Protein AF-0000000077803254 (afdb_homodimer)

Organism: NCBI:txid2587831

Sequence (458 aa):
QPLTLELTGRHLKRLPGPVCALGSLQKLYISGTGLRELPEEIEGLRELRILALDFNKLEEVPEALCRLPRLTRLYLGSNRLFGLPAEFAQLQTLRCLWIENNYLYHFPRALLQMPALQSLQMGDNRLRALPGSLPRMTGLRGLWLYGNRFEEFPQPLLRMSQLHILDLDRNKIIDFPDLAHLKGLRLFSYDHNPVKAPPCVADTVTLVGDGAQELMEAREERLQSLHPAQPLTLELTGRHLKRLPGPVCALGSLQKLYISGTGLRELPEEIEGLRELRILALDFNKLEEVPEALCRLPRLTRLYLGSNRLFGLPAEFAQLQTLRCLWIENNYLYHFPRALLQMPALQSLQMGDNRLRALPGSLPRMTGLRGLWLYGNRFEEFPQPLLRMSQLHILDLDRNKIIDFPDLAHLKGLRLFSYDHNPVKAPPCVADTVTLVGDGAQELMEAREERLQSLHPA

Foldseek 3Di:
DAAEDEDDAEDCQEDDLVVLQPQRHAYYAYEQHQYADYDLSVLSVQNYAYYAHENYAYAADDLSVLNRARHAEYHHDNYAYQEYDLSVLSNQNHAEYAHAQYAHAADHVSVLNHLNHAEYHHAQYAYAEHDLSNLSNLNYAEDAHDNYEHQADHVSVLNRLNYQYYEHHHYAHADDAANASSPNYAEYEHANYNYDEDHHYHLNHQYHYPCRVVVNVVSVVVVCVVPPD/DAAEDEDDAEDCQEDDLVVLQPQRHAYYAYEQHQYADYDLSVLSVQNYAYYAHENYAYAADDLSVLNRARHAEYHHDNYAYQEYDLSVLSNQNHAEYAHAQYAHAADHVSVLNHLNHAEYHHAQYAYAEHDLSNLSNLNYAEDAHDNYEHQADHVSVLNRLNYQYYEHHHYAHADDAANASSPNYAEYEHANYNYDEDHHYHLNHQYHYPCRVVVNVVSVVVVCVVPPD

Secondary structure (DSSP, 8-state):
---EEEEE-S---B--GGGGG-TT--EEE--SS---B--GGGGG-TT--EEE--SS---S--GGGGG-TT--EEE--SS------GGGGG-TT--EEE--SS--SS--GGGGG-TT--EEE--SS------TTGGG-TT--EEE-TTS--SS--GGGGG-TT-SEEE--SS--------TT-TT--EEE--SS--SSPPP--TTPEEESTTHHHHHHHHHHHHHHHS--/---EEEEE-S---B--GGGGG-TT--EEE--SS---B--GGGGG-TT--EEE--SS---S--GGGGG-TT--EEE--SS------GGGGG-TT--EEE--SS--SS--GGGGG-TT--EEE--SS------TTGGG-TT--EEE-TTS--SS--GGGGG-TT-SEEE--SS--------TT-TT--EEE--SS--SSPPP--TTPEEESTTHHHHHHHHHHHHHHHS--

Radius of gyration: 31.39 Å; Cα contacts (8 Å, |Δi|>4): 1193; chains: 2; bounding box: 57×79×68 Å

InterPro domains:
  IPR001611 Leucine-rich repeat [PS51450] (162-183)
  IPR003591 Leucine-rich repeat, typical subtype [SM00369] (22-44)
  IPR003591 Leucine-rich repeat, typical subtype [SM00369] (45-67)
  IPR003591 Leucine-rich repeat, typical subtype [SM00369] (68-90)
  IPR003591 Leucine-rich repeat, typical subtype [SM00369] (114-137)
  IPR003591 Leucine-rich repeat, typical subtype [SM00369] (160-183)
  IPR032675 Leucine-rich repeat domain superfamily [G3DSA:3.80.10.10] (3-207)
  IPR050216 Leucine-rich repeat domain-containing protein [PTHR48051] (4-206)
  IPR055414 Disease resistance R13L4/SHOC-2-like, LRR domain [PF23598] (19-99)

Solvent-accessible surface area (backbone atoms only — not comparable to full-atom values): 21807 Å² total; per-residue (Å²): 95,69,40,30,39,38,45,41,28,54,71,37,47,52,60,61,67,40,66,24,64,42,39,75,36,24,33,41,37,42,49,55,21,49,30,44,48,74,52,68,54,48,38,43,27,46,46,23,29,34,42,34,48,23,44,25,49,28,50,65,66,57,66,34,63,26,60,29,72,44,30,29,36,41,33,46,23,37,29,48,27,53,56,64,48,71,56,49,31,57,34,56,52,27,28,33,40,33,47,21,38,29,53,27,52,57,70,51,67,30,58,61,62,26,58,50,30,26,35,42,34,46,22,38,29,47,31,55,62,71,57,80,63,53,50,63,35,67,40,34,30,33,43,32,45,22,37,28,52,26,53,54,64,59,65,44,59,78,66,40,46,63,27,30,34,40,30,45,25,41,27,51,28,48,60,67,66,84,40,42,84,37,71,43,36,40,36,42,30,52,25,69,29,68,51,89,66,62,68,51,56,37,90,78,42,46,61,43,36,74,61,23,66,62,50,52,51,52,48,50,51,52,53,40,67,76,52,60,128,95,69,40,30,41,38,44,40,27,55,71,37,47,52,61,60,67,42,67,23,64,41,39,76,34,24,33,42,38,42,48,54,19,50,30,44,47,74,54,68,54,47,36,44,27,46,46,23,28,35,42,34,47,23,42,25,48,29,50,64,67,58,66,34,64,26,60,29,72,44,31,28,35,40,34,46,24,36,29,48,27,53,58,63,49,70,55,49,31,57,34,57,54,27,28,35,41,33,48,20,39,31,53,26,53,54,69,51,68,32,58,62,62,26,57,49,30,26,35,42,33,47,23,37,29,47,32,55,63,70,58,80,62,54,49,64,37,68,41,33,30,34,43,34,45,21,38,28,51,26,54,54,64,59,65,43,60,79,65,40,44,60,26,30,34,41,29,45,24,42,28,49,30,47,60,67,66,84,40,41,81,36,72,42,38,41,36,41,31,50,24,68,29,69,50,89,65,62,68,50,56,38,90,76,40,46,60,42,38,74,63,23,66,63,49,52,51,51,49,51,51,53,53,39,66,75,51,57,131

pLDDT: mean 95.71, std 5.39, range [51.22, 98.94]

Nearest PDB structures (foldseek):
  4u06-assembly1_A  TM=9.341E-01  e=5.495E-12  Leptospira interrogans serovar Copenhageni str. Fiocruz L1-130
  4u08-assembly2_B  TM=7.501E-01  e=1.410E-11  Leptospira interrogans serovar Copenhageni str. Fiocruz L1-130
  7txh-assembly2_E  TM=8.604E-01  e=4.113E-10  Homo sapiens
  7sd1-assembly2_B  TM=7.486E-01  e=8.654E-10  Homo sapiens
  7yjw-assembly1_A  TM=4.624E-01  e=5.121E-11  Leptospira santarosai serovar Shermani str. LT 821

Structure (mmCIF, N/CA/C/O backbone):
data_AF-0000000077803254-model_v1
#
loop_
_entity.id
_entity.type
_entity.pdbx_description
1 polymer 'Leucine rich repeat containing 10B'
#
loop_
_atom_site.group_PDB
_atom_site.id
_atom_site.type_symbol
_atom_site.label_atom_id
_atom_site.label_alt_id
_atom_site.label_comp_id
_atom_site.label_asym_id
_atom_site.label_entity_id
_atom_site.label_seq_id
_atom_site.pdbx_PDB_ins_code
_atom_site.Cartn_x
_atom_site.Cartn_y
_atom_site.Cartn_z
_atom_site.occupancy
_atom_site.B_iso_or_equiv
_atom_site.auth_seq_id
_atom_site.auth_comp_id
_atom_site.auth_asym_id
_atom_site.auth_atom_id
_atom_site.pdbx_PDB_model_num
ATOM 1 N N . GLN A 1 1 ? -3.457 5.637 -13.961 1 84 1 GLN A N 1
ATOM 2 C CA . GLN A 1 1 ? -3.137 4.617 -12.969 1 84 1 GLN A CA 1
ATOM 3 C C . GLN A 1 1 ? -4.398 3.914 -12.477 1 84 1 GLN A C 1
ATOM 5 O O . GLN A 1 1 ? -5.398 4.566 -12.172 1 84 1 GLN A O 1
ATOM 10 N N . PRO A 1 2 ? -4.391 2.566 -12.641 1 90.56 2 PRO A N 1
ATOM 11 C CA . PRO A 1 2 ? -5.574 1.792 -12.258 1 90.56 2 PRO A CA 1
ATOM 12 C C . PRO A 1 2 ? -5.945 1.971 -10.789 1 90.56 2 PRO A C 1
ATOM 14 O O . PRO A 1 2 ? -5.07 2.193 -9.945 1 90.56 2 PRO A O 1
ATOM 17 N N . LEU A 1 3 ? -7.266 1.975 -10.602 1 92.62 3 LEU A N 1
ATOM 18 C CA . LEU A 1 3 ? -7.723 2.004 -9.211 1 92.62 3 LEU A CA 1
ATOM 19 C C . LEU A 1 3 ? -7.27 0.753 -8.469 1 92.62 3 LEU A C 1
ATOM 21 O O . LEU A 1 3 ? -7.574 -0.367 -8.883 1 92.62 3 LEU A O 1
ATOM 25 N N . THR A 1 4 ? -6.449 0.933 -7.457 1 96.25 4 THR A N 1
ATOM 26 C CA . THR A 1 4 ? -5.82 -0.14 -6.695 1 96.25 4 THR A CA 1
ATOM 27 C C . THR A 1 4 ? -6.148 -0.014 -5.207 1 96.25 4 THR A C 1
ATOM 29 O O . THR A 1 4 ? -6.121 1.086 -4.652 1 96.25 4 THR A O 1
ATOM 32 N N . LEU A 1 5 ? -6.551 -1.076 -4.656 1 96.81 5 LEU A N 1
ATOM 33 C CA . LEU A 1 5 ? -6.84 -1.133 -3.227 1 96.81 5 LEU A CA 1
ATOM 34 C C . LEU A 1 5 ? -5.953 -2.162 -2.531 1 96.81 5 LEU A C 1
ATOM 36 O O . LEU A 1 5 ? -5.812 -3.289 -3.012 1 96.81 5 LEU A O 1
ATOM 40 N N . GLU A 1 6 ? -5.324 -1.782 -1.497 1 96.81 6 GLU A N 1
ATOM 41 C CA . GLU A 1 6 ? -4.562 -2.676 -0.631 1 96.81 6 GLU A CA 1
ATOM 42 C C . GLU A 1 6 ? -5.125 -2.684 0.787 1 96.81 6 GLU A C 1
ATOM 44 O O . GLU A 1 6 ? -5.301 -1.626 1.396 1 96.81 6 GLU A O 1
ATOM 49 N N . LEU A 1 7 ? -5.504 -3.828 1.223 1 95.5 7 LEU A N 1
ATOM 50 C CA . LEU A 1 7 ? -5.961 -4.016 2.596 1 95.5 7 LEU A CA 1
ATOM 51 C C . LEU A 1 7 ? -4.914 -4.762 3.418 1 95.5 7 LEU A C 1
ATOM 53 O O . LEU A 1 7 ? -4.426 -5.812 3 1 95.5 7 LEU A O 1
ATOM 57 N N . THR A 1 8 ? -4.5 -4.203 4.484 1 94.06 8 THR A N 1
ATOM 58 C CA . THR A 1 8 ? -3.551 -4.836 5.391 1 94.06 8 THR A CA 1
ATOM 59 C C . THR A 1 8 ? -4.09 -4.852 6.82 1 94.06 8 THR A C 1
ATOM 61 O O . THR A 1 8 ? -5.027 -4.113 7.141 1 94.06 8 THR A O 1
ATOM 64 N N . GLY A 1 9 ? -3.641 -5.648 7.609 1 90.31 9 GLY A N 1
ATOM 65 C CA . GLY A 1 9 ? -4.07 -5.859 8.984 1 90.31 9 GLY A CA 1
ATOM 66 C C . GLY A 1 9 ? -4.078 -7.324 9.383 1 90.31 9 GLY A C 1
ATOM 67 O O . GLY A 1 9 ? -3.852 -8.203 8.555 1 90.31 9 GLY A O 1
ATOM 68 N N . ARG A 1 10 ? -4.219 -7.527 10.742 1 80.81 10 ARG A N 1
ATOM 69 C CA . ARG A 1 10 ? -4.25 -8.906 11.219 1 80.81 10 ARG A CA 1
ATOM 70 C C . ARG A 1 10 ? -5.668 -9.336 11.57 1 80.81 10 ARG A C 1
ATOM 72 O O . ARG A 1 10 ? -6.523 -8.492 11.844 1 80.81 10 ARG A O 1
ATOM 79 N N . HIS A 1 11 ? -6.082 -10.492 11.227 1 83.38 11 HIS A N 1
ATOM 80 C CA . HIS A 1 11 ? -7.273 -11.203 11.672 1 83.38 11 HIS A CA 1
ATOM 81 C C . HIS A 1 11 ? -8.492 -10.797 10.852 1 83.38 11 HIS A C 1
ATOM 83 O O . HIS A 1 11 ? -9.586 -10.617 11.406 1 83.38 11 HIS A O 1
ATOM 89 N N . LEU A 1 12 ? -8.125 -10.445 9.625 1 89.5 12 LEU A N 1
ATOM 90 C CA . LEU A 1 12 ? -9.258 -10.273 8.727 1 89.5 12 LEU A CA 1
ATOM 91 C C . LEU A 1 12 ? -9.883 -11.625 8.383 1 89.5 12 LEU A C 1
ATOM 93 O O . LEU A 1 12 ? -9.398 -12.328 7.492 1 89.5 12 LEU A O 1
ATOM 97 N N . LYS A 1 13 ? -10.766 -12.117 9.039 1 89.31 13 LYS A N 1
ATOM 98 C CA . LYS A 1 13 ? -11.359 -13.438 8.836 1 89.31 13 LYS A CA 1
ATOM 99 C C . LYS A 1 13 ? -12.117 -13.5 7.512 1 89.31 13 LYS A C 1
ATOM 101 O O . LYS A 1 13 ? -12 -14.469 6.766 1 89.31 13 LYS A O 1
ATOM 106 N N . ARG A 1 14 ? -12.781 -12.422 7.246 1 93.12 14 ARG A N 1
ATOM 107 C CA . ARG A 1 14 ? -13.586 -12.344 6.031 1 93.12 14 ARG A CA 1
ATOM 108 C C . ARG A 1 14 ? -13.398 -11.008 5.324 1 93.12 14 ARG A C 1
ATOM 110 O O . ARG A 1 14 ? -13.242 -9.977 5.977 1 93.12 14 ARG A O 1
ATOM 117 N N . LEU A 1 15 ? -13.305 -11.07 4.023 1 92.81 15 LEU A N 1
ATOM 118 C CA . LEU A 1 15 ? -13.25 -9.82 3.266 1 92.81 15 LEU A CA 1
ATOM 119 C C . LEU A 1 15 ? -14.492 -8.969 3.531 1 92.81 15 LEU A C 1
ATOM 121 O O . LEU A 1 15 ? -15.617 -9.445 3.391 1 92.81 15 LEU A O 1
ATOM 125 N N . PRO A 1 16 ? -14.281 -7.777 3.906 1 90.56 16 PRO A N 1
ATOM 126 C CA . PRO A 1 16 ? -15.43 -6.91 4.164 1 90.56 16 PRO A CA 1
ATOM 127 C C . PRO A 1 16 ? -16.312 -6.707 2.93 1 90.56 16 PRO A C 1
ATOM 129 O O . PRO A 1 16 ? -15.797 -6.398 1.851 1 90.56 16 PRO A O 1
ATOM 132 N N . GLY A 1 17 ? -17.594 -6.871 3.062 1 91.12 17 GLY A N 1
ATOM 133 C CA . GLY A 1 17 ? -18.578 -6.793 1.986 1 91.12 17 GLY A CA 1
ATOM 134 C C . GLY A 1 17 ? -18.453 -5.523 1.161 1 91.12 17 GLY A C 1
ATOM 135 O O . GLY A 1 17 ? -18.484 -5.574 -0.07 1 91.12 17 GLY A O 1
ATOM 136 N N . PRO A 1 18 ? -18.328 -4.375 1.805 1 91.88 18 PRO A N 1
ATOM 137 C CA . PRO A 1 18 ? -18.266 -3.105 1.079 1 91.88 18 PRO A CA 1
ATOM 138 C C . PRO A 1 18 ? -17.141 -3.062 0.055 1 91.88 18 PRO A C 1
ATOM 140 O O . PRO A 1 18 ? -17.266 -2.404 -0.98 1 91.88 18 PRO A O 1
ATOM 143 N N . VAL A 1 19 ? -16.047 -3.727 0.34 1 92.5 19 VAL A N 1
ATOM 144 C CA . VAL A 1 19 ? -14.93 -3.77 -0.607 1 92.5 19 VAL A CA 1
ATOM 145 C C . VAL A 1 19 ? -15.406 -4.379 -1.926 1 92.5 19 VAL A C 1
ATOM 147 O O . VAL A 1 19 ? -14.992 -3.941 -3.002 1 92.5 19 VAL A O 1
ATOM 150 N N . CYS A 1 20 ? -16.312 -5.312 -1.825 1 94.94 20 CYS A N 1
ATOM 151 C CA . CYS A 1 20 ? -16.812 -6.023 -2.994 1 94.94 20 CYS A CA 1
ATOM 152 C C . CYS A 1 20 ? -17.734 -5.133 -3.82 1 94.94 20 CYS A C 1
ATOM 154 O O . CYS A 1 20 ? -18.125 -5.5 -4.934 1 94.94 20 CYS A O 1
ATOM 156 N N . ALA A 1 21 ? -18.094 -3.992 -3.324 1 93.81 21 ALA A N 1
ATOM 157 C CA . ALA A 1 21 ? -19 -3.072 -4.004 1 93.81 21 ALA A CA 1
ATOM 158 C C . ALA A 1 21 ? -18.219 -2.076 -4.867 1 93.81 21 ALA A C 1
ATOM 160 O O . ALA A 1 21 ? -18.828 -1.236 -5.543 1 93.81 21 ALA A O 1
ATOM 161 N N . LEU A 1 22 ? -16.906 -2.197 -4.832 1 92.81 22 LEU A N 1
ATOM 162 C CA . LEU A 1 22 ? -16.062 -1.33 -5.656 1 92.81 22 LEU A CA 1
ATOM 163 C C . LEU A 1 22 ? -15.961 -1.866 -7.078 1 92.81 22 LEU A C 1
ATOM 165 O O . LEU A 1 22 ? -14.891 -2.299 -7.508 1 92.81 22 LEU A O 1
ATOM 169 N N . GLY A 1 23 ? -17 -1.7 -7.855 1 93.38 23 GLY A N 1
ATOM 170 C CA . GLY A 1 23 ? -17.188 -2.314 -9.164 1 93.38 23 GLY A CA 1
ATOM 171 C C . GLY A 1 23 ? -16.125 -1.911 -10.164 1 93.38 23 GLY A C 1
ATOM 172 O O . GLY A 1 23 ? -15.859 -2.637 -11.125 1 93.38 23 GLY A O 1
ATOM 173 N N . SER A 1 24 ? -15.477 -0.696 -10.008 1 93.19 24 SER A N 1
ATOM 174 C CA . SER A 1 24 ? -14.492 -0.208 -10.969 1 93.19 24 SER A CA 1
ATOM 175 C C . SER A 1 24 ? -13.07 -0.586 -10.555 1 93.19 24 SER A C 1
ATOM 177 O O . SER A 1 24 ? -12.109 -0.271 -11.258 1 93.19 24 SER A O 1
ATOM 179 N N . LEU A 1 25 ? -12.906 -1.246 -9.414 1 95.44 25 LEU A N 1
ATOM 180 C CA . LEU A 1 25 ? -11.602 -1.635 -8.898 1 95.44 25 LEU A CA 1
ATOM 181 C C . LEU A 1 25 ? -10.883 -2.568 -9.875 1 95.44 25 LEU A C 1
ATOM 183 O O . LEU A 1 25 ? -11.484 -3.52 -10.383 1 95.44 25 LEU A O 1
ATOM 187 N N . GLN A 1 26 ? -9.602 -2.32 -10.109 1 97.75 26 GLN A N 1
ATOM 188 C CA . GLN A 1 26 ? -8.859 -3.115 -11.086 1 97.75 26 GLN A CA 1
ATOM 189 C C . GLN A 1 26 ? -7.828 -4.004 -10.391 1 97.75 26 GLN A C 1
ATOM 191 O O . GLN A 1 26 ? -7.504 -5.086 -10.891 1 97.75 26 GLN A O 1
ATOM 196 N N . LYS A 1 27 ? -7.281 -3.564 -9.297 1 98.31 27 LYS A N 1
ATOM 197 C CA . LYS A 1 27 ? -6.293 -4.328 -8.547 1 98.31 27 LYS A CA 1
ATOM 198 C C . LYS A 1 27 ? -6.652 -4.379 -7.062 1 98.31 27 LYS A C 1
ATOM 200 O O . LYS A 1 27 ? -6.945 -3.348 -6.453 1 98.31 27 LYS A O 1
ATOM 205 N N . LEU A 1 28 ? -6.703 -5.5 -6.496 1 98.12 28 LEU A N 1
ATOM 206 C CA . LEU A 1 28 ? -7.016 -5.703 -5.086 1 98.12 28 LEU A CA 1
ATOM 207 C C . LEU A 1 28 ? -5.965 -6.582 -4.418 1 98.12 28 LEU A C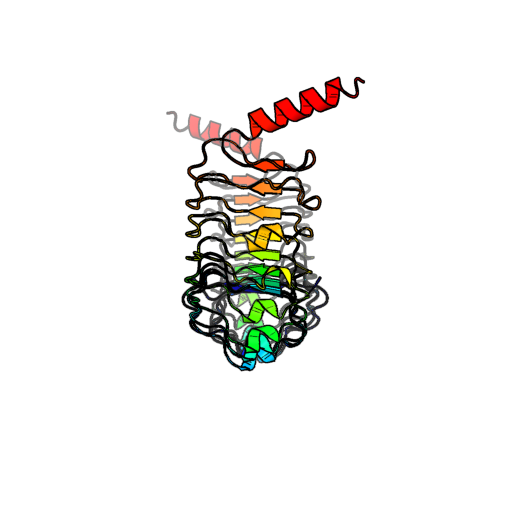 1
ATOM 209 O O . LEU A 1 28 ? -5.742 -7.719 -4.84 1 98.12 28 LEU A O 1
ATOM 213 N N . TYR A 1 29 ? -5.312 -6.086 -3.387 1 98.19 29 TYR A N 1
ATOM 214 C CA . TYR A 1 29 ? -4.258 -6.789 -2.66 1 98.19 29 TYR A CA 1
ATOM 215 C C . TYR A 1 29 ? -4.652 -7.008 -1.205 1 98.19 29 TYR A C 1
ATOM 217 O O . TYR A 1 29 ? -4.832 -6.051 -0.451 1 98.19 29 TYR A O 1
ATOM 225 N N . ILE A 1 30 ? -4.848 -8.164 -0.814 1 97.19 30 ILE A N 1
ATOM 226 C CA . ILE A 1 30 ? -5.141 -8.578 0.552 1 97.19 30 ILE A CA 1
ATOM 227 C C . ILE A 1 30 ? -4.23 -9.742 0.944 1 97.19 30 ILE A C 1
ATOM 229 O O . ILE A 1 30 ? -4.629 -10.906 0.87 1 97.19 30 ILE A O 1
ATOM 233 N N . SER A 1 31 ? -3.037 -9.477 1.316 1 96.69 31 SER A N 1
ATOM 234 C CA . SER A 1 31 ? -2.037 -10.508 1.582 1 96.69 31 SER A CA 1
ATOM 235 C C . SER A 1 31 ? -1.693 -10.578 3.066 1 96.69 31 SER A C 1
ATOM 237 O O . SER A 1 31 ? -1.527 -9.539 3.717 1 96.69 31 SER A O 1
ATOM 239 N N . GLY A 1 32 ? -1.603 -11.75 3.566 1 96.06 32 GLY A N 1
ATOM 240 C CA . GLY A 1 32 ? -1.12 -11.961 4.922 1 96.06 32 GLY A CA 1
ATOM 241 C C . GLY A 1 32 ? -2.043 -11.383 5.98 1 96.06 32 GLY A C 1
ATOM 242 O O . GLY A 1 32 ? -1.581 -10.812 6.973 1 96.06 32 GLY A O 1
ATOM 243 N N . THR A 1 33 ? -3.367 -11.5 5.715 1 94.88 33 THR A N 1
ATOM 244 C CA . THR A 1 33 ? -4.297 -10.852 6.637 1 94.88 33 THR A CA 1
ATOM 245 C C . THR A 1 33 ? -5.035 -11.891 7.477 1 94.88 33 THR A C 1
ATOM 247 O O . THR A 1 33 ? -5.832 -11.539 8.352 1 94.88 33 THR A O 1
ATOM 250 N N . GLY A 1 34 ? -4.766 -13.117 7.238 1 95.44 34 GLY A N 1
ATOM 251 C CA . GLY A 1 34 ? -5.449 -14.18 7.957 1 95.44 34 GLY A CA 1
ATOM 252 C C . GLY A 1 34 ? -6.809 -14.508 7.375 1 95.44 34 GLY A C 1
ATOM 253 O O . GLY A 1 34 ? -7.621 -15.18 8.016 1 95.44 34 GLY A O 1
ATOM 254 N N . LEU A 1 35 ? -7.113 -14.094 6.211 1 96 35 LEU A N 1
ATOM 255 C CA . LEU A 1 35 ? -8.375 -14.289 5.512 1 96 35 LEU A CA 1
ATOM 256 C C . LEU A 1 35 ? -8.703 -15.773 5.383 1 96 35 LEU A C 1
ATOM 258 O O . LEU A 1 35 ? -7.844 -16.562 4.992 1 96 35 LEU A O 1
ATOM 262 N N . ARG A 1 36 ? -9.93 -16.188 5.672 1 96.44 36 ARG A N 1
ATOM 263 C CA . ARG A 1 36 ? -10.336 -17.578 5.629 1 96.44 36 ARG A CA 1
ATOM 264 C C . ARG A 1 36 ? -11.414 -17.812 4.57 1 96.44 36 ARG A C 1
ATOM 266 O O . ARG A 1 36 ? -11.555 -18.922 4.051 1 96.44 36 ARG A O 1
ATOM 273 N N . GLU A 1 37 ? -12.156 -16.703 4.375 1 94.31 37 GLU A N 1
ATOM 274 C CA . GLU A 1 37 ? -13.266 -16.859 3.439 1 94.31 37 GLU A CA 1
ATOM 275 C C . GLU A 1 37 ? -13.469 -15.602 2.604 1 94.31 37 GLU A C 1
ATOM 277 O O . GLU A 1 37 ? -13.125 -14.5 3.039 1 94.31 37 GLU A O 1
ATOM 282 N N . LEU A 1 38 ? -13.953 -15.805 1.412 1 94.75 38 LEU A N 1
ATOM 283 C CA . LEU A 1 38 ? -14.391 -14.719 0.544 1 94.75 38 LEU A CA 1
ATOM 284 C C . LEU A 1 38 ? -15.914 -14.703 0.423 1 94.75 38 LEU A C 1
ATOM 286 O O . LEU A 1 38 ? -16.547 -15.75 0.246 1 94.75 38 LEU A O 1
ATOM 290 N N . PRO A 1 39 ? -16.453 -13.578 0.504 1 94.06 39 PRO A N 1
ATOM 291 C CA . PRO A 1 39 ? -17.906 -13.492 0.346 1 94.06 39 PRO A CA 1
ATOM 292 C C . PRO A 1 39 ? -18.344 -13.664 -1.104 1 94.06 39 PRO A C 1
ATOM 294 O O . PRO A 1 39 ? -17.562 -13.445 -2.027 1 94.06 39 PRO A O 1
ATOM 297 N N . GLU A 1 40 ? -19.656 -14.086 -1.28 1 94.94 40 GLU A N 1
ATOM 298 C CA . GLU A 1 40 ? -20.219 -14.25 -2.619 1 94.94 40 GLU A CA 1
ATOM 299 C C . GLU A 1 40 ? -20.219 -12.922 -3.379 1 94.94 40 GLU A C 1
ATOM 301 O O . GLU A 1 40 ? -20.125 -12.906 -4.609 1 94.94 40 GLU A O 1
ATOM 306 N N . GLU A 1 41 ? -20.188 -11.867 -2.646 1 95.81 41 GLU A N 1
ATOM 307 C CA . GLU A 1 41 ? -20.266 -10.523 -3.211 1 95.81 41 GLU A CA 1
ATOM 308 C C . GLU A 1 41 ? -19 -10.188 -3.994 1 95.81 41 GLU A C 1
ATOM 310 O O . GLU A 1 41 ? -18.969 -9.211 -4.754 1 95.81 41 GLU A O 1
ATOM 315 N N . ILE A 1 42 ? -18 -10.977 -3.873 1 96.69 42 ILE A N 1
ATOM 316 C CA . ILE A 1 42 ? -16.734 -10.711 -4.562 1 96.69 42 ILE A CA 1
ATOM 317 C C . ILE A 1 42 ? -16.984 -10.641 -6.066 1 96.69 42 ILE A C 1
ATOM 319 O O . ILE A 1 42 ? -16.219 -10.008 -6.797 1 96.69 42 ILE A O 1
ATOM 323 N N . GLU A 1 43 ? -18.031 -11.32 -6.535 1 96 43 GLU A N 1
ATOM 324 C CA . GLU A 1 43 ? -18.391 -11.328 -7.953 1 96 43 GLU A CA 1
ATOM 325 C C . GLU A 1 43 ? -18.703 -9.93 -8.453 1 96 43 GLU A C 1
ATOM 327 O O . GLU A 1 43 ? -18.734 -9.68 -9.656 1 96 43 GLU A O 1
ATOM 332 N N . GLY A 1 44 ? -18.938 -8.984 -7.504 1 95.69 44 GLY A N 1
ATOM 333 C CA . GLY A 1 44 ? -19.234 -7.605 -7.844 1 95.69 44 GLY A CA 1
ATOM 334 C C . GLY A 1 44 ? -18.047 -6.836 -8.367 1 95.69 44 GLY A C 1
ATOM 335 O O . GLY A 1 44 ? -18.188 -5.762 -8.953 1 95.69 44 GLY A O 1
ATOM 336 N N . LEU A 1 45 ? -16.875 -7.309 -8.211 1 97.06 45 LEU A N 1
ATOM 337 C CA . LEU A 1 45 ? -15.656 -6.652 -8.688 1 97.06 45 LEU A CA 1
ATOM 338 C C . LEU A 1 45 ? -15.406 -6.977 -10.156 1 97.06 45 LEU A C 1
ATOM 340 O O . LEU A 1 45 ? -14.383 -7.578 -10.5 1 97.06 45 LEU A O 1
ATOM 344 N N . ARG A 1 46 ? -16.281 -6.492 -10.992 1 97.19 46 ARG A N 1
ATOM 345 C CA . ARG A 1 46 ? -16.406 -6.91 -12.391 1 97.19 46 ARG A CA 1
ATOM 346 C C . ARG A 1 46 ? -15.203 -6.441 -13.203 1 97.19 46 ARG A C 1
ATOM 348 O O . ARG A 1 46 ? -14.859 -7.055 -14.219 1 97.19 46 ARG A O 1
ATOM 355 N N . GLU A 1 47 ? -14.516 -5.371 -12.781 1 97.69 47 GLU A N 1
ATOM 356 C CA . GLU A 1 47 ? -13.414 -4.82 -13.57 1 97.69 47 GLU A CA 1
ATOM 357 C C . GLU A 1 47 ? -12.062 -5.285 -13.039 1 97.69 47 GLU A C 1
ATOM 359 O O . GLU A 1 47 ? -11.016 -4.848 -13.523 1 97.69 47 GLU A O 1
ATOM 364 N N . LEU A 1 48 ? -12.055 -6.168 -12.047 1 98.19 48 LEU A N 1
ATOM 365 C CA . LEU A 1 48 ? -10.828 -6.625 -11.406 1 98.19 48 LEU A CA 1
ATOM 366 C C . LEU A 1 48 ? -9.945 -7.375 -12.391 1 98.19 48 LEU A C 1
ATOM 368 O O . LEU A 1 48 ? -10.406 -8.281 -13.086 1 98.19 48 LEU A O 1
ATOM 372 N N . ARG A 1 49 ? -8.734 -6.988 -12.453 1 98.75 49 ARG A N 1
ATOM 373 C CA . ARG A 1 49 ? -7.75 -7.613 -13.336 1 98.75 49 ARG A CA 1
ATOM 374 C C . ARG A 1 49 ? -6.707 -8.383 -12.531 1 98.75 49 ARG A C 1
ATOM 376 O O . ARG A 1 49 ? -6.23 -9.438 -12.961 1 98.75 49 ARG A O 1
ATOM 383 N N . ILE A 1 50 ? -6.367 -7.824 -11.367 1 98.88 50 ILE A N 1
ATOM 384 C CA . ILE A 1 50 ? -5.375 -8.445 -10.5 1 98.88 50 ILE A CA 1
ATOM 385 C C . ILE A 1 50 ? -5.965 -8.648 -9.109 1 98.88 50 ILE A C 1
ATOM 387 O O . ILE A 1 50 ? -6.531 -7.723 -8.523 1 98.88 50 ILE A O 1
ATOM 391 N N . LEU A 1 51 ? -5.902 -9.812 -8.562 1 98.75 51 LEU A N 1
ATOM 392 C CA . LEU A 1 51 ? -6.344 -10.141 -7.215 1 98.75 51 LEU A CA 1
ATOM 393 C C . LEU A 1 51 ? -5.258 -10.898 -6.461 1 98.75 51 LEU A C 1
ATOM 395 O O . LEU A 1 51 ? -4.836 -11.977 -6.887 1 98.75 51 LEU A O 1
ATOM 399 N N . ALA A 1 52 ? -4.742 -10.359 -5.418 1 98.75 52 ALA A N 1
ATOM 400 C CA . ALA A 1 52 ? -3.752 -11.016 -4.57 1 98.75 52 ALA A CA 1
ATOM 401 C C . ALA A 1 52 ? -4.355 -11.406 -3.225 1 98.75 52 ALA A C 1
ATOM 403 O O . ALA A 1 52 ? -4.824 -10.555 -2.471 1 98.75 52 ALA A O 1
ATOM 404 N N . LEU A 1 53 ? -4.438 -12.625 -2.945 1 98.25 53 LEU A N 1
ATOM 405 C CA . LEU A 1 53 ? -4.953 -13.18 -1.698 1 98.25 53 LEU A CA 1
ATOM 406 C C . LEU A 1 53 ? -3.932 -14.109 -1.053 1 98.25 53 LEU A C 1
ATOM 408 O O . LEU A 1 53 ? -4.301 -15.031 -0.319 1 98.25 53 LEU A O 1
ATOM 412 N N . ASP A 1 54 ? -2.654 -13.945 -1.37 1 98.06 54 ASP A N 1
ATOM 413 C CA . ASP A 1 54 ? -1.618 -14.859 -0.898 1 98.06 54 ASP A CA 1
ATOM 414 C C . ASP A 1 54 ? -1.374 -14.688 0.6 1 98.06 54 ASP A C 1
ATOM 416 O O . ASP A 1 54 ? -1.76 -13.672 1.184 1 98.06 54 ASP A O 1
ATOM 420 N N . PHE A 1 55 ? -0.723 -15.703 1.235 1 97.94 55 PHE A N 1
ATOM 421 C CA . PHE A 1 55 ? -0.361 -15.719 2.648 1 97.94 55 PHE A CA 1
ATOM 422 C C . PHE A 1 55 ? -1.594 -15.539 3.523 1 97.94 55 PHE A C 1
ATOM 424 O O . PHE A 1 55 ? -1.596 -14.703 4.434 1 97.94 55 PHE A O 1
ATOM 431 N N . ASN A 1 56 ? -2.637 -16.266 3.184 1 98 56 ASN A N 1
ATOM 432 C CA . ASN A 1 56 ? -3.855 -16.312 3.984 1 98 56 ASN A CA 1
ATOM 433 C C . ASN A 1 56 ? -4.211 -17.75 4.367 1 98 56 ASN A C 1
ATOM 435 O O . ASN A 1 56 ? -3.33 -18.609 4.457 1 98 56 ASN A O 1
ATOM 439 N N . LYS A 1 57 ? -5.422 -18.016 4.828 1 97.81 57 LYS A N 1
ATOM 440 C CA . LYS A 1 57 ? -5.824 -19.328 5.328 1 97.81 57 LYS A CA 1
ATOM 441 C C . LYS A 1 57 ? -7 -19.875 4.535 1 97.81 57 LYS A C 1
ATOM 443 O O . LYS A 1 57 ? -7.91 -20.484 5.102 1 97.81 57 LYS A O 1
ATOM 448 N N . LEU A 1 58 ? -7.016 -19.5 3.254 1 97.81 58 LEU A N 1
ATOM 449 C CA . LEU A 1 58 ? -8.102 -20 2.41 1 97.81 58 LEU A CA 1
ATOM 450 C C . LEU A 1 58 ? -8 -21.5 2.227 1 97.81 58 LEU A C 1
ATOM 452 O O . LEU A 1 58 ? -6.922 -22.031 1.935 1 97.81 58 LEU A O 1
ATOM 456 N N . GLU A 1 59 ? -9.07 -22.188 2.398 1 97.75 59 GLU A N 1
ATOM 457 C CA . GLU A 1 59 ? -9.117 -23.641 2.201 1 97.75 59 GLU A CA 1
ATOM 458 C C . GLU A 1 59 ? -9.773 -24 0.87 1 97.75 59 GLU A C 1
ATOM 460 O O . GLU A 1 59 ? -9.602 -25.109 0.368 1 97.75 59 GLU A O 1
ATOM 465 N N . GLU A 1 60 ? -10.547 -23.109 0.408 1 96.44 60 GLU A N 1
ATOM 466 C CA . GLU A 1 60 ? -11.211 -23.297 -0.876 1 96.44 60 GLU A CA 1
ATOM 467 C C . GLU A 1 60 ? -11.344 -21.984 -1.632 1 96.44 60 GLU A C 1
ATOM 469 O O . GLU A 1 60 ? -11.227 -20.906 -1.039 1 96.44 60 GLU A O 1
ATOM 474 N N . VAL A 1 61 ? -11.516 -22.078 -2.943 1 96.31 61 VAL A N 1
ATOM 475 C CA . VAL A 1 61 ? -11.844 -20.938 -3.789 1 96.31 61 VAL A CA 1
ATOM 476 C C . VAL A 1 61 ? -13.352 -20.922 -4.055 1 96.31 61 VAL A C 1
ATOM 478 O O . VAL A 1 61 ? -13.891 -21.828 -4.68 1 96.31 61 VAL A O 1
ATOM 481 N N . PRO A 1 62 ? -13.953 -19.859 -3.621 1 92.88 62 PRO A N 1
ATOM 482 C CA . PRO A 1 62 ? -15.398 -19.828 -3.838 1 92.88 62 PRO A CA 1
ATOM 483 C C . PRO A 1 62 ? -15.773 -19.688 -5.312 1 92.88 62 PRO A C 1
ATOM 485 O O . PRO A 1 62 ? -15.023 -19.094 -6.09 1 92.88 62 PRO A O 1
ATOM 488 N N . GLU A 1 63 ? -17.016 -20.141 -5.645 1 94.75 63 GLU A N 1
ATOM 489 C CA . GLU A 1 63 ? -17.516 -20.094 -7.016 1 94.75 63 GLU A CA 1
ATOM 490 C C . GLU A 1 63 ? -17.625 -18.656 -7.508 1 94.75 63 GLU A C 1
ATOM 492 O O . GLU A 1 63 ? -17.391 -18.375 -8.68 1 94.75 63 GLU A O 1
ATOM 497 N N . ALA A 1 64 ? -17.984 -17.812 -6.586 1 95.88 64 ALA A N 1
ATOM 498 C CA . ALA A 1 64 ? -18.188 -16.422 -6.941 1 95.88 64 ALA A CA 1
ATOM 499 C C . ALA A 1 64 ? -16.906 -15.812 -7.523 1 95.88 64 ALA A C 1
ATOM 501 O O . ALA A 1 64 ? -16.969 -14.977 -8.43 1 95.88 64 ALA A O 1
ATOM 502 N N . LEU A 1 65 ? -15.766 -16.172 -6.98 1 97.25 65 LEU A N 1
ATOM 503 C CA . LEU A 1 65 ? -14.477 -15.711 -7.496 1 97.25 65 LEU A CA 1
ATOM 504 C C . LEU A 1 65 ? -14.273 -16.156 -8.938 1 97.25 65 LEU A C 1
ATOM 506 O O . LEU A 1 65 ? -13.719 -15.43 -9.75 1 97.25 65 LEU A O 1
ATOM 510 N N . CYS A 1 66 ? -14.789 -17.328 -9.305 1 97.81 66 CYS A N 1
ATOM 511 C CA . CYS A 1 66 ? -14.617 -17.938 -10.617 1 97.81 66 CYS A CA 1
ATOM 512 C C . CYS A 1 66 ? -15.477 -17.234 -11.656 1 97.81 66 CYS A C 1
ATOM 514 O O . CYS A 1 66 ? -15.398 -17.547 -12.844 1 97.81 66 CYS A O 1
ATOM 516 N N . ARG A 1 67 ? -16.281 -16.297 -11.266 1 96.94 67 ARG A N 1
ATOM 517 C CA . ARG A 1 67 ? -17.188 -15.602 -12.164 1 96.94 67 ARG A CA 1
ATOM 518 C C . ARG A 1 67 ? -16.641 -14.219 -12.523 1 96.94 67 ARG A C 1
ATOM 520 O O . ARG A 1 67 ? -17.328 -13.438 -13.188 1 96.94 67 ARG A O 1
ATOM 527 N N . LEU A 1 68 ? -15.492 -13.867 -12.047 1 98.12 68 LEU A N 1
ATOM 528 C CA . LEU A 1 68 ? -14.898 -12.578 -12.383 1 98.12 68 LEU A CA 1
ATOM 529 C C . LEU A 1 68 ? -14.477 -12.531 -13.844 1 98.12 68 LEU A C 1
ATOM 531 O O . LEU A 1 68 ? -13.578 -13.266 -14.258 1 98.12 68 LEU A O 1
ATOM 535 N N . PRO A 1 69 ? -15.016 -11.625 -14.656 1 97.62 69 PRO A N 1
ATOM 536 C CA . PRO A 1 69 ? -14.898 -11.734 -16.109 1 97.62 69 PRO A CA 1
ATOM 537 C C . PRO A 1 69 ? -13.578 -11.188 -16.641 1 97.62 69 PRO A C 1
ATOM 539 O O . PRO A 1 69 ? -13.203 -11.477 -17.781 1 97.62 69 PRO A O 1
ATOM 542 N N . ARG A 1 70 ? -12.828 -10.383 -15.875 1 98.44 70 ARG A N 1
ATOM 543 C CA . ARG A 1 70 ? -11.68 -9.688 -16.438 1 98.44 70 ARG A CA 1
ATOM 544 C C . ARG A 1 70 ? -10.391 -10.047 -15.703 1 98.44 70 ARG A C 1
ATOM 546 O O . ARG A 1 70 ? -9.336 -9.469 -15.961 1 98.44 70 ARG A O 1
ATOM 553 N N . LEU A 1 71 ? -10.461 -10.977 -14.789 1 98.69 71 LEU A N 1
ATOM 554 C CA . LEU A 1 71 ? -9.305 -11.352 -13.977 1 98.69 71 LEU A CA 1
ATOM 555 C C . LEU A 1 71 ? -8.195 -11.93 -14.844 1 98.69 71 LEU A C 1
ATOM 557 O O . LEU A 1 71 ? -8.43 -12.867 -15.617 1 98.69 71 LEU A O 1
ATOM 561 N N . THR A 1 72 ? -6.973 -11.367 -14.734 1 98.88 72 THR A N 1
ATOM 562 C CA . THR A 1 72 ? -5.855 -11.812 -15.562 1 98.88 72 THR A CA 1
ATOM 563 C C . THR A 1 72 ? -4.742 -12.398 -14.695 1 98.88 72 THR A C 1
ATOM 565 O O . THR A 1 72 ? -3.988 -13.258 -15.156 1 98.88 72 THR A O 1
ATOM 568 N N . ARG A 1 73 ? -4.59 -11.898 -13.477 1 98.94 73 ARG A N 1
ATOM 569 C CA . ARG A 1 73 ? -3.576 -12.375 -12.547 1 98.94 73 ARG A CA 1
ATOM 570 C C . ARG A 1 73 ? -4.191 -12.703 -11.188 1 98.94 73 ARG A C 1
ATOM 572 O O . ARG A 1 73 ? -4.914 -11.891 -10.617 1 98.94 73 ARG A O 1
ATOM 579 N N . LEU A 1 74 ? -3.922 -13.883 -10.727 1 98.88 74 LEU A N 1
ATOM 580 C CA . LEU A 1 74 ? -4.477 -14.344 -9.453 1 98.88 74 LEU A CA 1
ATOM 581 C C . LEU A 1 74 ? -3.387 -14.945 -8.57 1 98.88 74 LEU A C 1
ATOM 583 O O . LEU A 1 74 ? -2.707 -15.891 -8.977 1 98.88 74 LEU A O 1
ATOM 587 N N . TYR A 1 75 ? -3.168 -14.375 -7.422 1 98.88 75 TYR A N 1
ATOM 588 C CA . TYR A 1 75 ? -2.182 -14.844 -6.461 1 98.88 75 TYR A CA 1
ATOM 589 C C . TYR A 1 75 ? -2.857 -15.555 -5.293 1 98.88 75 TYR A C 1
ATOM 591 O O . TYR A 1 75 ? -3.506 -14.922 -4.461 1 98.88 75 TYR A O 1
ATOM 599 N N . LEU A 1 76 ? -2.717 -16.797 -5.188 1 98.81 76 LEU A N 1
ATOM 600 C CA . LEU A 1 76 ? -3.32 -17.609 -4.145 1 98.81 76 LEU A CA 1
ATOM 601 C C . LEU A 1 76 ? -2.26 -18.406 -3.398 1 98.81 76 LEU A C 1
ATOM 603 O O . LEU A 1 76 ? -2.574 -19.406 -2.732 1 98.81 76 LEU A O 1
ATOM 607 N N . GLY A 1 77 ? -1 -18 -3.549 1 98.81 77 GLY A N 1
ATOM 608 C CA . GLY A 1 77 ? 0.088 -18.719 -2.898 1 98.81 77 GLY A CA 1
ATOM 609 C C . GLY A 1 77 ? 0.017 -18.656 -1.384 1 98.81 77 GLY A C 1
ATOM 610 O O . GLY A 1 77 ? -0.424 -17.656 -0.816 1 98.81 77 GLY A O 1
ATOM 611 N N . SER A 1 78 ? 0.518 -19.719 -0.74 1 98.75 78 SER A N 1
ATOM 612 C CA . SER A 1 78 ? 0.637 -19.797 0.713 1 98.75 78 SER A CA 1
ATOM 613 C C . SER A 1 78 ? -0.727 -19.688 1.386 1 98.75 78 SER A C 1
ATOM 615 O O . SER A 1 78 ? -0.925 -18.844 2.258 1 98.75 78 SER A O 1
ATOM 617 N N . ASN A 1 79 ? -1.626 -20.469 0.919 1 98.62 79 ASN A N 1
ATOM 618 C CA . ASN A 1 79 ? -2.91 -20.734 1.556 1 98.62 79 ASN A CA 1
ATOM 619 C C . ASN A 1 79 ? -3.014 -22.188 2.006 1 98.62 79 ASN A C 1
ATOM 621 O O . ASN A 1 79 ? -2.01 -22.812 2.369 1 98.62 79 ASN A O 1
ATOM 625 N N . ARG A 1 80 ? -4.203 -22.656 2.201 1 98.5 80 ARG A N 1
ATOM 626 C CA . ARG A 1 80 ? -4.426 -24.031 2.611 1 98.5 80 ARG A CA 1
ATOM 627 C C . ARG A 1 80 ? -5.281 -24.766 1.591 1 98.5 80 ARG A C 1
ATOM 629 O O . ARG A 1 80 ? -6.211 -25.5 1.959 1 98.5 80 ARG A O 1
ATOM 636 N N . LEU A 1 81 ? -5.023 -24.516 0.349 1 98.5 81 LEU A N 1
ATOM 637 C CA . LEU A 1 81 ? -5.832 -25.094 -0.724 1 98.5 81 LEU A CA 1
ATOM 638 C C . LEU A 1 81 ? -5.457 -26.547 -0.976 1 98.5 81 LEU A C 1
ATOM 640 O O . LEU A 1 81 ? -4.273 -26.891 -1.007 1 98.5 81 LEU A O 1
ATOM 644 N N . PHE A 1 82 ? -6.43 -27.391 -1.201 1 97.88 82 PHE A N 1
ATOM 645 C CA . PHE A 1 82 ? -6.227 -28.797 -1.538 1 97.88 82 PHE A CA 1
ATOM 646 C C . PHE A 1 82 ? -6.59 -29.062 -2.994 1 97.88 82 PHE A C 1
ATOM 648 O O . PHE A 1 82 ? -6.34 -30.156 -3.512 1 97.88 82 PHE A O 1
ATOM 655 N N . GLY A 1 83 ? -7.188 -28.172 -3.58 1 97.56 83 GLY A N 1
ATOM 656 C CA . GLY A 1 83 ? -7.648 -28.25 -4.957 1 97.56 83 GLY A CA 1
ATOM 657 C C . GLY A 1 83 ? -8.367 -27 -5.418 1 97.56 83 GLY A C 1
ATOM 658 O O . GLY A 1 83 ? -8.398 -26 -4.695 1 97.56 83 GLY A O 1
ATOM 659 N N . LEU A 1 84 ? -8.781 -27.016 -6.676 1 98.12 84 LEU A N 1
ATOM 660 C CA . LEU A 1 84 ? -9.609 -25.969 -7.246 1 98.12 84 LEU A CA 1
ATOM 661 C C . LEU A 1 84 ? -10.953 -26.516 -7.711 1 98.12 84 LEU A C 1
ATOM 663 O O . LEU A 1 84 ? -11.039 -27.641 -8.188 1 98.12 84 LEU A O 1
ATOM 667 N N . PRO A 1 85 ? -11.984 -25.703 -7.516 1 97.25 85 PRO A N 1
ATOM 668 C CA . PRO A 1 85 ? -13.289 -26.156 -7.992 1 97.25 85 PRO A CA 1
ATOM 669 C C . PRO A 1 85 ? -13.375 -26.234 -9.516 1 97.25 85 PRO A C 1
ATOM 671 O O . PRO A 1 85 ? -12.57 -25.594 -10.211 1 97.25 85 PRO A O 1
ATOM 674 N N . ALA A 1 86 ? -14.367 -27.016 -10.023 1 97.44 86 ALA A N 1
ATOM 675 C CA . ALA A 1 86 ? -14.547 -27.172 -11.469 1 97.44 86 ALA A CA 1
ATOM 676 C C . ALA A 1 86 ? -14.836 -25.828 -12.125 1 97.44 86 ALA A C 1
ATOM 678 O O . ALA A 1 86 ? -14.398 -25.562 -13.25 1 97.44 86 ALA A O 1
ATOM 679 N N . GLU A 1 87 ? -15.508 -24.953 -11.414 1 97.88 87 GLU A N 1
ATOM 680 C CA . GLU A 1 87 ? -15.914 -23.641 -11.906 1 97.88 87 GLU A CA 1
ATOM 681 C C . GLU A 1 87 ? -14.703 -22.75 -12.164 1 97.88 87 GLU A C 1
ATOM 683 O O . GLU A 1 87 ? -14.812 -21.734 -12.844 1 97.88 87 GLU A O 1
ATOM 688 N N . PHE A 1 88 ? -13.586 -23.188 -11.664 1 98.5 88 PHE A N 1
ATOM 689 C CA . PHE A 1 88 ? -12.375 -22.406 -11.852 1 98.5 88 PHE A CA 1
ATOM 690 C C . PHE A 1 88 ? -12.055 -22.25 -13.336 1 98.5 88 PHE A C 1
ATOM 692 O O . PHE A 1 88 ? -11.477 -21.234 -13.75 1 98.5 88 PHE A O 1
ATOM 699 N N . ALA A 1 89 ? -12.461 -23.172 -14.094 1 98.12 89 ALA A N 1
ATOM 700 C CA . ALA A 1 89 ? -12.234 -23.188 -15.539 1 98.12 89 ALA A CA 1
ATOM 701 C C . ALA A 1 89 ? -12.945 -22.031 -16.219 1 98.12 89 ALA A C 1
ATOM 703 O O . ALA A 1 89 ? -12.664 -21.703 -17.375 1 98.12 89 ALA A O 1
ATOM 704 N N . GLN A 1 90 ? -13.82 -21.375 -15.5 1 97.81 90 GLN A N 1
ATOM 705 C CA . GLN A 1 90 ? -14.586 -20.266 -16.062 1 97.81 90 GLN A CA 1
ATOM 706 C C . GLN A 1 90 ? -13.727 -19.016 -16.156 1 97.81 90 GLN A C 1
ATOM 708 O O . GLN A 1 90 ? -14.094 -18.062 -16.844 1 97.81 90 GLN A O 1
ATOM 713 N N . LEU A 1 91 ? -12.648 -18.953 -15.484 1 98.19 91 LEU A N 1
ATOM 714 C CA . LEU A 1 91 ? -11.758 -17.797 -15.547 1 98.19 91 LEU A CA 1
ATOM 715 C C . LEU A 1 91 ? -10.945 -17.797 -16.844 1 98.19 91 LEU A C 1
ATOM 717 O O . LEU A 1 91 ? -9.719 -17.922 -16.812 1 98.19 91 LEU A O 1
ATOM 721 N N . GLN A 1 92 ? -11.578 -17.531 -17.938 1 97.75 92 GLN A N 1
ATOM 722 C CA . GLN A 1 92 ? -11.016 -17.734 -19.266 1 97.75 92 GLN A CA 1
ATOM 723 C C . GLN A 1 92 ? -10.031 -16.625 -19.625 1 97.75 92 GLN A C 1
ATOM 725 O O . GLN A 1 92 ? -9.258 -16.75 -20.578 1 97.75 92 GLN A O 1
ATOM 730 N N . THR A 1 93 ? -10.039 -15.555 -18.859 1 98.25 93 THR A N 1
ATOM 731 C CA . THR A 1 93 ? -9.125 -14.453 -19.141 1 98.25 93 THR A CA 1
ATOM 732 C C . THR A 1 93 ? -7.855 -14.578 -18.312 1 98.25 93 THR A C 1
ATOM 734 O O . THR A 1 93 ? -6.906 -13.812 -18.5 1 98.25 93 THR A O 1
ATOM 737 N N . LEU A 1 94 ? -7.805 -15.5 -17.406 1 98.75 94 LEU A N 1
ATOM 738 C CA . LEU A 1 94 ? -6.676 -15.641 -16.5 1 98.75 94 LEU A CA 1
ATOM 739 C C . LEU A 1 94 ? -5.41 -16.031 -17.25 1 98.75 94 LEU A C 1
ATOM 741 O O . LEU A 1 94 ? -5.398 -17.031 -17.984 1 98.75 94 LEU A O 1
ATOM 745 N N . ARG A 1 95 ? -4.375 -15.266 -17.047 1 98.88 95 ARG A N 1
ATOM 746 C CA . ARG A 1 95 ? -3.111 -15.484 -17.75 1 98.88 95 ARG A CA 1
ATOM 747 C C . ARG A 1 95 ? -2.037 -15.984 -16.781 1 98.88 95 ARG A C 1
ATOM 749 O O . ARG A 1 95 ? -1.153 -16.75 -17.172 1 98.88 95 ARG A O 1
ATOM 756 N N . CYS A 1 96 ? -2.121 -15.539 -15.57 1 98.94 96 CYS A N 1
ATOM 757 C CA . CYS A 1 96 ? -1.117 -15.883 -14.562 1 98.94 96 CYS A CA 1
ATOM 758 C C . CYS A 1 96 ? -1.774 -16.375 -13.281 1 98.94 96 CYS A C 1
ATOM 760 O O . CYS A 1 96 ? -2.664 -15.719 -12.742 1 98.94 96 CYS A O 1
ATOM 762 N N . LEU A 1 97 ? -1.322 -17.516 -12.828 1 98.94 97 LEU A N 1
ATOM 763 C CA . LEU A 1 97 ? -1.847 -18.109 -11.609 1 98.94 97 LEU A CA 1
ATOM 764 C C . LEU A 1 97 ? -0.713 -18.547 -10.68 1 98.94 97 LEU A C 1
ATOM 766 O O . LEU A 1 97 ? 0.159 -19.312 -11.086 1 98.94 97 LEU A O 1
ATOM 770 N N . TRP A 1 98 ? -0.673 -18.016 -9.492 1 98.88 98 TRP A N 1
ATOM 771 C CA . TRP A 1 98 ? 0.25 -18.438 -8.445 1 98.88 98 TRP A CA 1
ATOM 772 C C . TRP A 1 98 ? -0.483 -19.219 -7.355 1 98.88 98 TRP A C 1
ATOM 774 O O . TRP A 1 98 ? -1.334 -18.672 -6.656 1 98.88 98 TRP A O 1
ATOM 784 N N . ILE A 1 99 ? -0.237 -20.453 -7.246 1 98.88 99 ILE A N 1
ATOM 785 C CA . ILE A 1 99 ? -0.87 -21.281 -6.23 1 98.88 99 ILE A CA 1
ATOM 786 C C . ILE A 1 99 ? 0.194 -22.094 -5.488 1 98.88 99 ILE A C 1
ATOM 788 O O . ILE A 1 99 ? -0.05 -23.234 -5.086 1 98.88 99 ILE A O 1
ATOM 792 N N . GLU A 1 100 ? 1.373 -21.531 -5.426 1 98.88 100 GLU A N 1
ATOM 793 C CA . GLU A 1 100 ? 2.477 -22.188 -4.73 1 98.88 100 GLU A CA 1
ATOM 794 C C . GLU A 1 100 ? 2.188 -22.312 -3.238 1 98.88 100 GLU A C 1
ATOM 796 O O . GLU A 1 100 ? 1.337 -21.609 -2.699 1 98.88 100 GLU A O 1
ATOM 801 N N . ASN A 1 101 ? 2.855 -23.188 -2.592 1 98.88 101 ASN A N 1
ATOM 802 C CA . ASN A 1 101 ? 2.828 -23.375 -1.145 1 98.88 101 ASN A CA 1
ATOM 803 C C . ASN A 1 101 ? 1.404 -23.578 -0.632 1 98.88 101 ASN A C 1
ATOM 805 O O . ASN A 1 101 ? 0.956 -22.859 0.261 1 98.88 101 ASN A O 1
ATOM 809 N N . ASN A 1 102 ? 0.739 -24.5 -1.238 1 98.88 102 ASN A N 1
ATOM 810 C CA . ASN A 1 102 ? -0.54 -25.047 -0.785 1 98.88 102 ASN A CA 1
ATOM 811 C C . ASN A 1 102 ? -0.457 -26.547 -0.515 1 98.88 102 ASN A C 1
ATOM 813 O O . ASN A 1 102 ? 0.616 -27.062 -0.201 1 98.88 102 ASN A O 1
ATOM 817 N N . TYR A 1 103 ? -1.608 -27.188 -0.451 1 98.62 103 TYR A N 1
ATOM 818 C CA . TYR A 1 103 ? -1.626 -28.625 -0.135 1 98.62 103 TYR A CA 1
ATOM 819 C C . TYR A 1 103 ? -2.111 -29.438 -1.327 1 98.62 103 TYR A C 1
ATOM 821 O O . TYR A 1 103 ? -2.895 -30.375 -1.166 1 98.62 103 TYR A O 1
ATOM 829 N N . LEU A 1 104 ? -1.703 -29.094 -2.459 1 98.69 104 LEU A N 1
ATOM 830 C CA . LEU A 1 104 ? -2.146 -29.781 -3.664 1 98.69 104 LEU A CA 1
ATOM 831 C C . LEU A 1 104 ? -1.408 -31.109 -3.836 1 98.69 104 LEU A C 1
ATOM 833 O O . LEU A 1 104 ? -0.178 -31.125 -3.914 1 98.69 104 LEU A O 1
ATOM 837 N N . TYR A 1 105 ? -2.127 -32.219 -3.904 1 98.5 105 TYR A N 1
ATOM 838 C CA . TYR A 1 105 ? -1.566 -33.531 -4.145 1 98.5 105 TYR A CA 1
ATOM 839 C C . TYR A 1 105 ? -1.709 -33.938 -5.609 1 98.5 105 TYR A C 1
ATOM 841 O O . TYR A 1 105 ? -0.975 -34.781 -6.102 1 98.5 105 TYR A O 1
ATOM 849 N N . HIS A 1 106 ? -2.725 -33.375 -6.203 1 98.12 106 HIS A N 1
ATOM 850 C CA . HIS A 1 106 ? -2.986 -33.656 -7.613 1 98.12 106 HIS A CA 1
ATOM 851 C C . HIS A 1 106 ? -3.119 -32.344 -8.398 1 98.12 106 HIS A C 1
ATOM 853 O O . HIS A 1 106 ? -3.52 -31.312 -7.84 1 98.12 106 HIS A O 1
ATOM 859 N N . PHE A 1 107 ? -2.758 -32.5 -9.625 1 98.56 107 PHE A N 1
ATOM 860 C CA . PHE A 1 107 ? -2.941 -31.344 -10.516 1 98.56 107 PHE A CA 1
ATOM 861 C C . PHE A 1 107 ? -4.422 -31.031 -10.688 1 98.56 107 PHE A C 1
ATOM 863 O O . PHE A 1 107 ? -5.223 -31.906 -10.992 1 98.56 107 PHE A O 1
ATOM 870 N N . PRO A 1 108 ? -4.754 -29.75 -10.492 1 98.12 108 PRO A N 1
ATOM 871 C CA . PRO A 1 108 ? -6.172 -29.406 -10.625 1 98.12 108 PRO A CA 1
ATOM 872 C C . PRO A 1 108 ? -6.668 -29.516 -12.07 1 98.12 108 PRO A C 1
ATOM 874 O O . PRO A 1 108 ? -6.23 -28.75 -12.93 1 98.12 108 PRO A O 1
ATOM 877 N N . ARG A 1 109 ? -7.629 -30.344 -12.367 1 97.31 109 ARG A N 1
ATOM 878 C CA . ARG A 1 109 ? -8.07 -30.672 -13.719 1 97.31 109 ARG A CA 1
ATOM 879 C C . ARG A 1 109 ? -8.734 -29.469 -14.383 1 97.31 109 ARG A C 1
ATOM 881 O O . ARG A 1 109 ? -8.719 -29.344 -15.609 1 97.31 109 ARG A O 1
ATOM 888 N N . ALA A 1 110 ? -9.344 -28.625 -13.555 1 97.88 110 ALA A N 1
ATOM 889 C CA . ALA A 1 110 ? -10 -27.438 -14.086 1 97.88 110 ALA A CA 1
ATOM 890 C C . ALA A 1 110 ? -9.039 -26.609 -14.93 1 97.88 110 ALA A C 1
ATOM 892 O O . ALA A 1 110 ? -9.453 -25.953 -15.883 1 97.88 110 ALA A O 1
ATOM 893 N N . LEU A 1 111 ? -7.77 -26.625 -14.586 1 98.44 111 LEU A N 1
ATOM 894 C CA . LEU A 1 111 ? -6.773 -25.797 -15.258 1 98.44 111 LEU A CA 1
ATOM 895 C C . LEU A 1 111 ? -6.57 -26.266 -16.703 1 98.44 111 LEU A C 1
ATOM 897 O O . LEU A 1 111 ? -6.168 -25.469 -17.562 1 98.44 111 LEU A O 1
ATOM 901 N N . LEU A 1 112 ? -6.82 -27.562 -17 1 98.19 112 LEU A N 1
ATOM 902 C CA . LEU A 1 112 ? -6.629 -28.125 -18.328 1 98.19 112 LEU A CA 1
ATOM 903 C C . LEU A 1 112 ? -7.566 -27.469 -19.328 1 98.19 112 LEU A C 1
ATOM 905 O O . LEU A 1 112 ? -7.34 -27.562 -20.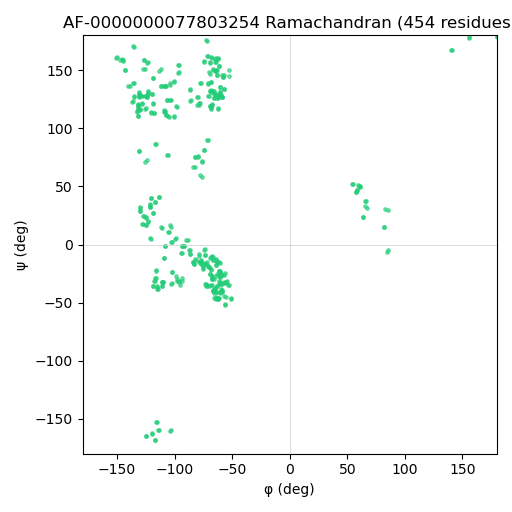547 1 98.19 112 LEU A O 1
ATOM 909 N N . GLN A 1 113 ? -8.523 -26.797 -18.828 1 97.44 113 GLN A N 1
ATOM 910 C CA . GLN A 1 113 ? -9.531 -26.188 -19.688 1 97.44 113 GLN A CA 1
ATOM 911 C C . GLN A 1 113 ? -9.297 -24.688 -19.812 1 97.44 113 GLN A C 1
ATOM 913 O O . GLN A 1 113 ? -10.219 -23.938 -20.156 1 97.44 113 GLN A O 1
ATOM 918 N N . MET A 1 114 ? -8.18 -24.234 -19.484 1 97.62 114 MET A N 1
ATOM 919 C CA . MET A 1 114 ? -7.887 -22.797 -19.484 1 97.62 114 MET A CA 1
ATOM 920 C C . MET A 1 114 ? -6.785 -22.469 -20.5 1 97.62 114 MET A C 1
ATOM 922 O O . MET A 1 114 ? -5.625 -22.312 -20.109 1 97.62 114 MET A O 1
ATOM 926 N N . PRO A 1 115 ? -7.164 -22.25 -21.75 1 94.75 115 PRO A N 1
ATOM 927 C CA . PRO A 1 115 ? -6.172 -22.094 -22.828 1 94.75 115 PRO A CA 1
ATOM 928 C C . PRO A 1 115 ? -5.41 -20.766 -22.719 1 94.75 115 PRO A C 1
ATOM 930 O O . PRO A 1 115 ? -4.336 -20.625 -23.312 1 94.75 115 PRO A O 1
ATOM 933 N N . ALA A 1 116 ? -5.934 -19.812 -21.984 1 97.31 116 ALA A N 1
ATOM 934 C CA . ALA A 1 116 ? -5.305 -18.5 -21.922 1 97.31 116 ALA A CA 1
ATOM 935 C C . ALA A 1 116 ? -4.184 -18.469 -20.891 1 97.31 116 ALA A C 1
ATOM 937 O O . ALA A 1 116 ? -3.379 -17.547 -20.875 1 97.31 116 ALA A O 1
ATOM 938 N N . LEU A 1 117 ? -4.066 -19.406 -20 1 98.5 117 LEU A N 1
ATOM 939 C CA . LEU A 1 117 ? -3.072 -19.453 -18.938 1 98.5 117 LEU A CA 1
ATOM 940 C C . LEU A 1 117 ? -1.662 -19.531 -19.516 1 98.5 117 LEU A C 1
ATOM 942 O O . LEU A 1 117 ? -1.369 -20.406 -20.328 1 98.5 117 LEU A O 1
ATOM 946 N N . GLN A 1 118 ? -0.795 -18.609 -19.094 1 98.88 118 GLN A N 1
ATOM 947 C CA . GLN A 1 118 ? 0.557 -18.516 -19.625 1 98.88 118 GLN A CA 1
ATOM 948 C C . GLN A 1 118 ? 1.599 -18.844 -18.562 1 98.88 118 GLN A C 1
ATOM 950 O O . GLN A 1 118 ? 2.639 -19.438 -18.859 1 98.88 118 GLN A O 1
ATOM 955 N N . SER A 1 119 ? 1.354 -18.422 -17.375 1 98.88 119 SER A N 1
ATOM 956 C CA . SER A 1 119 ? 2.266 -18.656 -16.266 1 98.88 119 SER A CA 1
ATOM 957 C C . SER A 1 119 ? 1.566 -19.375 -15.117 1 98.88 119 SER A C 1
ATOM 959 O O . SER A 1 119 ? 0.527 -18.922 -14.633 1 98.88 119 SER A O 1
ATOM 961 N N . LEU A 1 120 ? 2.156 -20.469 -14.703 1 98.88 120 LEU A N 1
ATOM 962 C CA . LEU A 1 120 ? 1.58 -21.297 -13.641 1 98.88 120 LEU A CA 1
ATOM 963 C C . LEU A 1 120 ? 2.627 -21.641 -12.594 1 98.88 120 LEU A C 1
ATOM 965 O O . LEU A 1 120 ? 3.572 -22.375 -12.867 1 98.88 120 LEU A O 1
ATOM 969 N N . GLN A 1 121 ? 2.457 -21.062 -11.43 1 98.88 121 GLN A N 1
ATOM 970 C CA . GLN A 1 121 ? 3.344 -21.312 -10.297 1 98.88 121 GLN A CA 1
ATOM 971 C C . GLN A 1 121 ? 2.715 -22.312 -9.32 1 98.88 121 GLN A C 1
ATOM 973 O O . GLN A 1 121 ? 1.753 -21.969 -8.625 1 98.88 121 GLN A O 1
ATOM 978 N N . MET A 1 122 ? 3.25 -23.5 -9.266 1 98.75 122 MET A N 1
ATOM 979 C CA . MET A 1 122 ? 2.701 -24.547 -8.406 1 98.75 122 MET A CA 1
ATOM 980 C C . MET A 1 122 ? 3.785 -25.125 -7.504 1 98.75 122 MET A C 1
ATOM 982 O O . MET A 1 122 ? 3.697 -26.281 -7.094 1 98.75 122 MET A O 1
ATOM 986 N N . GLY A 1 123 ? 4.781 -24.344 -7.266 1 98.88 123 GLY A N 1
ATOM 987 C CA . GLY A 1 123 ? 5.871 -24.797 -6.418 1 98.88 123 GLY A CA 1
ATOM 988 C C . GLY A 1 123 ? 5.449 -25.062 -4.984 1 98.88 123 GLY A C 1
ATOM 989 O O . GLY A 1 123 ? 4.426 -24.531 -4.531 1 98.88 123 GLY A O 1
ATOM 990 N N . ASP A 1 124 ? 6.18 -25.875 -4.27 1 98.88 124 ASP A N 1
ATOM 991 C CA . ASP A 1 124 ? 6.004 -26.156 -2.85 1 98.88 124 ASP A CA 1
ATOM 992 C C . ASP A 1 124 ? 4.609 -26.703 -2.566 1 98.88 124 ASP A C 1
ATOM 994 O O . ASP A 1 124 ? 3.904 -26.203 -1.689 1 98.88 124 ASP A O 1
ATOM 998 N N . ASN A 1 125 ? 4.23 -27.609 -3.33 1 98.88 125 ASN A N 1
ATOM 999 C CA . ASN A 1 125 ? 3.064 -28.453 -3.09 1 98.88 125 ASN A CA 1
ATOM 1000 C C . ASN A 1 125 ? 3.455 -29.906 -2.896 1 98.88 125 ASN A C 1
ATOM 1002 O O . ASN A 1 125 ? 4.508 -30.203 -2.326 1 98.88 125 ASN A O 1
ATOM 1006 N N . ARG A 1 126 ? 2.543 -30.812 -3.227 1 98.75 126 ARG A N 1
ATOM 1007 C CA . ARG A 1 126 ? 2.822 -32.219 -2.971 1 98.75 126 ARG A CA 1
ATOM 1008 C C . ARG A 1 126 ? 2.549 -33.062 -4.211 1 98.75 126 ARG A C 1
ATOM 1010 O O . ARG A 1 126 ? 2.09 -34.219 -4.102 1 98.75 126 ARG A O 1
ATOM 1017 N N . LEU A 1 127 ? 2.764 -32.469 -5.312 1 98.81 127 LEU A N 1
ATOM 1018 C CA . LEU A 1 127 ? 2.494 -33.156 -6.566 1 98.81 127 LEU A CA 1
ATOM 1019 C C . LEU A 1 127 ? 3.482 -34.312 -6.773 1 98.81 127 LEU A C 1
ATOM 1021 O O . LEU A 1 127 ? 4.672 -34.156 -6.492 1 98.81 127 LEU A O 1
ATOM 1025 N N . ARG A 1 128 ? 3.02 -35.438 -7.27 1 98.56 128 ARG A N 1
ATOM 1026 C CA . ARG A 1 128 ? 3.861 -36.562 -7.578 1 98.56 128 ARG A CA 1
ATOM 1027 C C . ARG A 1 128 ? 3.854 -36.875 -9.078 1 98.56 128 ARG A C 1
ATOM 1029 O O . ARG A 1 128 ? 4.723 -37.594 -9.578 1 98.56 128 ARG A O 1
ATOM 1036 N N . ALA A 1 129 ? 2.836 -36.438 -9.719 1 98.38 129 ALA A N 1
ATOM 1037 C CA . ALA A 1 129 ? 2.684 -36.688 -11.148 1 98.38 129 ALA A CA 1
ATOM 1038 C C . ALA A 1 129 ? 1.888 -35.562 -11.812 1 98.38 129 ALA A C 1
ATOM 1040 O O . ALA A 1 129 ? 1.253 -34.75 -11.125 1 98.38 129 ALA A O 1
ATOM 1041 N N . LEU A 1 130 ? 2.029 -35.469 -13.125 1 98.62 130 LEU A N 1
ATOM 1042 C CA . LEU A 1 130 ? 1.232 -34.562 -13.938 1 98.62 130 LEU A CA 1
ATOM 1043 C C . LEU A 1 130 ? 0.282 -35.344 -14.852 1 98.62 130 LEU A C 1
ATOM 1045 O O . LEU A 1 130 ? 0.57 -36.469 -15.234 1 98.62 130 LEU A O 1
ATOM 1049 N N . PRO A 1 131 ? -0.847 -34.688 -15.141 1 98.12 131 PRO A N 1
ATOM 1050 C CA . PRO A 1 131 ? -1.791 -35.406 -16 1 98.12 131 PRO A CA 1
ATOM 1051 C C . PRO A 1 131 ? -1.286 -35.531 -17.438 1 98.12 131 PRO A C 1
ATOM 1053 O O . PRO A 1 131 ? -0.637 -34.625 -17.953 1 98.12 131 PRO A O 1
ATOM 1056 N N . GLY A 1 132 ? -1.684 -36.656 -18.078 1 98.12 132 GLY A N 1
ATOM 1057 C CA . GLY A 1 132 ? -1.283 -36.906 -19.453 1 98.12 132 GLY A CA 1
ATOM 1058 C C . GLY A 1 132 ? -1.771 -35.844 -20.422 1 98.12 132 GLY A C 1
ATOM 1059 O O . GLY A 1 132 ? -1.167 -35.625 -21.484 1 98.12 132 GLY A O 1
ATOM 1060 N N . SER A 1 133 ? -2.785 -35.188 -20.078 1 97.81 133 SER A N 1
ATOM 1061 C CA . SER A 1 133 ? -3.414 -34.188 -20.953 1 97.81 133 SER A CA 1
ATOM 1062 C C . SER A 1 133 ? -2.787 -32.812 -20.75 1 97.81 133 SER A C 1
ATOM 1064 O O . SER A 1 133 ? -3.201 -31.828 -21.391 1 97.81 133 SER A O 1
ATOM 1066 N N . LEU A 1 134 ? -1.74 -32.656 -19.922 1 98.19 134 LEU A N 1
ATOM 1067 C CA . LEU A 1 134 ? -1.105 -31.391 -19.625 1 98.19 134 LEU A CA 1
ATOM 1068 C C . LEU A 1 134 ? -0.704 -30.672 -20.906 1 98.19 134 LEU A C 1
ATOM 1070 O O . LEU A 1 134 ? -0.882 -29.453 -21.016 1 98.19 134 LEU A O 1
ATOM 1074 N N . PRO A 1 135 ? -0.291 -31.422 -21.953 1 97.56 135 PRO A N 1
ATOM 1075 C CA . PRO A 1 135 ? 0.17 -30.75 -23.188 1 97.56 135 PRO A CA 1
ATOM 1076 C C . PRO A 1 135 ? -0.951 -30.016 -23.906 1 97.56 135 PRO A C 1
ATOM 1078 O O . PRO A 1 135 ? -0.685 -29.234 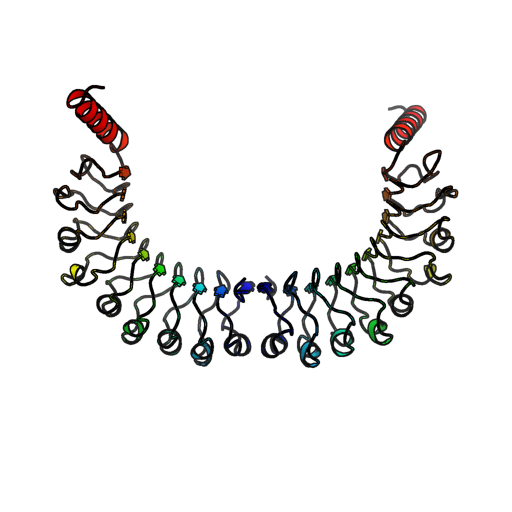-24.828 1 97.56 135 PRO A O 1
ATOM 1081 N N . ARG A 1 136 ? -2.146 -30.25 -23.484 1 95.81 136 ARG A N 1
ATOM 1082 C CA . ARG A 1 136 ? -3.281 -29.547 -24.062 1 95.81 136 ARG A CA 1
ATOM 1083 C C . ARG A 1 136 ? -3.273 -28.078 -23.672 1 95.81 136 ARG A C 1
ATOM 1085 O O . ARG A 1 136 ? -3.953 -27.266 -24.297 1 95.81 136 ARG A O 1
ATOM 1092 N N . MET A 1 137 ? -2.553 -27.766 -22.625 1 97.62 137 MET A N 1
ATOM 1093 C CA . MET A 1 137 ? -2.426 -26.375 -22.188 1 97.62 137 MET A CA 1
ATOM 1094 C C . MET A 1 137 ? -1.405 -25.641 -23.047 1 97.62 137 MET A C 1
ATOM 1096 O O . MET A 1 137 ? -0.338 -25.25 -22.562 1 97.62 137 MET A O 1
ATOM 1100 N N . THR A 1 138 ? -1.807 -25.281 -24.281 1 96.62 138 THR A N 1
ATOM 1101 C CA . THR A 1 138 ? -0.886 -24.812 -25.312 1 96.62 138 THR A CA 1
ATOM 1102 C C . THR A 1 138 ? -0.471 -2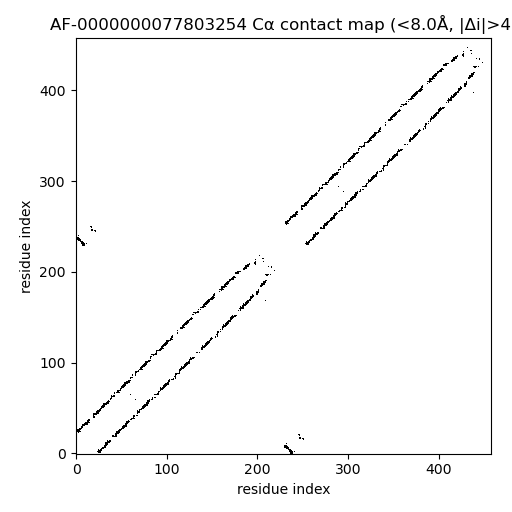3.375 -25.047 1 96.62 138 THR A C 1
ATOM 1104 O O . THR A 1 138 ? 0.501 -22.891 -25.625 1 96.62 138 THR A O 1
ATOM 1107 N N . GLY A 1 139 ? -1.21 -22.734 -24.203 1 97.31 139 GLY A N 1
ATOM 1108 C CA . GLY A 1 139 ? -0.888 -21.344 -23.922 1 97.31 139 GLY A CA 1
ATOM 1109 C C . GLY A 1 139 ? 0.222 -21.188 -22.891 1 97.31 139 GLY A C 1
ATOM 1110 O O . GLY A 1 139 ? 0.81 -20.109 -22.766 1 97.31 139 GLY A O 1
ATOM 1111 N N . LEU A 1 140 ? 0.641 -22.188 -22.172 1 98.38 140 LEU A N 1
ATOM 1112 C CA . LEU A 1 140 ? 1.604 -22.125 -21.062 1 98.38 140 LEU A CA 1
ATOM 1113 C C . LEU A 1 140 ? 2.998 -21.797 -21.594 1 98.38 140 LEU A C 1
ATOM 1115 O O . LEU A 1 140 ? 3.457 -22.391 -22.562 1 98.38 140 LEU A O 1
ATOM 1119 N N . ARG A 1 141 ? 3.646 -20.844 -20.969 1 98.81 141 ARG A N 1
ATOM 1120 C CA . ARG A 1 141 ? 5.008 -20.438 -21.312 1 98.81 141 ARG A CA 1
ATOM 1121 C C . ARG A 1 141 ? 5.953 -20.641 -20.141 1 98.81 141 ARG A C 1
ATOM 1123 O O . ARG A 1 141 ? 7.121 -20.984 -20.328 1 98.81 141 ARG A O 1
ATOM 1130 N N . GLY A 1 142 ? 5.473 -20.422 -18.984 1 98.88 142 GLY A N 1
ATOM 1131 C CA . GLY A 1 142 ? 6.227 -20.656 -17.766 1 98.88 142 GLY A CA 1
ATOM 1132 C C . GLY A 1 142 ? 5.531 -21.609 -16.797 1 98.88 142 GLY A C 1
ATOM 1133 O O . GLY A 1 142 ? 4.348 -21.422 -16.5 1 98.88 142 GLY A O 1
ATOM 1134 N N . LEU A 1 143 ? 6.246 -22.625 -16.344 1 98.88 143 LEU A N 1
ATOM 1135 C CA . LEU A 1 143 ? 5.738 -23.641 -15.414 1 98.88 143 LEU A CA 1
ATOM 1136 C C . LEU A 1 143 ? 6.727 -23.875 -14.281 1 98.88 143 LEU A C 1
ATOM 1138 O O . LEU A 1 143 ? 7.859 -24.297 -14.516 1 98.88 143 LEU A O 1
ATOM 1142 N N . TRP A 1 144 ? 6.309 -23.531 -13.062 1 98.94 144 TRP A N 1
ATOM 1143 C CA . TRP A 1 144 ? 7.145 -23.688 -11.875 1 98.94 144 TRP A CA 1
ATOM 1144 C C . TRP A 1 144 ? 6.613 -24.812 -10.984 1 98.94 144 TRP A C 1
ATOM 1146 O O . TRP A 1 144 ? 5.531 -24.688 -10.398 1 98.94 144 TRP A O 1
ATOM 1156 N N . LEU A 1 145 ? 7.387 -25.844 -10.883 1 98.88 145 LEU A N 1
ATOM 1157 C CA . LEU A 1 145 ? 6.992 -27.047 -10.148 1 98.88 145 LEU A CA 1
ATOM 1158 C C . LEU A 1 145 ? 8 -27.375 -9.047 1 98.88 145 LEU A C 1
ATOM 1160 O O . LEU A 1 145 ? 8.086 -28.516 -8.602 1 98.88 145 LEU A O 1
ATOM 1164 N N . TYR A 1 146 ? 8.766 -26.375 -8.68 1 98.81 146 TYR A N 1
ATOM 1165 C CA . TYR A 1 146 ? 9.812 -26.609 -7.688 1 98.81 146 TYR A CA 1
ATOM 1166 C C . TYR A 1 146 ? 9.211 -27.078 -6.367 1 98.81 146 TYR A C 1
ATOM 1168 O O . TYR A 1 146 ? 8.055 -26.766 -6.062 1 98.81 146 TYR A O 1
ATOM 1176 N N . GLY A 1 147 ? 9.914 -27.797 -5.578 1 98.81 147 GLY A N 1
ATOM 1177 C CA . GLY A 1 147 ? 9.539 -28.172 -4.227 1 98.81 147 GLY A CA 1
ATOM 1178 C C . GLY A 1 147 ? 8.336 -29.109 -4.184 1 98.81 147 GLY A C 1
ATOM 1179 O O . GLY A 1 147 ? 7.477 -28.969 -3.309 1 98.81 147 GLY A O 1
ATOM 1180 N N . ASN A 1 148 ? 8.156 -29.938 -5.16 1 98.88 148 ASN A N 1
ATOM 1181 C CA . ASN A 1 148 ? 7.141 -30.984 -5.133 1 98.88 148 ASN A CA 1
ATOM 1182 C C . ASN A 1 148 ? 7.754 -32.344 -4.844 1 98.88 148 ASN A C 1
ATOM 1184 O O . ASN A 1 148 ? 8.789 -32.438 -4.188 1 98.88 148 ASN A O 1
ATOM 1188 N N . ARG A 1 149 ? 7.039 -33.438 -5.188 1 98.75 149 ARG A N 1
ATOM 1189 C CA . ARG A 1 149 ? 7.484 -34.781 -4.793 1 98.75 149 ARG A CA 1
ATOM 1190 C C . ARG A 1 149 ? 7.699 -35.688 -6.016 1 98.75 149 ARG A C 1
ATOM 1192 O O . ARG A 1 149 ? 7.395 -36.875 -5.98 1 98.75 149 ARG A O 1
ATOM 1199 N N . PHE A 1 150 ? 8.133 -35.125 -7.062 1 98.69 150 PHE A N 1
ATOM 1200 C CA . PHE A 1 150 ? 8.398 -35.906 -8.266 1 98.69 150 PHE A CA 1
ATOM 1201 C C . PHE A 1 150 ? 9.617 -36.812 -8.078 1 98.69 150 PHE A C 1
ATOM 1203 O O . PHE A 1 150 ? 10.695 -36.312 -7.719 1 98.69 150 PHE A O 1
ATOM 1210 N N . GLU A 1 151 ? 9.523 -38.062 -8.336 1 98.38 151 GLU A N 1
ATOM 1211 C CA . GLU A 1 151 ? 10.625 -39.031 -8.266 1 98.38 151 GLU A CA 1
ATOM 1212 C C . GLU A 1 151 ? 11.227 -39.281 -9.641 1 98.38 151 GLU A C 1
ATOM 1214 O O . GLU A 1 151 ? 12.391 -39.656 -9.758 1 98.38 151 GLU A O 1
ATOM 1219 N N . GLU A 1 152 ? 10.406 -39.188 -10.609 1 97.81 152 GLU A N 1
ATOM 1220 C CA . GLU A 1 152 ? 10.805 -39.281 -12.016 1 97.81 152 GLU A CA 1
ATOM 1221 C C . GLU A 1 152 ? 10.383 -38.031 -12.789 1 97.81 152 GLU A C 1
ATOM 1223 O O . GLU A 1 152 ? 9.477 -37.312 -12.367 1 97.81 152 GLU A O 1
ATOM 1228 N N . PHE A 1 153 ? 11.07 -37.812 -13.852 1 97.94 153 PHE A N 1
ATOM 1229 C CA . PHE A 1 153 ? 10.688 -36.688 -14.711 1 97.94 153 PHE A CA 1
ATOM 1230 C C . PHE A 1 153 ? 9.273 -36.875 -15.25 1 97.94 153 PHE A C 1
ATOM 1232 O O . PHE A 1 153 ? 8.953 -37.938 -15.797 1 97.94 153 PHE A O 1
ATOM 1239 N N . PRO A 1 154 ? 8.438 -35.844 -15.086 1 98.12 154 PRO A N 1
ATOM 1240 C CA . PRO A 1 154 ? 7.066 -36 -15.594 1 98.12 154 PRO A CA 1
ATOM 1241 C C . PRO A 1 154 ? 7.004 -36.062 -17.125 1 98.12 154 PRO A C 1
ATOM 1243 O O . PRO A 1 154 ? 7.262 -35.062 -17.797 1 98.12 154 PRO A O 1
ATOM 1246 N N . GLN A 1 155 ? 6.578 -37.125 -17.688 1 97.81 155 GLN A N 1
ATOM 1247 C CA . GLN A 1 155 ? 6.68 -37.438 -19.109 1 97.81 155 GLN A CA 1
ATOM 1248 C C . GLN A 1 155 ? 5.867 -36.469 -19.953 1 97.81 155 GLN A C 1
ATOM 1250 O O . GLN A 1 155 ? 6.293 -36.094 -21.047 1 97.81 155 GLN A O 1
ATOM 1255 N N . PRO A 1 156 ? 4.703 -36.031 -19.516 1 98.31 156 PRO A N 1
ATOM 1256 C CA . PRO A 1 156 ? 3.918 -35.125 -20.344 1 98.31 156 PRO A CA 1
ATOM 1257 C C . PRO A 1 156 ? 4.688 -33.875 -20.703 1 98.31 156 PRO A C 1
ATOM 1259 O O . PRO A 1 156 ? 4.406 -33.25 -21.734 1 98.31 156 PRO A O 1
ATOM 1262 N N . LEU A 1 157 ? 5.648 -33.469 -19.906 1 98.44 157 LEU A N 1
ATOM 1263 C CA . LEU A 1 157 ? 6.43 -32.281 -20.156 1 98.44 157 LEU A CA 1
ATOM 1264 C C . LEU A 1 157 ? 7.234 -32.406 -21.438 1 98.44 157 LEU A C 1
ATOM 1266 O O . LEU A 1 157 ? 7.59 -31.375 -22.062 1 98.44 157 LEU A O 1
ATOM 1270 N N . LEU A 1 158 ? 7.543 -33.625 -21.844 1 98.06 158 LEU A N 1
ATOM 1271 C CA . LEU A 1 158 ? 8.328 -33.875 -23.047 1 98.06 158 LEU A CA 1
ATOM 1272 C C . LEU A 1 158 ? 7.59 -33.406 -24.281 1 98.06 158 LEU A C 1
ATOM 1274 O O . LEU A 1 158 ? 8.203 -33.188 -25.328 1 98.06 158 LEU A O 1
ATOM 1278 N N . ARG A 1 159 ? 6.344 -33.219 -24.156 1 97.81 159 ARG A N 1
ATOM 1279 C CA . ARG A 1 159 ? 5.531 -32.844 -25.312 1 97.81 159 ARG A CA 1
ATOM 1280 C C . ARG A 1 159 ? 5.145 -31.359 -25.25 1 97.81 159 ARG A C 1
ATOM 1282 O O . ARG A 1 159 ? 4.266 -30.922 -26 1 97.81 159 ARG A O 1
ATOM 1289 N N . MET A 1 160 ? 5.719 -30.625 -24.391 1 97.75 160 MET A N 1
ATOM 1290 C CA . MET A 1 160 ? 5.371 -29.219 -24.219 1 97.75 160 MET A CA 1
ATOM 1291 C C . MET A 1 160 ? 6.465 -28.328 -24.797 1 97.75 160 MET A C 1
ATOM 1293 O O . MET A 1 160 ? 7.137 -27.609 -24.047 1 97.75 160 MET A O 1
ATOM 1297 N N . SER A 1 161 ? 6.469 -28.234 -26.109 1 96.69 161 SER A N 1
ATOM 1298 C CA . SER A 1 161 ? 7.551 -27.547 -26.797 1 96.69 161 SER A CA 1
ATOM 1299 C C . SER A 1 161 ? 7.379 -26.031 -26.734 1 96.69 161 SER A C 1
ATOM 1301 O O . SER A 1 161 ? 8.297 -25.281 -27.078 1 96.69 161 SER A O 1
ATOM 1303 N N . GLN A 1 162 ? 6.246 -25.625 -26.25 1 96.62 162 GLN A N 1
ATOM 1304 C CA . GLN A 1 162 ? 5.949 -24.203 -26.219 1 96.62 162 GLN A CA 1
ATOM 1305 C C . GLN A 1 162 ? 6.496 -23.547 -24.953 1 96.62 162 GLN A C 1
ATOM 1307 O O . GLN A 1 162 ? 6.48 -22.328 -24.828 1 96.62 162 GLN A O 1
ATOM 1312 N N . LEU A 1 163 ? 7.02 -24.281 -23.953 1 98.25 163 LEU A N 1
ATOM 1313 C CA . LEU A 1 163 ? 7.48 -23.75 -22.672 1 98.25 163 LEU A CA 1
ATOM 1314 C C . LEU A 1 163 ? 8.773 -22.953 -22.859 1 98.25 163 LEU A C 1
ATOM 1316 O O . LEU A 1 163 ? 9.68 -23.391 -23.562 1 98.25 163 LEU A O 1
ATOM 1320 N N . HIS A 1 164 ? 8.867 -21.828 -22.188 1 98.75 164 HIS A N 1
ATOM 1321 C CA . HIS A 1 164 ? 10.078 -21.016 -22.141 1 98.75 164 HIS A CA 1
ATOM 1322 C C . HIS A 1 164 ? 10.812 -21.219 -20.812 1 98.75 164 HIS A C 1
ATOM 1324 O O . HIS A 1 164 ? 12.047 -21.188 -20.781 1 98.75 164 HIS A O 1
ATOM 1330 N N . ILE A 1 165 ? 10.055 -21.438 -19.781 1 98.81 165 ILE A N 1
ATOM 1331 C CA . ILE A 1 165 ? 10.617 -21.609 -18.453 1 98.81 165 ILE A CA 1
ATOM 1332 C C . ILE A 1 165 ? 10.039 -22.859 -17.797 1 98.81 165 ILE A C 1
ATOM 1334 O O . ILE A 1 165 ? 8.828 -23.062 -17.812 1 98.81 165 ILE A O 1
ATOM 1338 N N . LEU A 1 166 ? 10.906 -23.641 -17.281 1 98.81 166 LEU A N 1
ATOM 1339 C CA . LEU A 1 166 ? 10.539 -24.844 -16.531 1 98.81 166 LEU A CA 1
ATOM 1340 C C . LEU A 1 166 ? 11.391 -24.969 -15.266 1 98.81 166 LEU A C 1
ATOM 1342 O O . LEU A 1 166 ? 12.625 -24.906 -15.336 1 98.81 166 LEU A O 1
ATOM 1346 N N . ASP A 1 167 ? 10.75 -25.031 -14.148 1 98.88 167 ASP A N 1
ATOM 1347 C CA . ASP A 1 167 ? 11.469 -25.141 -12.883 1 98.88 167 ASP A CA 1
ATOM 1348 C C . ASP A 1 167 ? 11.07 -26.406 -12.133 1 98.88 167 ASP A C 1
ATOM 1350 O O . ASP A 1 167 ? 9.93 -26.547 -11.695 1 98.88 167 ASP A O 1
ATOM 1354 N N . LEU A 1 168 ? 12.008 -27.297 -11.992 1 98.75 168 LEU A N 1
ATOM 1355 C CA . LEU A 1 168 ? 11.812 -28.547 -11.242 1 98.75 168 LEU A CA 1
ATOM 1356 C C . LEU A 1 168 ? 12.773 -28.625 -10.062 1 98.75 168 LEU A C 1
ATOM 1358 O O . LEU A 1 168 ? 13.148 -29.719 -9.641 1 98.75 168 LEU A O 1
ATOM 1362 N N . ASP A 1 169 ? 13.148 -27.469 -9.609 1 98.5 169 ASP A N 1
ATOM 1363 C CA . ASP A 1 169 ? 14.047 -27.375 -8.469 1 98.5 169 ASP A CA 1
ATOM 1364 C C . ASP A 1 169 ? 13.461 -28.094 -7.246 1 98.5 169 ASP A C 1
ATOM 1366 O O . ASP A 1 169 ? 12.242 -28.094 -7.051 1 98.5 169 ASP A O 1
ATOM 1370 N N . ARG A 1 170 ? 14.336 -28.75 -6.359 1 98.56 170 ARG A N 1
ATOM 1371 C CA . ARG A 1 170 ? 13.984 -29.328 -5.07 1 98.56 170 ARG A CA 1
ATOM 1372 C C . ARG A 1 170 ? 12.914 -30.406 -5.227 1 98.56 170 ARG A C 1
ATOM 1374 O O . ARG A 1 170 ? 11.875 -30.359 -4.566 1 98.56 170 ARG A O 1
ATOM 1381 N N . ASN A 1 171 ? 13.109 -31.328 -6.094 1 98.62 171 ASN A N 1
ATOM 1382 C CA . ASN A 1 171 ? 12.367 -32.562 -6.207 1 98.62 171 ASN A CA 1
ATOM 1383 C C . ASN A 1 171 ? 13.273 -33.781 -5.98 1 98.62 171 ASN A C 1
ATOM 1385 O O . ASN A 1 171 ? 14.336 -33.656 -5.371 1 98.62 171 ASN A O 1
ATOM 1389 N N . LYS A 1 172 ? 12.812 -35.031 -6.277 1 98.44 172 LYS A N 1
ATOM 1390 C CA . LYS A 1 172 ? 13.578 -36.25 -6.059 1 98.44 172 LYS A CA 1
ATOM 1391 C C . LYS A 1 172 ? 13.859 -36.969 -7.379 1 98.44 172 LYS A C 1
ATOM 1393 O O . LYS A 1 172 ? 13.797 -38.188 -7.449 1 98.44 172 LYS A O 1
ATOM 1398 N N . ILE A 1 173 ? 14.07 -36.156 -8.328 1 98.06 173 ILE A N 1
ATOM 1399 C CA . ILE A 1 173 ? 14.258 -36.719 -9.656 1 98.06 173 ILE A CA 1
ATOM 1400 C C . ILE A 1 173 ? 15.695 -37.219 -9.812 1 98.06 173 ILE A C 1
ATOM 1402 O O . ILE A 1 173 ? 16.641 -36.469 -9.586 1 98.06 173 ILE A O 1
ATOM 1406 N N . ILE A 1 174 ? 15.891 -38.438 -10.203 1 95.81 174 ILE A N 1
ATOM 1407 C CA . ILE A 1 174 ? 17.203 -39.062 -10.234 1 95.81 174 ILE A CA 1
ATOM 1408 C C . ILE A 1 174 ? 17.797 -38.938 -1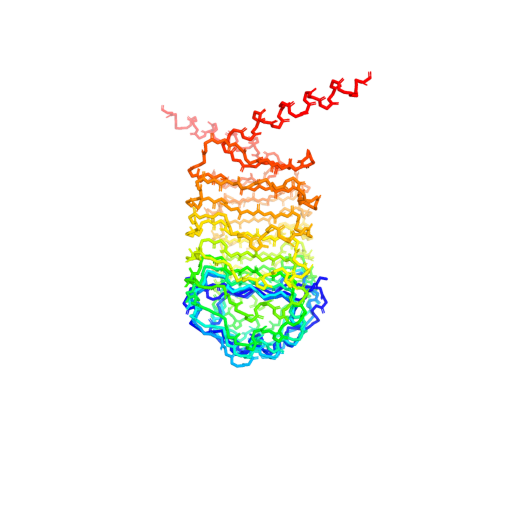1.641 1 95.81 174 ILE A C 1
ATOM 1410 O O . ILE A 1 174 ? 19.016 -38.906 -11.797 1 95.81 174 ILE A O 1
ATOM 1414 N N . ASP A 1 175 ? 16.953 -39 -12.625 1 95.25 175 ASP A N 1
ATOM 1415 C CA . ASP A 1 175 ? 17.422 -38.969 -14.008 1 95.25 175 ASP A CA 1
ATOM 1416 C C . ASP A 1 175 ? 16.516 -38.094 -14.875 1 95.25 175 ASP A C 1
ATOM 1418 O O . ASP A 1 175 ? 15.281 -38.188 -14.789 1 95.25 175 ASP A O 1
ATOM 1422 N N . PHE A 1 176 ? 17.125 -37.281 -15.703 1 96.81 176 PHE A N 1
ATOM 1423 C CA . PHE A 1 176 ? 16.406 -36.438 -16.656 1 96.81 176 PHE A CA 1
ATOM 1424 C C . PHE A 1 176 ? 16.578 -36.969 -18.078 1 96.81 176 PHE A C 1
ATOM 1426 O O . PHE A 1 176 ? 17.672 -37.375 -18.469 1 96.81 176 PHE A O 1
ATOM 1433 N N . PRO A 1 177 ? 15.508 -37 -18.828 1 96.75 177 PRO A N 1
ATOM 1434 C CA . PRO A 1 177 ? 15.625 -37.375 -20.234 1 96.75 177 PRO A CA 1
ATOM 1435 C C . PRO A 1 177 ? 16.281 -36.312 -21.094 1 96.75 177 PRO A C 1
ATOM 1437 O O . PRO A 1 177 ? 16.641 -35.25 -20.578 1 96.75 177 PRO A O 1
ATOM 1440 N N . ASP A 1 178 ? 16.484 -36.719 -22.391 1 97.25 178 ASP A N 1
ATOM 1441 C CA . ASP A 1 178 ? 16.938 -35.719 -23.344 1 97.25 178 ASP A CA 1
ATOM 1442 C C . ASP A 1 178 ? 15.875 -34.656 -23.609 1 97.25 178 ASP A C 1
ATOM 1444 O O . ASP A 1 178 ? 14.758 -35 -24.016 1 97.25 178 ASP A O 1
ATOM 1448 N N . LEU A 1 179 ? 16.234 -33.406 -23.312 1 97.56 179 LEU A N 1
ATOM 1449 C CA . LEU A 1 179 ? 15.266 -32.312 -23.438 1 97.56 179 LEU A CA 1
ATOM 1450 C C . LEU A 1 179 ? 15.656 -31.391 -24.594 1 97.56 179 LEU A C 1
ATOM 1452 O O . LEU A 1 179 ? 15.125 -30.281 -24.703 1 97.56 179 LEU A O 1
ATOM 1456 N N . ALA A 1 180 ? 16.531 -31.781 -25.438 1 96.5 180 ALA A N 1
ATOM 1457 C CA . ALA A 1 180 ? 17.094 -30.938 -26.484 1 96.5 180 ALA A CA 1
ATOM 1458 C C . ALA A 1 180 ? 16.031 -30.547 -27.516 1 96.5 180 ALA A C 1
ATOM 1460 O O . ALA A 1 180 ? 16.125 -29.516 -28.156 1 96.5 180 ALA A O 1
ATOM 1461 N N . HIS A 1 181 ? 15.055 -31.422 -27.688 1 96.75 181 HIS A N 1
ATOM 1462 C CA . HIS A 1 181 ? 14.031 -31.203 -28.703 1 96.75 181 HIS A CA 1
ATOM 1463 C C . HIS A 1 181 ? 13.07 -30.094 -28.266 1 96.75 181 HIS A C 1
ATOM 1465 O O . HIS A 1 181 ? 12.281 -29.609 -29.078 1 96.75 181 HIS A O 1
ATOM 1471 N N . LEU A 1 182 ? 13.047 -29.734 -26.953 1 97.06 182 LEU A N 1
ATOM 1472 C CA . LEU A 1 182 ? 12.242 -28.625 -26.469 1 97.06 182 LEU A CA 1
ATOM 1473 C C . LEU A 1 182 ? 12.875 -27.281 -26.859 1 97.06 182 LEU A C 1
ATOM 1475 O O . LEU A 1 182 ? 13.469 -26.609 -26.016 1 97.06 182 LEU A O 1
ATOM 1479 N N . LYS A 1 183 ? 12.695 -26.828 -28.016 1 94.62 183 LYS A N 1
ATOM 1480 C CA . LYS A 1 183 ? 13.414 -25.719 -28.625 1 94.62 183 LYS A CA 1
ATOM 1481 C C . LYS A 1 183 ? 12.93 -24.375 -28.062 1 94.62 183 LYS A C 1
ATOM 1483 O O . LYS A 1 183 ? 13.617 -23.375 -28.172 1 94.62 183 LYS A O 1
ATOM 1488 N N . GLY A 1 184 ? 11.758 -24.422 -27.516 1 96.25 184 GLY A N 1
ATOM 1489 C CA . GLY A 1 184 ? 11.219 -23.188 -26.969 1 96.25 184 GLY A CA 1
ATOM 1490 C C . GLY A 1 184 ? 11.797 -22.844 -25.609 1 96.25 184 GLY A C 1
ATOM 1491 O O . GLY A 1 184 ? 11.719 -21.703 -25.172 1 96.25 184 GLY A O 1
ATOM 1492 N N . LEU A 1 185 ? 12.453 -23.734 -24.922 1 97.69 185 LEU A N 1
ATOM 1493 C CA . LEU A 1 185 ? 12.953 -23.578 -23.562 1 97.69 185 LEU A CA 1
ATOM 1494 C C . LEU A 1 185 ? 14.094 -22.562 -23.5 1 97.69 185 LEU A C 1
ATOM 1496 O O . LEU A 1 185 ? 15 -22.609 -24.344 1 97.69 185 LEU A O 1
ATOM 1500 N N . ARG A 1 186 ? 14.008 -21.688 -22.578 1 98.31 186 ARG A N 1
ATOM 1501 C CA . ARG A 1 186 ? 15.039 -20.672 -22.375 1 98.31 186 ARG A CA 1
ATOM 1502 C C . ARG A 1 186 ? 15.719 -20.844 -21.031 1 98.31 186 ARG A C 1
ATOM 1504 O O . ARG A 1 186 ? 16.922 -20.625 -20.891 1 98.31 186 ARG A O 1
ATOM 1511 N N . LEU A 1 187 ? 14.93 -21.234 -20.094 1 98.56 187 LEU A N 1
ATOM 1512 C CA . LEU A 1 187 ? 15.445 -21.438 -18.75 1 98.56 187 LEU A CA 1
ATOM 1513 C C . LEU A 1 187 ? 14.922 -22.734 -18.156 1 98.56 187 LEU A C 1
ATOM 1515 O O . LEU A 1 187 ? 13.719 -23.016 -18.203 1 98.56 187 LEU A O 1
ATOM 1519 N N . PHE A 1 188 ? 15.82 -23.547 -17.688 1 98.25 188 PHE A N 1
ATOM 1520 C CA . PHE A 1 188 ? 15.469 -24.797 -17.031 1 98.25 188 PHE A CA 1
ATOM 1521 C C . PHE A 1 188 ? 16.219 -24.953 -15.711 1 98.25 188 PHE A C 1
ATOM 1523 O O . PHE A 1 188 ? 17.453 -25 -15.695 1 98.25 188 PHE A O 1
ATOM 1530 N N . SER A 1 189 ? 15.461 -25 -14.586 1 98.5 189 SER A N 1
ATOM 1531 C CA . SER A 1 189 ? 16.047 -25.219 -13.266 1 98.5 189 SER A CA 1
ATOM 1532 C C . SER A 1 189 ? 15.812 -26.641 -12.773 1 98.5 189 SER A C 1
ATOM 1534 O O . SER A 1 189 ? 14.672 -27.109 -12.758 1 98.5 189 SER A O 1
ATOM 1536 N N . TYR A 1 190 ? 16.891 -27.375 -12.43 1 97.88 190 TYR A N 1
ATOM 1537 C CA . TYR A 1 190 ? 16.812 -28.734 -11.93 1 97.88 190 TYR A CA 1
ATOM 1538 C C . TYR A 1 190 ? 17.578 -28.875 -10.617 1 97.88 190 TYR A C 1
ATOM 1540 O O . TYR A 1 190 ? 17.797 -30 -10.148 1 97.88 190 TYR A O 1
ATOM 1548 N N . ASP A 1 191 ? 17.875 -27.766 -9.945 1 97 191 ASP A N 1
ATOM 1549 C CA . ASP A 1 191 ? 18.734 -27.75 -8.766 1 97 191 ASP A CA 1
ATOM 1550 C C . ASP A 1 191 ? 18.125 -28.547 -7.617 1 97 191 ASP A C 1
ATOM 1552 O O . ASP A 1 191 ? 16.906 -28.703 -7.547 1 97 191 ASP A O 1
ATOM 1556 N N . HIS A 1 192 ? 18.984 -29.141 -6.727 1 97.75 192 HIS A N 1
ATOM 1557 C CA . HIS A 1 192 ? 18.594 -29.859 -5.516 1 97.75 192 HIS A CA 1
ATOM 1558 C C . HIS A 1 192 ? 17.781 -31.109 -5.848 1 97.75 192 HIS A C 1
ATOM 1560 O O . HIS A 1 192 ? 16.75 -31.375 -5.211 1 97.75 192 HIS A O 1
ATOM 1566 N N . ASN A 1 193 ? 17.906 -31.625 -6.949 1 97.69 193 ASN A N 1
ATOM 1567 C CA . ASN A 1 193 ? 17.531 -33 -7.305 1 97.69 193 ASN A CA 1
ATOM 1568 C C . ASN A 1 193 ? 18.719 -33.938 -7.234 1 97.69 193 ASN A C 1
ATOM 1570 O O . ASN A 1 193 ? 19.859 -33.5 -7.371 1 97.69 193 ASN A O 1
ATOM 1574 N N . PRO A 1 194 ? 18.5 -35.219 -6.891 1 96.5 194 PRO A N 1
ATOM 1575 C CA . PRO A 1 194 ? 19.625 -36.156 -6.789 1 96.5 194 PRO A CA 1
ATOM 1576 C C . PRO A 1 194 ? 20.109 -36.656 -8.148 1 96.5 194 PRO A C 1
ATOM 1578 O O . PRO A 1 194 ? 20.109 -37.844 -8.414 1 96.5 194 PRO A O 1
ATOM 1581 N N . VAL A 1 195 ? 20.516 -35.75 -8.945 1 93.88 195 VAL A N 1
ATOM 1582 C CA . VAL A 1 195 ? 20.969 -36.094 -10.289 1 93.88 195 VAL A CA 1
ATOM 1583 C C . VAL A 1 195 ? 22.484 -36.219 -10.32 1 93.88 195 VAL A C 1
ATOM 1585 O O . VAL A 1 195 ? 23.188 -35.562 -9.547 1 93.88 195 VAL A O 1
ATOM 1588 N N . LYS A 1 196 ? 23.016 -37 -11.266 1 91.06 196 LYS A N 1
ATOM 1589 C CA . LYS A 1 196 ? 24.453 -37.25 -11.359 1 91.06 196 LYS A CA 1
ATOM 1590 C C . LYS A 1 196 ? 25.125 -36.281 -12.32 1 91.06 196 LYS A C 1
ATOM 1592 O O . LYS A 1 196 ? 26.312 -36 -12.195 1 91.06 196 LYS A O 1
ATOM 1597 N N . ALA A 1 197 ? 24.453 -35.844 -13.25 1 92.38 197 ALA A N 1
ATOM 1598 C CA . ALA A 1 197 ? 24.969 -34.906 -14.258 1 92.38 197 ALA A CA 1
ATOM 1599 C C . ALA A 1 197 ? 23.859 -33.969 -14.734 1 92.38 197 ALA A C 1
ATOM 1601 O O . ALA A 1 197 ? 22.672 -34.25 -14.602 1 92.38 197 ALA A O 1
ATOM 1602 N N . PRO A 1 198 ? 24.234 -32.812 -15.305 1 94.81 198 PRO A N 1
ATOM 1603 C CA . PRO A 1 198 ? 23.234 -31.875 -15.836 1 94.81 198 PRO A CA 1
ATOM 1604 C C . PRO A 1 198 ? 22.422 -32.469 -16.984 1 94.81 198 PRO A C 1
ATOM 1606 O O . PRO A 1 198 ? 22.953 -33.25 -17.766 1 94.81 198 PRO A O 1
ATOM 1609 N N . PRO A 1 199 ? 21.156 -32.094 -17.078 1 95.38 199 PRO A N 1
ATOM 1610 C CA . PRO A 1 199 ? 20.328 -32.594 -18.172 1 95.38 199 PRO A CA 1
ATOM 1611 C C . PRO A 1 199 ? 20.766 -32.094 -19.531 1 95.38 199 PRO A C 1
ATOM 1613 O O . PRO A 1 199 ? 21.344 -31 -19.641 1 95.38 199 PRO A O 1
ATOM 1616 N N . CYS A 1 200 ? 20.5 -32.906 -20.578 1 95.38 200 CYS A N 1
ATOM 1617 C CA . CYS A 1 200 ? 20.781 -32.5 -21.953 1 95.38 200 CYS A CA 1
ATOM 1618 C C . CYS A 1 200 ? 19.672 -31.578 -22.484 1 95.38 200 CYS A C 1
ATOM 1620 O O . CYS A 1 200 ? 18.5 -31.969 -22.516 1 95.38 200 CYS A O 1
ATOM 1622 N N . VAL A 1 201 ? 20.031 -30.344 -22.875 1 96.19 201 VAL A N 1
ATOM 1623 C CA . VAL A 1 201 ? 19.078 -29.359 -23.375 1 96.19 201 VAL A CA 1
ATOM 1624 C C . VAL A 1 201 ? 19.641 -28.672 -24.609 1 96.19 201 VAL A C 1
ATOM 1626 O O . VAL A 1 201 ? 20.797 -28.906 -25 1 96.19 201 VAL A O 1
ATOM 1629 N N . ALA A 1 202 ? 18.812 -27.906 -25.281 1 94.44 202 ALA A N 1
ATOM 1630 C CA . ALA A 1 202 ? 19.281 -27.141 -26.422 1 94.44 202 ALA A CA 1
ATOM 1631 C C . ALA A 1 202 ? 20.344 -26.125 -26 1 94.44 202 ALA A C 1
ATOM 1633 O O . ALA A 1 202 ? 20.375 -25.703 -24.844 1 94.44 202 ALA A O 1
ATOM 1634 N N . ASP A 1 203 ? 21.141 -25.641 -26.938 1 91.25 203 ASP A N 1
ATOM 1635 C CA . ASP A 1 203 ? 22.297 -24.781 -26.688 1 91.25 203 ASP A CA 1
ATOM 1636 C C . ASP A 1 203 ? 21.844 -23.406 -26.188 1 91.25 203 ASP A C 1
ATOM 1638 O O . ASP A 1 203 ? 22.609 -22.703 -25.531 1 91.25 203 ASP A O 1
ATOM 1642 N N . THR A 1 204 ? 20.672 -23.109 -26.484 1 92.38 204 THR A N 1
ATOM 1643 C CA . THR A 1 204 ? 20.188 -21.766 -26.172 1 92.38 204 THR A CA 1
ATOM 1644 C C . THR A 1 204 ? 19.641 -21.703 -24.75 1 92.38 204 THR A C 1
ATOM 1646 O O . THR A 1 204 ? 19.312 -20.625 -24.234 1 92.38 204 THR A O 1
ATOM 1649 N N . VAL A 1 205 ? 19.578 -22.812 -24.062 1 96.62 205 VAL A N 1
ATOM 1650 C CA . VAL A 1 205 ? 18.906 -22.906 -22.781 1 96.62 205 VAL A CA 1
ATOM 1651 C C . VAL A 1 205 ? 19.875 -22.516 -21.656 1 96.62 205 VAL A C 1
ATOM 1653 O O . VAL A 1 205 ? 21.016 -22.984 -21.625 1 96.62 205 VAL A O 1
ATOM 1656 N N . THR A 1 206 ? 19.391 -21.656 -20.75 1 97.25 206 THR A N 1
ATOM 1657 C CA . THR A 1 206 ? 20.109 -21.406 -19.5 1 97.25 206 THR A CA 1
ATOM 1658 C C . THR A 1 206 ? 19.734 -22.438 -18.453 1 97.25 206 THR A C 1
ATOM 1660 O O . THR A 1 206 ? 18.562 -22.578 -18.094 1 97.25 206 THR A O 1
ATOM 1663 N N . LEU A 1 207 ? 20.75 -23.109 -17.938 1 96.56 207 LEU A N 1
ATOM 1664 C CA . LEU A 1 207 ? 20.547 -24.141 -16.938 1 96.56 207 LEU A CA 1
ATOM 1665 C C . LEU A 1 207 ? 20.859 -23.609 -15.539 1 96.56 207 LEU A C 1
ATOM 1667 O O . LEU A 1 207 ? 21.828 -22.875 -15.367 1 96.56 207 LEU A O 1
ATOM 1671 N N . VAL A 1 208 ? 20.031 -24 -14.602 1 97.12 208 VAL A N 1
ATOM 1672 C CA . VAL A 1 208 ? 20.281 -23.672 -13.203 1 97.12 208 VAL A CA 1
ATOM 1673 C C . VAL A 1 208 ? 20.297 -24.938 -12.367 1 97.12 208 VAL A C 1
ATOM 1675 O O . VAL A 1 208 ? 19.281 -25.609 -12.227 1 97.12 208 VAL A O 1
ATOM 1678 N N . GLY A 1 209 ? 21.359 -25.234 -11.789 1 95 209 GLY A N 1
ATOM 1679 C CA . GLY A 1 209 ? 21.547 -26.422 -10.984 1 95 209 GLY A CA 1
ATOM 1680 C C . GLY A 1 209 ? 23 -26.844 -10.883 1 95 209 GLY A C 1
ATOM 1681 O O . GLY A 1 209 ? 23.891 -26.203 -11.453 1 95 209 GLY A O 1
ATOM 1682 N N . ASP A 1 210 ? 23.203 -27.906 -10.125 1 90.31 210 ASP A N 1
ATOM 1683 C CA . ASP A 1 210 ? 24.562 -28.422 -9.93 1 90.31 210 ASP A CA 1
ATOM 1684 C C . ASP A 1 210 ? 25.188 -28.828 -11.258 1 90.31 210 ASP A C 1
ATOM 1686 O O . ASP A 1 210 ? 24.578 -29.547 -12.047 1 90.31 210 ASP A O 1
ATOM 1690 N N . GLY A 1 211 ? 26.453 -28.25 -11.484 1 91.38 211 GLY A N 1
ATOM 1691 C CA . GLY A 1 211 ? 27.188 -28.594 -12.688 1 91.38 211 GLY A CA 1
ATOM 1692 C C . GLY A 1 211 ? 26.797 -27.766 -13.891 1 91.38 211 GLY A C 1
ATOM 1693 O O . GLY A 1 211 ? 27.391 -27.875 -14.961 1 91.38 211 GLY A O 1
ATOM 1694 N N . ALA A 1 212 ? 25.781 -26.953 -13.75 1 91.81 212 ALA A N 1
ATOM 1695 C CA . ALA A 1 212 ? 25.234 -26.172 -14.859 1 91.81 212 ALA A CA 1
ATOM 1696 C C . ALA A 1 212 ? 26.25 -25.172 -15.391 1 91.81 212 ALA A C 1
ATOM 1698 O O . ALA A 1 212 ? 26.406 -25.016 -16.609 1 91.81 212 ALA A O 1
ATOM 1699 N N . GLN A 1 213 ? 26.828 -24.531 -14.461 1 89.94 213 GLN A N 1
ATOM 1700 C CA . GLN A 1 213 ? 27.797 -23.516 -14.852 1 89.94 213 GLN A CA 1
ATOM 1701 C C . GLN A 1 213 ? 28.891 -24.109 -15.742 1 89.94 213 GLN A C 1
ATOM 1703 O O . GLN A 1 213 ? 29.219 -23.547 -16.781 1 89.94 213 GLN A O 1
ATOM 1708 N N . GLU A 1 214 ? 29.5 -25.188 -15.273 1 90.06 214 GLU A N 1
ATOM 1709 C CA . GLU A 1 214 ? 30.547 -25.875 -16.016 1 90.06 214 GLU A CA 1
ATOM 1710 C C . GLU A 1 214 ? 30.062 -26.281 -17.406 1 90.06 214 GLU A C 1
ATOM 1712 O O . GLU A 1 214 ? 30.781 -26.125 -18.391 1 90.06 214 GLU A O 1
ATOM 1717 N N . LEU A 1 215 ? 28.906 -26.812 -17.438 1 90.12 215 LEU A N 1
ATOM 1718 C CA . LEU A 1 215 ? 28.344 -27.281 -18.703 1 90.12 215 LEU A CA 1
ATOM 1719 C C . LEU A 1 215 ? 28.125 -26.109 -19.656 1 90.12 215 LEU A C 1
ATOM 1721 O O . LEU A 1 215 ? 28.453 -26.219 -20.844 1 90.12 215 LEU A O 1
ATOM 1725 N N . MET A 1 216 ? 27.609 -25.109 -19.297 1 90.31 216 MET A N 1
ATOM 1726 C CA . MET A 1 216 ? 27.312 -23.953 -20.141 1 90.31 216 MET A CA 1
ATOM 1727 C C . MET A 1 216 ? 28.609 -23.297 -20.641 1 90.31 216 MET A C 1
ATOM 1729 O O . MET A 1 216 ? 28.656 -22.828 -21.781 1 90.31 216 MET A O 1
ATOM 1733 N N . GLU A 1 217 ? 29.531 -23.297 -19.75 1 89.44 217 GLU A N 1
ATOM 1734 C CA . GLU A 1 217 ? 30.828 -22.797 -20.156 1 89.44 217 GLU A CA 1
ATOM 1735 C C . GLU A 1 217 ? 31.422 -23.656 -21.281 1 89.44 217 GLU A C 1
ATOM 1737 O O . GLU A 1 217 ? 31.953 -23.125 -22.266 1 89.44 217 GLU A O 1
ATOM 1742 N N . ALA A 1 218 ? 31.359 -24.953 -21.109 1 88.81 218 ALA A N 1
ATOM 1743 C CA . ALA A 1 218 ? 31.844 -25.875 -22.141 1 88.81 218 ALA A CA 1
ATOM 1744 C C . ALA A 1 218 ? 31.109 -25.672 -23.453 1 88.81 218 ALA A C 1
ATOM 1746 O O . ALA A 1 218 ? 31.719 -25.734 -24.531 1 88.81 218 ALA A O 1
ATOM 1747 N N . ARG A 1 219 ? 29.875 -25.453 -23.359 1 89 219 ARG A N 1
ATOM 1748 C CA . ARG A 1 219 ? 29.047 -25.203 -24.531 1 89 219 ARG A CA 1
ATOM 1749 C C . ARG A 1 219 ? 29.484 -23.938 -25.266 1 89 219 ARG A C 1
ATOM 1751 O O . ARG A 1 219 ? 29.562 -23.922 -26.5 1 89 219 ARG A O 1
ATOM 1758 N N . GLU A 1 220 ? 29.672 -22.969 -24.531 1 87.88 220 GLU A N 1
ATOM 1759 C CA . GLU A 1 220 ? 30.109 -21.688 -25.109 1 87.88 220 GLU A CA 1
ATOM 1760 C C . GLU A 1 220 ? 31.453 -21.844 -25.812 1 87.88 220 GLU A C 1
ATOM 1762 O O . GLU A 1 220 ? 31.656 -21.266 -26.891 1 87.88 220 GLU A O 1
ATOM 1767 N N . GLU A 1 221 ? 32.312 -22.578 -25.203 1 86.75 221 GLU A N 1
ATOM 1768 C CA . GLU A 1 221 ? 33.625 -22.812 -25.797 1 86.75 221 GLU A CA 1
ATOM 1769 C C . GLU A 1 221 ? 33.5 -23.578 -27.109 1 86.75 221 GLU A C 1
ATOM 1771 O O . GLU A 1 221 ? 34.188 -23.266 -28.094 1 86.75 221 GLU A O 1
ATOM 1776 N N . ARG A 1 222 ? 32.656 -24.516 -27.141 1 85.88 222 ARG A N 1
ATOM 1777 C CA . ARG A 1 222 ? 32.438 -25.312 -28.344 1 85.88 222 ARG A CA 1
ATOM 1778 C C . ARG A 1 222 ? 31.828 -24.469 -29.469 1 85.88 222 ARG A C 1
ATOM 1780 O O . ARG A 1 222 ? 32.219 -24.594 -30.625 1 85.88 222 ARG A O 1
ATOM 1787 N N . LEU A 1 223 ? 30.938 -23.641 -29.094 1 83.94 223 LEU A N 1
ATOM 1788 C CA . LEU A 1 223 ? 30.266 -22.781 -30.078 1 83.94 223 LEU A CA 1
ATOM 1789 C C . LEU A 1 223 ? 31.234 -21.75 -30.656 1 83.94 223 LEU A C 1
ATOM 1791 O O . LEU A 1 223 ? 31.172 -21.438 -31.844 1 83.94 223 LEU A O 1
ATOM 1795 N N . GLN A 1 224 ? 32.125 -21.328 -29.781 1 85.06 224 GLN A N 1
ATOM 1796 C CA . GLN A 1 224 ? 33.125 -20.359 -30.234 1 85.06 224 GLN A CA 1
ATOM 1797 C C . GLN A 1 224 ? 34.156 -21.031 -31.156 1 85.06 224 GLN A C 1
ATOM 1799 O O . GLN A 1 224 ? 34.625 -20.406 -32.094 1 85.06 224 GLN A O 1
ATOM 1804 N N . SER A 1 225 ? 34.406 -22.203 -30.859 1 84.62 225 SER A N 1
ATOM 1805 C CA . SER A 1 225 ? 35.375 -22.922 -31.688 1 84.62 225 SER A CA 1
ATOM 1806 C C . SER A 1 225 ? 34.812 -23.25 -33.062 1 84.62 225 SER A C 1
ATOM 1808 O O . SER A 1 225 ? 35.531 -23.328 -34.031 1 84.62 225 SER A O 1
ATOM 1810 N N . LEU A 1 226 ? 33.594 -23.516 -33.125 1 79.25 226 LEU A N 1
ATOM 1811 C CA . LEU A 1 226 ? 32.938 -23.812 -34.406 1 79.25 226 LEU A CA 1
ATOM 1812 C C . LEU A 1 226 ? 32.781 -22.547 -35.25 1 79.25 226 LEU A C 1
ATOM 1814 O O . LEU A 1 226 ? 32.719 -22.625 -36.469 1 79.25 226 LEU A O 1
ATOM 1818 N N . HIS A 1 227 ? 32.531 -21.484 -34.5 1 73.31 227 HIS A N 1
ATOM 1819 C CA . HIS A 1 227 ? 32.438 -20.203 -35.219 1 73.31 227 HIS A CA 1
ATOM 1820 C C . HIS A 1 227 ? 33.438 -19.203 -34.625 1 73.31 227 HIS A C 1
ATOM 1822 O O . HIS A 1 227 ? 33.062 -18.344 -33.844 1 73.31 227 HIS A O 1
ATOM 1828 N N . PRO A 1 228 ? 34.625 -19.5 -34.938 1 62.12 228 PRO A N 1
ATOM 1829 C CA . PRO A 1 228 ? 35.594 -18.547 -34.438 1 62.12 228 PRO A CA 1
ATOM 1830 C C . PRO A 1 228 ? 35.281 -17.109 -34.812 1 62.12 228 PRO A C 1
ATOM 1832 O O . PRO A 1 228 ? 34.656 -16.859 -35.844 1 62.12 228 PRO A O 1
ATOM 1835 N N . ALA A 1 229 ? 35.594 -16.328 -33.938 1 51.25 229 ALA A N 1
ATOM 1836 C CA . ALA A 1 229 ? 35.406 -14.922 -34.281 1 51.25 229 ALA A CA 1
ATOM 1837 C C . ALA A 1 229 ? 36.188 -14.539 -35.531 1 51.25 229 ALA A C 1
ATOM 1839 O O . ALA A 1 229 ? 37.281 -15.023 -35.75 1 51.25 229 ALA A O 1
ATOM 1840 N N . GLN B 1 1 ? -2.215 -6.004 14.094 1 84.06 1 GLN B N 1
ATOM 1841 C CA . GLN B 1 1 ? -2.025 -4.965 13.086 1 84.06 1 GLN B CA 1
ATOM 1842 C C . GLN B 1 1 ? -3.361 -4.359 12.664 1 84.06 1 GLN B C 1
ATOM 1844 O O . GLN B 1 1 ? -4.324 -5.086 12.406 1 84.06 1 GLN B O 1
ATOM 1849 N N . PRO B 1 2 ? -3.449 -3.012 12.836 1 90.75 2 PRO B N 1
ATOM 1850 C CA . PRO B 1 2 ? -4.707 -2.332 12.523 1 90.75 2 PRO B CA 1
ATOM 1851 C C . PRO B 1 2 ? -5.145 -2.533 11.078 1 90.75 2 PRO B C 1
ATOM 1853 O O . PRO B 1 2 ? -4.305 -2.684 10.188 1 90.75 2 PRO B O 1
ATOM 1856 N N . LEU B 1 3 ? -6.477 -2.637 10.961 1 92.62 3 LEU B N 1
ATOM 1857 C CA . LEU B 1 3 ? -7.008 -2.701 9.602 1 92.62 3 LEU B CA 1
ATOM 1858 C C . LEU B 1 3 ? -6.695 -1.421 8.836 1 92.62 3 LEU B C 1
ATOM 1860 O O . LEU B 1 3 ? -7.059 -0.326 9.273 1 92.62 3 LEU B O 1
ATOM 1864 N N . THR B 1 4 ? -5.918 -1.546 7.777 1 96.31 4 THR B N 1
ATOM 1865 C CA . THR B 1 4 ? -5.422 -0.428 6.984 1 96.31 4 THR B CA 1
ATOM 1866 C C . THR B 1 4 ? -5.824 -0.583 5.52 1 96.31 4 THR B C 1
ATOM 1868 O O . THR B 1 4 ? -5.746 -1.679 4.961 1 96.31 4 THR B O 1
ATOM 1871 N N . LEU B 1 5 ? -6.332 0.447 4.996 1 96.75 5 LEU B N 1
ATOM 1872 C CA . LEU B 1 5 ? -6.707 0.479 3.586 1 96.75 5 LEU B CA 1
ATOM 1873 C C . LEU B 1 5 ? -5.941 1.569 2.844 1 96.75 5 LEU B C 1
ATOM 1875 O O . LEU B 1 5 ? -5.855 2.705 3.316 1 96.75 5 LEU B O 1
ATOM 1879 N N . GLU B 1 6 ? -5.344 1.235 1.771 1 96.88 6 GLU B N 1
ATOM 1880 C CA . GLU B 1 6 ? -4.699 2.182 0.865 1 96.88 6 GLU B CA 1
ATOM 1881 C C . GLU B 1 6 ? -5.34 2.145 -0.519 1 96.88 6 GLU B C 1
ATOM 1883 O O . GLU B 1 6 ? -5.473 1.075 -1.119 1 96.88 6 GLU B O 1
ATOM 1888 N N . LEU B 1 7 ? -5.836 3.258 -0.931 1 95.5 7 LEU B N 1
ATOM 1889 C CA . LEU B 1 7 ? -6.379 3.406 -2.275 1 95.5 7 LEU B CA 1
ATOM 1890 C C . LEU B 1 7 ? -5.441 4.227 -3.154 1 95.5 7 LEU B C 1
ATOM 1892 O O . LEU B 1 7 ? -5.012 5.312 -2.766 1 95.5 7 LEU B O 1
ATOM 1896 N N . THR B 1 8 ? -5.047 3.705 -4.238 1 94.06 8 THR B N 1
ATOM 1897 C CA . THR B 1 8 ? -4.195 4.402 -5.199 1 94.06 8 THR B CA 1
ATOM 1898 C C . THR B 1 8 ? -4.82 4.371 -6.59 1 94.06 8 THR B C 1
ATOM 1900 O O . THR B 1 8 ? -5.715 3.568 -6.859 1 94.06 8 THR B O 1
ATOM 1903 N N . GLY B 1 9 ? -4.465 5.207 -7.402 1 90.19 9 GLY B N 1
ATOM 1904 C CA . GLY B 1 9 ? -4.992 5.379 -8.75 1 90.19 9 GLY B CA 1
ATOM 1905 C C . GLY B 1 9 ? -5.145 6.836 -9.148 1 90.19 9 GLY B C 1
ATOM 1906 O O . GLY B 1 9 ? -4.953 7.73 -8.32 1 90.19 9 GLY B O 1
ATOM 1907 N N . ARG B 1 10 ? -5.375 7.031 -10.477 1 80.75 10 ARG B N 1
ATOM 1908 C CA . ARG B 1 10 ? -5.543 8.406 -10.945 1 80.75 10 ARG B CA 1
ATOM 1909 C C . ARG B 1 10 ? -7.012 8.711 -11.211 1 80.75 10 ARG B C 1
ATOM 1911 O O . ARG B 1 10 ? -7.812 7.805 -11.445 1 80.75 10 ARG B O 1
ATOM 1918 N N . HIS B 1 11 ? -7.488 9.836 -10.867 1 83.31 11 HIS B N 1
ATOM 1919 C CA . HIS B 1 11 ? -8.75 10.461 -11.234 1 83.31 11 HIS B CA 1
ATOM 1920 C C . HIS B 1 11 ? -9.891 9.961 -10.359 1 83.31 11 HIS B C 1
ATOM 1922 O O . HIS B 1 11 ? -10.992 9.703 -10.852 1 83.31 11 HIS B O 1
ATOM 1928 N N . LEU B 1 12 ? -9.414 9.648 -9.141 1 89.44 12 LEU B N 1
ATOM 1929 C CA . LEU B 1 12 ? -10.484 9.398 -8.18 1 89.44 12 LEU B CA 1
ATOM 1930 C C . LEU B 1 12 ? -11.188 10.695 -7.797 1 89.44 12 LEU B C 1
ATOM 1932 O O . LEU B 1 12 ? -10.703 11.438 -6.938 1 89.44 12 LEU B O 1
ATOM 1936 N N . LYS B 1 13 ? -12.141 11.109 -8.406 1 89.25 13 LYS B N 1
ATOM 1937 C CA . LYS B 1 13 ? -12.82 12.383 -8.164 1 89.25 13 LYS B CA 1
ATOM 1938 C C . LYS B 1 13 ? -13.5 12.391 -6.797 1 89.25 13 LYS B C 1
ATOM 1940 O O . LYS B 1 13 ? -13.414 13.375 -6.062 1 89.25 13 LYS B O 1
ATOM 1945 N N . ARG B 1 14 ? -14.07 11.273 -6.508 1 93.12 14 ARG B N 1
ATOM 1946 C CA . ARG B 1 14 ? -14.797 11.148 -5.246 1 93.12 14 ARG B CA 1
ATOM 1947 C C . ARG B 1 14 ? -14.461 9.828 -4.555 1 93.12 14 ARG B C 1
ATOM 1949 O O . ARG B 1 14 ? -14.266 8.805 -5.215 1 93.12 14 ARG B O 1
ATOM 1956 N N . LEU B 1 15 ? -14.297 9.891 -3.25 1 92.75 15 LEU B N 1
ATOM 1957 C CA . LEU B 1 15 ? -14.109 8.656 -2.498 1 92.75 15 LEU B CA 1
ATOM 1958 C C . LEU B 1 15 ? -15.297 7.719 -2.693 1 92.75 15 LEU B C 1
ATOM 1960 O O . LEU B 1 15 ? -16.453 8.109 -2.486 1 92.75 15 LEU B O 1
ATOM 1964 N N . PRO B 1 16 ? -15.016 6.539 -3.08 1 90.5 16 PRO B N 1
ATOM 1965 C CA . PRO B 1 16 ? -16.109 5.586 -3.275 1 90.5 16 PRO B CA 1
ATOM 1966 C C . PRO B 1 16 ? -16.906 5.32 -1.994 1 90.5 16 PRO B C 1
ATOM 1968 O O . PRO B 1 16 ? -16.312 5.059 -0.945 1 90.5 16 PRO B O 1
ATOM 1971 N N . GLY B 1 17 ? -18.219 5.383 -2.057 1 91.06 17 GLY B N 1
ATOM 1972 C CA . GLY B 1 17 ? -19.125 5.23 -0.928 1 91.06 17 GLY B CA 1
ATOM 1973 C C . GLY B 1 17 ? -18.859 3.979 -0.114 1 91.06 17 GLY B C 1
ATOM 1974 O O . GLY B 1 17 ? -18.812 4.027 1.117 1 91.06 17 GLY B O 1
ATOM 1975 N N . PRO B 1 18 ? -18.672 2.844 -0.766 1 91.81 18 PRO B N 1
ATOM 1976 C CA . PRO B 1 18 ? -18.469 1.583 -0.048 1 91.81 18 PRO B CA 1
ATOM 1977 C C . PRO B 1 18 ? -17.281 1.631 0.906 1 91.81 18 PRO B C 1
ATOM 1979 O O . PRO B 1 18 ? -17.297 0.964 1.944 1 91.81 18 PRO B O 1
ATOM 1982 N N . VAL B 1 19 ? -16.266 2.381 0.562 1 92.56 19 VAL B N 1
ATOM 1983 C CA . VAL B 1 19 ? -15.109 2.512 1.442 1 92.56 19 VAL B CA 1
ATOM 1984 C C . VAL B 1 19 ? -15.547 3.09 2.787 1 92.56 19 VAL B C 1
ATOM 1986 O O . VAL B 1 19 ? -15.039 2.688 3.836 1 92.56 19 VAL B O 1
ATOM 1989 N N . CYS B 1 20 ? -16.531 3.951 2.738 1 95 20 CYS B N 1
ATOM 1990 C CA . CYS B 1 20 ? -17.016 4.629 3.936 1 95 20 CYS B CA 1
ATOM 1991 C C . CYS B 1 20 ? -17.812 3.674 4.812 1 95 20 CYS B C 1
ATOM 1993 O O . CYS B 1 20 ? -18.172 4.012 5.945 1 95 20 CYS B O 1
ATOM 1995 N N . ALA B 1 21 ? -18.109 2.504 4.336 1 93.75 21 ALA B N 1
ATOM 1996 C CA . ALA B 1 21 ? -18.906 1.521 5.066 1 93.75 21 ALA B CA 1
ATOM 1997 C C . ALA B 1 21 ? -18.016 0.586 5.879 1 93.75 21 ALA B C 1
ATOM 1999 O O . ALA B 1 21 ? -18.5 -0.292 6.59 1 93.75 21 ALA B O 1
ATOM 2000 N N . LEU B 1 22 ? -16.703 0.799 5.766 1 92.81 22 LEU B N 1
ATOM 2001 C CA . LEU B 1 22 ? -15.758 -0.001 6.535 1 92.81 22 LEU B CA 1
ATOM 2002 C C . LEU B 1 22 ? -15.617 0.541 7.957 1 92.81 22 LEU B C 1
ATOM 2004 O O . LEU B 1 22 ? -14.555 1.049 8.328 1 92.81 22 LEU B O 1
ATOM 2008 N N . GLY B 1 23 ? -16.594 0.301 8.789 1 93.31 23 GLY B N 1
ATOM 2009 C CA . GLY B 1 23 ? -16.75 0.899 10.102 1 93.31 23 GLY B CA 1
ATOM 2010 C C . GLY B 1 23 ? -15.609 0.577 11.047 1 93.31 23 GLY B C 1
ATOM 2011 O O . GLY B 1 23 ? -15.344 1.319 11.992 1 93.31 23 GLY B O 1
ATOM 2012 N N . SER B 1 24 ? -14.883 -0.588 10.852 1 93.19 24 SER B N 1
ATOM 2013 C CA . SER B 1 24 ? -13.812 -1.001 11.75 1 93.19 24 SER B CA 1
ATOM 2014 C C . SER B 1 24 ? -12.453 -0.519 11.258 1 93.19 24 SER B C 1
ATOM 2016 O O . SER B 1 24 ? -11.43 -0.759 11.898 1 93.19 24 SER B O 1
ATOM 2018 N N . LEU B 1 25 ? -12.398 0.153 10.117 1 95.5 25 LEU B N 1
ATOM 2019 C CA . LEU B 1 25 ? -11.156 0.638 9.523 1 95.5 25 LEU B CA 1
ATOM 2020 C C . LEU B 1 25 ? -10.461 1.623 10.461 1 95.5 25 LEU B C 1
ATOM 2022 O O . LEU B 1 25 ? -11.102 2.525 11.008 1 95.5 25 LEU B O 1
ATOM 2026 N N . GLN B 1 26 ? -9.148 1.478 10.617 1 97.75 26 GLN B N 1
ATOM 2027 C CA . GLN B 1 26 ? -8.414 2.332 11.547 1 97.75 26 GLN B CA 1
ATOM 2028 C C . GLN B 1 26 ? -7.492 3.293 10.797 1 97.75 26 GLN B C 1
ATOM 2030 O O . GLN B 1 26 ? -7.223 4.398 11.273 1 97.75 26 GLN B O 1
ATOM 2035 N N . LYS B 1 27 ? -6.977 2.879 9.664 1 98.38 27 LYS B N 1
ATOM 2036 C CA . LYS B 1 27 ? -6.094 3.713 8.859 1 98.38 27 LYS B CA 1
ATOM 2037 C C . LYS B 1 27 ? -6.539 3.736 7.398 1 98.38 27 LYS B C 1
ATOM 2039 O O . LYS B 1 27 ? -6.789 2.686 6.805 1 98.38 27 LYS B O 1
ATOM 2044 N N . LEU B 1 28 ? -6.711 4.859 6.84 1 98.12 28 LEU B N 1
ATOM 2045 C CA . LEU B 1 28 ? -7.117 5.039 5.449 1 98.12 28 LEU B CA 1
ATOM 2046 C C . LEU B 1 28 ? -6.168 5.992 4.727 1 98.12 28 LEU B C 1
ATOM 2048 O O . LEU B 1 28 ? -6.008 7.145 5.137 1 98.12 28 LEU B O 1
ATOM 2052 N N . TYR B 1 29 ? -5.543 5.543 3.67 1 98.19 29 TYR B N 1
ATOM 2053 C CA . TYR B 1 29 ? -4.586 6.316 2.889 1 98.19 29 TYR B CA 1
ATOM 2054 C C . TYR B 1 29 ? -5.078 6.504 1.457 1 98.19 29 TYR B C 1
ATOM 2056 O O . TYR B 1 29 ? -5.223 5.535 0.712 1 98.19 29 TYR B O 1
ATOM 2064 N N . ILE B 1 30 ? -5.383 7.648 1.079 1 97.19 30 ILE B N 1
ATOM 2065 C CA . ILE B 1 30 ? -5.781 8.039 -0.268 1 97.19 30 ILE B CA 1
ATOM 2066 C C . ILE B 1 30 ? -4.984 9.266 -0.709 1 97.19 30 ILE B C 1
ATOM 2068 O O . ILE B 1 30 ? -5.465 10.398 -0.613 1 97.19 30 ILE B O 1
ATOM 2072 N N . SER B 1 31 ? -3.799 9.086 -1.142 1 96.75 31 SER B N 1
ATOM 2073 C CA . SER B 1 31 ? -2.893 10.188 -1.46 1 96.75 31 SER B CA 1
ATOM 2074 C C . SER B 1 31 ? -2.637 10.273 -2.961 1 96.75 31 SER B C 1
ATOM 2076 O O . SER B 1 31 ? -2.424 9.258 -3.621 1 96.75 31 SER B O 1
ATOM 2078 N N . GLY B 1 32 ? -2.67 11.445 -3.473 1 96.12 32 GLY B N 1
ATOM 2079 C CA . GLY B 1 32 ? -2.279 11.688 -4.852 1 96.12 32 GLY B CA 1
ATOM 2080 C C . GLY B 1 32 ? -3.215 11.047 -5.859 1 96.12 32 GLY B C 1
ATOM 2081 O O . GLY B 1 32 ? -2.768 10.516 -6.879 1 96.12 32 GLY B O 1
ATOM 2082 N N . THR B 1 33 ? -4.535 11.062 -5.523 1 94.94 33 THR B N 1
ATOM 2083 C CA . THR B 1 33 ? -5.465 10.352 -6.395 1 94.94 33 THR B CA 1
ATOM 2084 C C . THR B 1 33 ? -6.32 11.336 -7.188 1 94.94 33 THR B C 1
ATOM 2086 O O . THR B 1 33 ? -7.141 10.922 -8.016 1 94.94 33 THR B O 1
ATOM 2089 N N . GLY B 1 34 ? -6.129 12.57 -6.965 1 95.44 34 GLY B N 1
ATOM 2090 C CA . GLY B 1 34 ? -6.934 13.586 -7.637 1 95.44 34 GLY B CA 1
ATOM 2091 C C . GLY B 1 34 ? -8.273 13.812 -6.973 1 95.44 34 GLY B C 1
ATOM 2092 O O . GLY B 1 34 ? -9.172 14.422 -7.566 1 95.44 34 GLY B O 1
ATOM 2093 N N . LEU B 1 35 ? -8.477 13.367 -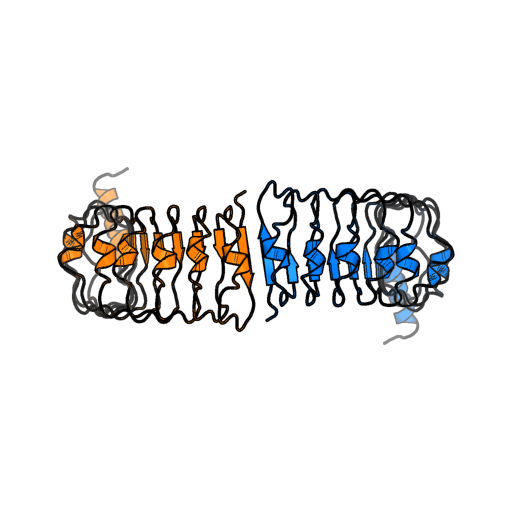5.789 1 96.06 35 LEU B N 1
ATOM 2094 C CA . LEU B 1 35 ? -9.711 13.469 -5.02 1 96.06 35 LEU B CA 1
ATOM 2095 C C . LEU B 1 35 ? -10.141 14.922 -4.863 1 96.06 35 LEU B C 1
ATOM 2097 O O . LEU B 1 35 ? -9.32 15.781 -4.52 1 96.06 35 LEU B O 1
ATOM 2101 N N . ARG B 1 36 ? -11.414 15.25 -5.082 1 96.38 36 ARG B N 1
ATOM 2102 C CA . ARG B 1 36 ? -11.914 16.609 -5.008 1 96.38 36 ARG B CA 1
ATOM 2103 C C . ARG B 1 36 ? -12.945 16.75 -3.891 1 96.38 36 ARG B C 1
ATOM 2105 O O . ARG B 1 36 ? -13.141 17.844 -3.355 1 96.38 36 ARG B O 1
ATOM 2112 N N . GLU B 1 37 ? -13.594 15.602 -3.66 1 94.25 37 GLU B N 1
ATOM 2113 C CA . GLU B 1 37 ? -14.656 15.68 -2.666 1 94.25 37 GLU B CA 1
ATOM 2114 C C . GLU B 1 37 ? -14.719 14.406 -1.821 1 94.25 37 GLU B C 1
ATOM 2116 O O . GLU B 1 37 ? -14.312 13.336 -2.275 1 94.25 37 GLU B O 1
ATOM 2121 N N . LEU B 1 38 ? -15.156 14.586 -0.604 1 94.69 38 LEU B N 1
ATOM 2122 C CA . LEU B 1 38 ? -15.461 13.469 0.286 1 94.69 38 LEU B CA 1
ATOM 2123 C C . LEU B 1 38 ? -16.969 13.336 0.499 1 94.69 38 LEU B C 1
ATOM 2125 O O . LEU B 1 38 ? -17.656 14.336 0.713 1 94.69 38 LEU B O 1
ATOM 2129 N N . PRO B 1 39 ? -17.422 12.172 0.444 1 94.06 39 PRO B N 1
ATOM 2130 C CA . PRO B 1 39 ? -18.859 11.984 0.689 1 94.06 39 PRO B CA 1
ATOM 2131 C C . PRO B 1 39 ? -19.219 12.125 2.164 1 94.06 39 PRO B C 1
ATOM 2133 O O . PRO B 1 39 ? -18.359 11.969 3.037 1 94.06 39 PRO B O 1
ATOM 2136 N N . GLU B 1 40 ? -20.547 12.445 2.414 1 94.88 40 GLU B N 1
ATOM 2137 C CA . GLU B 1 40 ? -21.031 12.562 3.785 1 94.88 40 GLU B CA 1
ATOM 2138 C C . GLU B 1 40 ? -20.891 11.242 4.539 1 94.88 40 GLU B C 1
ATOM 2140 O O . GLU B 1 40 ? -20.719 11.234 5.762 1 94.88 40 GLU B O 1
ATOM 2145 N N . GLU B 1 41 ? -20.828 10.188 3.809 1 95.81 41 GLU B N 1
ATOM 2146 C CA . GLU B 1 41 ? -20.766 8.844 4.371 1 95.81 41 GLU B CA 1
ATOM 2147 C C . GLU B 1 41 ? -19.438 8.602 5.074 1 95.81 41 GLU B C 1
ATOM 2149 O O . GLU B 1 41 ? -19.297 7.633 5.828 1 95.81 41 GLU B O 1
ATOM 2154 N N . ILE B 1 42 ? -18.516 9.469 4.902 1 96.69 42 ILE B N 1
ATOM 2155 C CA . ILE B 1 42 ? -17.203 9.297 5.516 1 96.69 42 ILE B CA 1
ATOM 2156 C C . ILE B 1 42 ? -17.344 9.219 7.035 1 96.69 42 ILE B C 1
ATOM 2158 O O . ILE B 1 42 ? -16.5 8.641 7.715 1 96.69 42 ILE B O 1
ATOM 2162 N N . GLU B 1 43 ? -18.422 9.82 7.562 1 96 43 GLU B N 1
ATOM 2163 C CA . GLU B 1 43 ? -18.688 9.812 9 1 96 43 GLU B CA 1
ATOM 2164 C C . GLU B 1 43 ? -18.875 8.391 9.516 1 96 43 GLU B C 1
ATOM 2166 O O . GLU B 1 43 ? -18.812 8.141 10.719 1 96 43 GLU B O 1
ATOM 2171 N N . GLY B 1 44 ? -19.078 7.43 8.578 1 95.62 44 GLY B N 1
ATOM 2172 C CA . GLY B 1 44 ? -19.266 6.031 8.938 1 95.62 44 GLY B CA 1
ATOM 2173 C C . GLY B 1 44 ? -17.984 5.355 9.391 1 95.62 44 GLY B C 1
ATOM 2174 O O . GLY B 1 44 ? -18.016 4.273 9.977 1 95.62 44 GLY B O 1
ATOM 2175 N N . LEU B 1 45 ? -16.859 5.902 9.148 1 97.12 45 LEU B N 1
ATOM 2176 C CA . LEU B 1 45 ? -15.586 5.34 9.555 1 97.12 45 LEU B CA 1
ATOM 2177 C C . LEU B 1 45 ? -15.273 5.684 11.008 1 97.12 45 LEU B C 1
ATOM 2179 O O . LEU B 1 45 ? -14.281 6.359 11.297 1 97.12 45 LEU B O 1
ATOM 2183 N N . ARG B 1 46 ? -16.062 5.141 11.898 1 97.19 46 ARG B N 1
ATOM 2184 C CA . ARG B 1 46 ? -16.125 5.551 13.297 1 97.19 46 ARG B CA 1
ATOM 2185 C C . ARG B 1 46 ? -14.852 5.18 14.039 1 97.19 46 ARG B C 1
ATOM 2187 O O . ARG B 1 46 ? -14.5 5.812 15.031 1 97.19 46 ARG B O 1
ATOM 2194 N N . GLU B 1 47 ? -14.109 4.152 13.586 1 97.69 47 GLU B N 1
ATOM 2195 C CA . GLU B 1 47 ? -12.93 3.686 14.305 1 97.69 47 GLU B CA 1
ATOM 2196 C C . GLU B 1 47 ? -11.648 4.246 13.695 1 97.69 47 GLU B C 1
ATOM 2198 O O . GLU B 1 47 ? -10.547 3.891 14.117 1 97.69 47 GLU B O 1
ATOM 2203 N N . LEU B 1 48 ? -11.766 5.137 12.711 1 98.19 48 LEU B N 1
ATOM 2204 C CA . LEU B 1 48 ? -10.617 5.684 11.992 1 98.19 48 LEU B CA 1
ATOM 2205 C C . LEU B 1 48 ? -9.727 6.496 12.93 1 98.19 48 LEU B C 1
ATOM 2207 O O . LEU B 1 48 ? -10.219 7.363 13.656 1 98.19 48 LEU B O 1
ATOM 2211 N N . ARG B 1 49 ? -8.5 6.203 12.906 1 98.75 49 ARG B N 1
ATOM 2212 C CA . ARG B 1 49 ? -7.512 6.898 13.727 1 98.75 49 ARG B CA 1
ATOM 2213 C C . ARG B 1 49 ? -6.574 7.738 12.867 1 98.75 49 ARG B C 1
ATOM 2215 O O . ARG B 1 49 ? -6.152 8.82 13.281 1 98.75 49 ARG B O 1
ATOM 2222 N N . ILE B 1 50 ? -6.262 7.211 11.695 1 98.88 50 ILE B N 1
ATOM 2223 C CA . ILE B 1 50 ? -5.371 7.906 10.766 1 98.88 50 ILE B CA 1
ATOM 2224 C C . ILE B 1 50 ? -6.055 8.062 9.414 1 98.88 50 ILE B C 1
ATOM 2226 O O . ILE B 1 50 ? -6.578 7.09 8.859 1 98.88 50 ILE B O 1
ATOM 2230 N N . LEU B 1 51 ? -6.113 9.219 8.875 1 98.75 51 LEU B N 1
ATOM 2231 C CA . LEU B 1 51 ? -6.656 9.516 7.555 1 98.75 51 LEU B CA 1
ATOM 2232 C C . LEU B 1 51 ? -5.672 10.352 6.742 1 98.75 51 LEU B C 1
ATOM 2234 O O . LEU B 1 51 ? -5.309 11.461 7.145 1 98.75 51 LEU B O 1
ATOM 2238 N N . ALA B 1 52 ? -5.176 9.852 5.676 1 98.75 52 ALA B N 1
ATOM 2239 C CA . ALA B 1 52 ? -4.285 10.578 4.773 1 98.75 52 ALA B CA 1
ATOM 2240 C C . ALA B 1 52 ? -4.996 10.922 3.467 1 98.75 52 ALA B C 1
ATOM 2242 O O . ALA B 1 52 ? -5.441 10.023 2.74 1 98.75 52 ALA B O 1
ATOM 2243 N N . LEU B 1 53 ? -5.188 12.125 3.191 1 98.25 53 LEU B N 1
ATOM 2244 C CA . LEU B 1 53 ? -5.816 12.633 1.977 1 98.25 53 LEU B CA 1
ATOM 2245 C C . LEU B 1 53 ? -4.902 13.633 1.275 1 98.25 53 LEU B C 1
ATOM 2247 O O . LEU B 1 53 ? -5.379 14.523 0.567 1 98.25 53 LEU B O 1
ATOM 2251 N N . ASP B 1 54 ? -3.594 13.562 1.513 1 98.06 54 ASP B N 1
ATOM 2252 C CA . ASP B 1 54 ? -2.658 14.555 0.984 1 98.06 54 ASP B CA 1
ATOM 2253 C C . ASP B 1 54 ? -2.488 14.398 -0.525 1 98.06 54 ASP B C 1
ATOM 2255 O O . ASP B 1 54 ? -2.834 13.359 -1.09 1 98.06 54 ASP B O 1
ATOM 2259 N N . PHE B 1 55 ? -1.957 15.461 -1.188 1 97.94 55 PHE B N 1
ATOM 2260 C CA . PHE B 1 55 ? -1.681 15.5 -2.619 1 97.94 55 PHE B CA 1
ATOM 2261 C C . PHE B 1 55 ? -2.943 15.227 -3.424 1 97.94 55 PHE B C 1
ATOM 2263 O O . PHE B 1 55 ? -2.938 14.391 -4.332 1 97.94 55 PHE B O 1
ATOM 2270 N N . ASN B 1 56 ? -4.02 15.883 -3.02 1 98 56 ASN B N 1
ATOM 2271 C CA . ASN B 1 56 ? -5.281 15.852 -3.75 1 98 56 ASN B CA 1
ATOM 2272 C C . ASN B 1 56 ? -5.766 17.25 -4.105 1 98 56 ASN B C 1
ATOM 2274 O O . ASN B 1 56 ? -4.957 18.172 -4.242 1 98 56 ASN B O 1
ATOM 2278 N N . LYS B 1 57 ? -7.016 17.422 -4.488 1 97.75 57 LYS B N 1
ATOM 2279 C CA . LYS B 1 57 ? -7.539 18.703 -4.957 1 97.75 57 LYS B CA 1
ATOM 2280 C C . LYS B 1 57 ? -8.711 19.156 -4.09 1 97.75 57 LYS B C 1
ATOM 2282 O O . LYS B 1 57 ? -9.688 19.703 -4.602 1 97.75 57 LYS B O 1
ATOM 2287 N N . LEU B 1 58 ? -8.617 18.781 -2.822 1 97.81 58 LEU B N 1
ATOM 2288 C CA . LEU B 1 58 ? -9.68 19.188 -1.912 1 97.81 58 LEU B CA 1
ATOM 2289 C C . LEU B 1 58 ? -9.688 20.703 -1.732 1 97.81 58 LEU B C 1
ATOM 2291 O O . LEU B 1 58 ? -8.633 21.312 -1.502 1 97.81 58 LEU B O 1
ATOM 2295 N N . GLU B 1 59 ? -10.82 21.312 -1.845 1 97.69 59 GLU B N 1
ATOM 2296 C CA . GLU B 1 59 ? -10.961 22.75 -1.642 1 97.69 59 GLU B CA 1
ATOM 2297 C C . GLU B 1 59 ? -11.555 23.062 -0.273 1 97.69 59 GLU B C 1
ATOM 2299 O O . GLU B 1 59 ? -11.438 24.188 0.225 1 97.69 59 GLU B O 1
ATOM 2304 N N . GLU B 1 60 ? -12.242 22.109 0.222 1 96.38 60 GLU B N 1
ATOM 2305 C CA . GLU B 1 60 ? -12.844 22.25 1.543 1 96.38 60 GLU B CA 1
ATOM 2306 C C . GLU B 1 60 ? -12.844 20.922 2.299 1 96.38 60 GLU B C 1
ATOM 2308 O O . GLU B 1 60 ? -12.695 19.859 1.694 1 96.38 60 GLU B O 1
ATOM 2313 N N . VAL B 1 61 ? -12.938 21.016 3.619 1 96.25 61 VAL B N 1
ATOM 2314 C CA . VAL B 1 61 ? -13.141 19.859 4.48 1 96.25 61 VAL B CA 1
ATOM 2315 C C . VAL B 1 61 ? -14.617 19.719 4.832 1 96.25 61 VAL B C 1
ATOM 2317 O O . VAL B 1 61 ? -15.188 20.594 5.484 1 96.25 61 VAL B O 1
ATOM 2320 N N . PRO B 1 62 ? -15.172 18.625 4.43 1 92.94 62 PRO B N 1
ATOM 2321 C CA . PRO B 1 62 ? -16.609 18.5 4.73 1 92.94 62 PRO B CA 1
ATOM 2322 C C . PRO B 1 62 ? -16.875 18.328 6.223 1 92.94 62 PRO B C 1
ATOM 2324 O O . PRO B 1 62 ? -16.031 17.797 6.953 1 92.94 62 PRO B O 1
ATOM 2327 N N . GLU B 1 63 ? -18.109 18.688 6.633 1 94.81 63 GLU B N 1
ATOM 2328 C CA . GLU B 1 63 ? -18.531 18.609 8.031 1 94.81 63 GLU B CA 1
ATOM 2329 C C . GLU B 1 63 ? -18.516 17.156 8.523 1 94.81 63 GLU B C 1
ATOM 2331 O O . GLU B 1 63 ? -18.172 16.906 9.68 1 94.81 63 GLU B O 1
ATOM 2336 N N . ALA B 1 64 ? -18.859 16.297 7.625 1 95.94 64 ALA B N 1
ATOM 2337 C CA . ALA B 1 64 ? -18.922 14.883 7.988 1 95.94 64 ALA B CA 1
ATOM 2338 C C . ALA B 1 64 ? -17.578 14.383 8.492 1 95.94 64 ALA B C 1
ATOM 2340 O O . ALA B 1 64 ? -17.516 13.547 9.398 1 95.94 64 ALA B O 1
ATOM 2341 N N . LEU B 1 65 ? -16.5 14.828 7.883 1 97.25 65 LEU B N 1
ATOM 2342 C CA . LEU B 1 65 ? -15.156 14.461 8.32 1 97.25 65 LEU B CA 1
ATOM 2343 C C . LEU B 1 65 ? -14.906 14.93 9.75 1 97.25 65 LEU B C 1
ATOM 2345 O O . LEU B 1 65 ? -14.25 14.234 10.531 1 97.25 65 LEU B O 1
ATOM 2349 N N . CYS B 1 66 ? -15.477 16.078 10.148 1 97.81 66 CYS B N 1
ATOM 2350 C CA . CYS B 1 66 ? -15.273 16.688 11.453 1 97.81 66 CYS B CA 1
ATOM 2351 C C . CYS B 1 66 ? -16.016 15.93 12.547 1 97.81 66 CYS B C 1
ATOM 2353 O O . CYS B 1 66 ? -15.891 16.25 13.727 1 97.81 66 CYS B O 1
ATOM 2355 N N . ARG B 1 67 ? -16.766 14.922 12.195 1 96.94 67 ARG B N 1
ATOM 2356 C CA . ARG B 1 67 ? -17.562 14.156 13.148 1 96.94 67 ARG B CA 1
ATOM 2357 C C . ARG B 1 67 ? -16.906 12.82 13.469 1 96.94 67 ARG B C 1
ATOM 2359 O O . ARG B 1 67 ? -17.484 11.992 14.172 1 96.94 67 ARG B O 1
ATOM 2366 N N . LEU B 1 68 ? -15.766 12.547 12.922 1 98.19 68 LEU B N 1
ATOM 2367 C CA . LEU B 1 68 ? -15.055 11.305 13.211 1 98.19 68 LEU B CA 1
ATOM 2368 C C . LEU B 1 68 ? -14.547 11.289 14.648 1 98.19 68 LEU B C 1
ATOM 2370 O O . LEU B 1 68 ? -13.68 12.086 15.016 1 98.19 68 LEU B O 1
ATOM 2374 N N . PRO B 1 69 ? -14.969 10.359 15.484 1 97.56 69 PRO B N 1
ATOM 2375 C CA . PRO B 1 69 ? -14.773 10.484 16.922 1 97.56 69 PRO B CA 1
ATOM 2376 C C . PRO B 1 69 ? -13.391 10.039 17.391 1 97.56 69 PRO B C 1
ATOM 2378 O O . PRO B 1 69 ? -12.969 10.352 18.5 1 97.56 69 PRO B O 1
ATOM 2381 N N . ARG B 1 70 ? -12.625 9.273 16.578 1 98.44 70 ARG B N 1
ATOM 2382 C CA . ARG B 1 70 ? -11.398 8.664 17.062 1 98.44 70 ARG B CA 1
ATOM 2383 C C . ARG B 1 70 ? -10.188 9.125 16.266 1 98.44 70 ARG B C 1
ATOM 2385 O O . ARG B 1 70 ? -9.078 8.625 16.453 1 98.44 70 ARG B O 1
ATOM 2392 N N . LEU B 1 71 ? -10.391 10.047 15.352 1 98.69 71 LEU B N 1
ATOM 2393 C CA . LEU B 1 71 ? -9.312 10.508 14.477 1 98.69 71 LEU B CA 1
ATOM 2394 C C . LEU B 1 71 ? -8.203 11.172 15.281 1 98.69 71 LEU B C 1
ATOM 2396 O O . LEU B 1 71 ? -8.461 12.086 16.078 1 98.69 71 LEU B O 1
ATOM 2400 N N . THR B 1 72 ? -6.949 10.703 15.086 1 98.88 72 THR B N 1
ATOM 2401 C CA . THR B 1 72 ? -5.828 11.234 15.852 1 98.88 72 THR B CA 1
ATOM 2402 C C . THR B 1 72 ? -4.809 11.898 14.93 1 98.88 72 THR B C 1
ATOM 2404 O O . THR B 1 72 ? -4.094 12.812 15.344 1 98.88 72 THR B O 1
ATOM 2407 N N . ARG B 1 73 ? -4.676 11.406 13.711 1 98.94 73 ARG B N 1
ATOM 2408 C CA . ARG B 1 73 ? -3.754 11.953 12.727 1 98.94 73 ARG B CA 1
ATOM 2409 C C . ARG B 1 73 ? -4.469 12.234 11.406 1 98.94 73 ARG B C 1
ATOM 2411 O O . ARG B 1 73 ? -5.156 11.359 10.867 1 98.94 73 ARG B O 1
ATOM 2418 N N . LEU B 1 74 ? -4.316 13.43 10.922 1 98.88 74 LEU B N 1
ATOM 2419 C CA . LEU B 1 74 ? -4.977 13.844 9.695 1 98.88 74 LEU B CA 1
ATOM 2420 C C . LEU B 1 74 ? -3.986 14.523 8.75 1 98.88 74 LEU B C 1
ATOM 2422 O O . LEU B 1 74 ? -3.354 15.516 9.125 1 98.88 74 LEU B O 1
ATOM 2426 N N . TYR B 1 75 ? -3.795 13.977 7.59 1 98.88 75 TYR B N 1
ATOM 2427 C CA . TYR B 1 75 ? -2.902 14.523 6.574 1 98.88 75 TYR B CA 1
ATOM 2428 C C . TYR B 1 75 ? -3.695 15.172 5.449 1 98.88 75 TYR B C 1
ATOM 2430 O O . TYR B 1 75 ? -4.344 14.484 4.656 1 98.88 75 TYR B O 1
ATOM 2438 N N . LEU B 1 76 ? -3.652 16.422 5.332 1 98.81 76 LEU B N 1
ATOM 2439 C CA . LEU B 1 76 ? -4.371 17.188 4.324 1 98.81 76 LEU B CA 1
ATOM 2440 C C . LEU B 1 76 ? -3.416 18.062 3.518 1 98.81 76 LEU B C 1
ATOM 2442 O O . LEU B 1 76 ? -3.842 19.016 2.865 1 98.81 76 LEU B O 1
ATOM 2446 N N . GLY B 1 77 ? -2.123 17.75 3.602 1 98.81 77 GLY B N 1
ATOM 2447 C CA . GLY B 1 77 ? -1.127 18.547 2.891 1 98.81 77 GLY B CA 1
ATOM 2448 C C . GLY B 1 77 ? -1.281 18.469 1.382 1 98.81 77 GLY B C 1
ATOM 2449 O O . GLY B 1 77 ? -1.68 17.438 0.839 1 98.81 77 GLY B O 1
ATOM 2450 N N . SER B 1 78 ? -0.901 19.562 0.714 1 98.75 78 SER B N 1
ATOM 2451 C CA . SER B 1 78 ? -0.873 19.641 -0.743 1 98.75 78 SER B CA 1
ATOM 2452 C C . SER B 1 78 ? -2.262 19.438 -1.336 1 98.75 78 SER B C 1
ATOM 2454 O O . SER B 1 78 ? -2.447 18.562 -2.191 1 98.75 78 SER B O 1
ATOM 2456 N N . ASN B 1 79 ? -3.186 20.141 -0.817 1 98.62 79 ASN B N 1
ATOM 2457 C CA . ASN B 1 79 ? -4.523 20.328 -1.375 1 98.62 79 ASN B CA 1
ATOM 2458 C C . ASN B 1 79 ? -4.762 21.766 -1.812 1 98.62 79 ASN B C 1
ATOM 2460 O O . ASN B 1 79 ? -3.826 22.453 -2.225 1 98.62 79 ASN B O 1
ATOM 2464 N N . ARG B 1 80 ? -5.996 22.141 -1.935 1 98.5 80 ARG B N 1
ATOM 2465 C CA . ARG B 1 80 ? -6.348 23.5 -2.324 1 98.5 80 ARG B CA 1
ATOM 2466 C C . ARG B 1 80 ? -7.195 24.172 -1.251 1 98.5 80 ARG B C 1
ATOM 2468 O O . ARG B 1 80 ? -8.195 24.828 -1.561 1 98.5 80 ARG B O 1
ATOM 2475 N N . LEU B 1 81 ? -6.84 23.922 -0.029 1 98.5 81 LEU B N 1
ATOM 2476 C CA . LEU B 1 81 ? -7.629 24.438 1.09 1 98.5 81 LEU B CA 1
ATOM 2477 C C . LEU B 1 81 ? -7.348 25.922 1.322 1 98.5 81 LEU B C 1
ATOM 2479 O O . LEU B 1 81 ? -6.191 26.344 1.277 1 98.5 81 LEU B O 1
ATOM 2483 N N . PHE B 1 82 ? -8.367 26.703 1.606 1 97.88 82 PHE B N 1
ATOM 2484 C CA . PHE B 1 82 ? -8.25 28.109 1.933 1 97.88 82 PHE B CA 1
ATOM 2485 C C . PHE B 1 82 ? -8.547 28.359 3.406 1 97.88 82 PHE B C 1
ATOM 2487 O O . PHE B 1 82 ? -8.352 29.469 3.912 1 97.88 82 PHE B O 1
ATOM 2494 N N . GLY B 1 83 ? -9.047 27.422 4.027 1 97.5 83 GLY B N 1
ATOM 2495 C CA . GLY B 1 83 ? -9.43 27.469 5.43 1 97.5 83 GLY B CA 1
ATOM 2496 C C . GLY B 1 83 ? -10.023 26.172 5.926 1 97.5 83 GLY B C 1
ATOM 2497 O O . GLY B 1 83 ? -10.023 25.172 5.203 1 97.5 83 GLY B O 1
ATOM 2498 N N . LEU B 1 84 ? -10.375 26.156 7.215 1 98.12 84 LEU B N 1
ATOM 2499 C CA . LEU B 1 84 ? -11.086 25.031 7.832 1 98.12 84 LEU B CA 1
ATOM 2500 C C . LEU B 1 84 ? -12.438 25.484 8.375 1 98.12 84 LEU B C 1
ATOM 2502 O O . LEU B 1 84 ? -12.578 26.609 8.852 1 98.12 84 LEU B O 1
ATOM 2506 N N . PRO B 1 85 ? -13.406 24.594 8.234 1 97.25 85 PRO B N 1
ATOM 2507 C CA . PRO B 1 85 ? -14.719 24.969 8.789 1 97.25 85 PRO B CA 1
ATOM 2508 C C . PRO B 1 85 ? -14.711 25.031 10.312 1 97.25 85 PRO B C 1
ATOM 2510 O O . PRO B 1 85 ? -13.828 24.469 10.953 1 97.25 85 PRO B O 1
ATOM 2513 N N . ALA B 1 86 ? -15.742 25.734 10.875 1 97.44 86 ALA B N 1
ATOM 2514 C CA . ALA B 1 86 ? -15.844 25.875 12.328 1 97.44 86 ALA B CA 1
ATOM 2515 C C . ALA B 1 86 ? -16 24.516 13 1 97.44 86 ALA B C 1
ATOM 2517 O O . ALA B 1 86 ? -15.477 24.297 14.094 1 97.44 86 ALA B O 1
ATOM 2518 N N . GLU B 1 87 ? -16.625 23.609 12.32 1 97.88 87 GLU B N 1
ATOM 2519 C CA . GLU B 1 87 ? -16.906 22.266 12.828 1 97.88 87 GLU B CA 1
ATOM 2520 C C . GLU B 1 87 ? -15.617 21.469 13.016 1 97.88 87 GLU B C 1
ATOM 2522 O O . GLU B 1 87 ? -15.609 20.438 13.703 1 97.88 87 GLU B O 1
ATOM 2527 N N . PHE B 1 88 ? -14.57 21.984 12.453 1 98.5 88 PHE B N 1
ATOM 2528 C CA . PHE B 1 88 ? -13.289 21.281 12.57 1 98.5 88 PHE B CA 1
ATOM 2529 C C . PHE B 1 88 ? -12.875 21.156 14.031 1 98.5 88 PHE B C 1
ATOM 2531 O O . PHE B 1 88 ? -12.203 20.203 14.414 1 98.5 88 PHE B O 1
ATOM 2538 N N . ALA B 1 89 ? -13.305 22.062 14.812 1 98.12 89 ALA B N 1
ATOM 2539 C CA . ALA B 1 89 ? -12.992 22.109 16.25 1 98.12 89 ALA B CA 1
ATOM 2540 C C . ALA B 1 89 ? -13.586 20.891 16.969 1 98.12 89 ALA B C 1
ATOM 2542 O O . ALA B 1 89 ? -13.211 20.609 18.109 1 98.12 89 ALA B O 1
ATOM 2543 N N . GLN B 1 90 ? -14.453 20.188 16.297 1 97.81 90 GLN B N 1
ATOM 2544 C CA . GLN B 1 90 ? -15.094 19.016 16.891 1 97.81 90 GLN B CA 1
ATOM 2545 C C . GLN B 1 90 ? -14.148 17.828 16.953 1 97.81 90 GLN B C 1
ATOM 2547 O O . GLN B 1 90 ? -14.406 16.859 17.656 1 97.81 90 GLN B O 1
ATOM 2552 N N . LEU B 1 91 ? -13.109 17.844 16.203 1 98.19 91 LEU B N 1
ATOM 2553 C CA . LEU B 1 91 ? -12.141 16.75 16.203 1 98.19 91 LEU B CA 1
ATOM 2554 C C . LEU B 1 91 ? -11.258 16.828 17.453 1 98.19 91 LEU B C 1
ATOM 2556 O O . LEU B 1 91 ? -10.047 17.047 17.344 1 98.19 91 LEU B O 1
ATOM 2560 N N . GLN B 1 92 ? -11.797 16.531 18.594 1 97.75 92 GLN B N 1
ATOM 2561 C CA . GLN B 1 92 ? -11.164 16.781 19.891 1 97.75 92 GLN B CA 1
ATOM 2562 C C . GLN B 1 92 ? -10.086 15.742 20.172 1 97.75 92 GLN B C 1
ATOM 2564 O O . GLN B 1 92 ? -9.266 15.922 21.078 1 97.75 92 GLN B O 1
ATOM 2569 N N . THR B 1 93 ? -10.07 14.664 19.422 1 98.25 93 THR B N 1
ATOM 2570 C CA . THR B 1 93 ? -9.062 13.625 19.641 1 98.25 93 THR B CA 1
ATOM 2571 C C . THR B 1 93 ? -7.855 13.844 18.734 1 98.25 93 THR B C 1
ATOM 2573 O O . THR B 1 93 ? -6.848 13.148 18.859 1 98.25 93 THR B O 1
ATOM 2576 N N . LEU B 1 94 ? -7.922 14.766 17.828 1 98.75 94 LEU B N 1
ATOM 2577 C CA . LEU B 1 94 ? -6.863 14.992 16.859 1 98.75 94 LEU B CA 1
ATOM 2578 C C . LEU B 1 94 ? -5.586 15.477 17.531 1 98.75 94 LEU B C 1
ATOM 2580 O O . LEU B 1 94 ? -5.605 16.469 18.266 1 98.75 94 LEU B O 1
ATOM 2584 N N . ARG B 1 95 ? -4.508 14.789 17.266 1 98.88 95 ARG B N 1
ATOM 2585 C CA . ARG B 1 95 ? -3.223 15.102 17.891 1 98.88 95 ARG B CA 1
ATOM 2586 C C . ARG B 1 95 ? -2.248 15.68 16.875 1 98.88 95 ARG B C 1
ATOM 2588 O O . ARG B 1 95 ? -1.402 16.5 17.219 1 98.88 95 ARG B O 1
ATOM 2595 N N . CYS B 1 96 ? -2.371 15.227 15.664 1 98.94 96 CYS B N 1
ATOM 2596 C CA . CYS B 1 96 ? -1.456 15.633 14.602 1 98.94 96 CYS B CA 1
ATOM 2597 C C . CYS B 1 96 ? -2.223 16.094 13.367 1 98.94 96 CYS B C 1
ATOM 2599 O O . CYS B 1 96 ? -3.094 15.367 12.875 1 98.94 96 CYS B O 1
ATOM 2601 N N . LEU B 1 97 ? -1.887 17.25 12.891 1 98.94 97 LEU B N 1
ATOM 2602 C CA . LEU B 1 97 ? -2.523 17.812 11.703 1 98.94 97 LEU B CA 1
ATOM 2603 C C . LEU B 1 97 ? -1.478 18.328 10.719 1 98.94 97 LEU B C 1
ATOM 2605 O O . LEU B 1 97 ? -0.646 19.156 11.07 1 98.94 97 LEU B O 1
ATOM 2609 N N . TRP B 1 98 ? -1.46 17.797 9.523 1 98.88 98 TRP B N 1
ATOM 2610 C CA . TRP B 1 98 ? -0.63 18.281 8.43 1 98.88 98 TRP B CA 1
ATOM 2611 C C . TRP B 1 98 ? -1.479 19 7.383 1 98.88 98 TRP B C 1
ATOM 2613 O O . TRP B 1 98 ? -2.33 18.391 6.734 1 98.88 98 TRP B O 1
ATOM 2623 N N . ILE B 1 99 ? -1.341 20.234 7.262 1 98.88 99 ILE B N 1
ATOM 2624 C CA . ILE B 1 99 ? -2.09 21.016 6.285 1 98.88 99 ILE B CA 1
ATOM 2625 C C . ILE B 1 99 ? -1.131 21.906 5.488 1 98.88 99 ILE B C 1
ATOM 2627 O O . ILE B 1 99 ? -1.481 23.016 5.098 1 98.88 99 ILE B O 1
ATOM 2631 N N . GLU B 1 100 ? 0.083 21.438 5.352 1 98.88 100 GLU B N 1
ATOM 2632 C CA . GLU B 1 100 ? 1.095 22.172 4.594 1 98.88 100 GLU B CA 1
ATOM 2633 C C . GLU B 1 100 ? 0.71 22.281 3.121 1 98.88 100 GLU B C 1
ATOM 2635 O O . GLU B 1 100 ? -0.115 21.5 2.629 1 98.88 100 GLU B O 1
ATOM 2640 N N . ASN B 1 101 ? 1.276 23.188 2.443 1 98.88 101 ASN B N 1
ATOM 2641 C CA . ASN B 1 101 ? 1.153 23.375 1.002 1 98.88 101 ASN B CA 1
ATOM 2642 C C . ASN B 1 101 ? -0.308 23.469 0.572 1 98.88 101 ASN B C 1
ATOM 2644 O O . ASN B 1 101 ? -0.754 22.703 -0.292 1 98.88 101 ASN B O 1
ATOM 2648 N N . ASN B 1 102 ? -1.015 24.344 1.221 1 98.88 102 ASN B N 1
ATOM 2649 C CA . ASN B 1 102 ? -2.354 24.781 0.845 1 98.88 102 ASN B CA 1
ATOM 2650 C C . ASN B 1 102 ? -2.398 26.297 0.576 1 98.88 102 ASN B C 1
ATOM 2652 O O . ASN B 1 102 ? -1.386 26.891 0.206 1 98.88 102 ASN B O 1
ATOM 2656 N N . TYR B 1 103 ? -3.598 26.859 0.584 1 98.62 103 TYR B N 1
ATOM 2657 C CA . TYR B 1 103 ? -3.738 28.281 0.272 1 98.62 103 TYR B CA 1
ATOM 2658 C C . TYR B 1 103 ? -4.215 29.062 1.49 1 98.62 103 TYR B C 1
ATOM 2660 O O . TYR B 1 103 ? -5.07 29.938 1.376 1 98.62 103 TYR B O 1
ATOM 2668 N N . LEU B 1 104 ? -3.717 28.75 2.588 1 98.69 104 LEU B N 1
ATOM 2669 C CA . LEU B 1 104 ? -4.145 29.406 3.818 1 98.69 104 LEU B CA 1
ATOM 2670 C C . LEU B 1 104 ? -3.496 30.781 3.953 1 98.69 104 LEU B C 1
ATOM 2672 O O . LEU B 1 104 ? -2.27 30.891 3.961 1 98.69 104 LEU B O 1
ATOM 2676 N N . TYR B 1 105 ? -4.293 31.828 4.055 1 98.44 105 TYR B N 1
ATOM 2677 C CA . TYR B 1 105 ? -3.82 33.188 4.266 1 98.44 105 TYR B CA 1
ATOM 2678 C C . TYR B 1 105 ? -3.906 33.562 5.738 1 98.44 105 TYR B C 1
ATOM 2680 O O . TYR B 1 105 ? -3.211 34.5 6.188 1 98.44 105 TYR B O 1
ATOM 2688 N N . HIS B 1 106 ? -4.84 32.969 6.383 1 98.12 106 HIS B N 1
ATOM 2689 C CA . HIS B 1 106 ? -5.039 33.219 7.809 1 98.12 106 HIS B CA 1
ATOM 2690 C C . HIS B 1 106 ? -5.027 31.906 8.594 1 98.12 106 HIS B C 1
ATOM 2692 O O . HIS B 1 106 ? -5.391 30.844 8.062 1 98.12 106 HIS B O 1
ATOM 2698 N N . PHE B 1 107 ? -4.613 32.062 9.805 1 98.56 107 PHE B N 1
ATOM 2699 C CA . PHE B 1 107 ? -4.656 30.906 10.703 1 98.56 107 PHE B CA 1
ATOM 2700 C C . PHE B 1 107 ? -6.094 30.484 10.961 1 98.56 107 PHE B C 1
ATOM 2702 O O . PHE B 1 107 ? -6.941 31.297 11.32 1 98.56 107 PHE B O 1
ATOM 2709 N N . PRO B 1 108 ? -6.348 29.188 10.781 1 98.12 108 PRO B N 1
ATOM 2710 C CA . PRO B 1 108 ? -7.727 28.75 11 1 98.12 108 PRO B CA 1
ATOM 2711 C C . PRO B 1 108 ? -8.141 28.812 12.469 1 98.12 108 PRO B C 1
ATOM 2713 O O . PRO B 1 108 ? -7.598 28.094 13.297 1 98.12 108 PRO B O 1
ATOM 2716 N N . ARG B 1 109 ? -9.141 29.578 12.82 1 97.31 109 ARG B N 1
ATOM 2717 C CA . ARG B 1 109 ? -9.531 29.875 14.195 1 97.31 109 ARG B CA 1
ATOM 2718 C C . ARG B 1 109 ? -10.062 28.625 14.891 1 97.31 109 ARG B C 1
ATOM 2720 O O . ARG B 1 109 ? -9.961 28.516 16.109 1 97.31 109 ARG B O 1
ATOM 2727 N N . ALA B 1 110 ? -10.641 27.734 14.102 1 97.88 110 ALA B N 1
ATOM 2728 C CA . ALA B 1 110 ? -11.18 26.5 14.664 1 97.88 110 ALA B CA 1
ATOM 2729 C C . ALA B 1 110 ? -10.117 25.75 15.445 1 97.88 110 ALA B C 1
ATOM 2731 O O . ALA B 1 110 ? -10.422 25.062 16.422 1 97.88 110 ALA B O 1
ATOM 2732 N N . LEU B 1 111 ? -8.875 25.859 15.031 1 98.44 111 LEU B N 1
ATOM 2733 C CA . LEU B 1 111 ? -7.785 25.109 15.648 1 98.44 111 LEU B CA 1
ATOM 2734 C C . LEU B 1 111 ? -7.535 25.594 17.078 1 98.44 111 LEU B C 1
ATOM 2736 O O . LEU B 1 111 ? -7.02 24.828 17.906 1 98.44 111 LEU B O 1
ATOM 2740 N N . LEU B 1 112 ? -7.852 26.859 17.375 1 98.19 112 LEU B N 1
ATOM 2741 C CA . LEU B 1 112 ? -7.625 27.453 18.703 1 98.19 112 LEU B CA 1
ATOM 2742 C C . LEU B 1 112 ? -8.453 26.734 19.766 1 98.19 112 LEU B C 1
ATOM 2744 O O . LEU B 1 112 ? -8.164 26.844 20.953 1 98.19 112 LEU B O 1
ATOM 2748 N N . GLN B 1 113 ? -9.383 25.984 19.312 1 97.44 113 GLN B N 1
ATOM 2749 C CA . GLN B 1 113 ? -10.297 25.297 20.219 1 97.44 113 GLN B CA 1
ATOM 2750 C C . GLN B 1 113 ? -9.945 23.812 20.344 1 97.44 113 GLN B C 1
ATOM 2752 O O . GLN B 1 113 ? -10.781 23 20.734 1 97.44 113 GLN B O 1
ATOM 2757 N N . MET B 1 114 ? -8.82 23.453 19.938 1 97.56 114 MET B N 1
ATOM 2758 C CA . MET B 1 114 ? -8.414 22.047 19.922 1 97.56 114 MET B CA 1
ATOM 2759 C C . MET B 1 114 ? -7.238 21.812 20.859 1 97.56 114 MET B C 1
ATOM 2761 O O . MET B 1 114 ? -6.09 21.734 20.422 1 97.56 114 MET B O 1
ATOM 2765 N N . PRO B 1 115 ? -7.527 21.562 22.141 1 94.69 115 PRO B N 1
ATOM 2766 C CA . PRO B 1 115 ? -6.461 21.469 23.141 1 94.69 115 PRO B CA 1
ATOM 2767 C C . PRO B 1 115 ? -5.613 20.219 23 1 94.69 115 PRO B C 1
ATOM 2769 O O . PRO B 1 115 ? -4.5 20.156 23.531 1 94.69 115 PRO B O 1
ATOM 2772 N N . ALA B 1 116 ? -6.113 19.219 22.297 1 97.25 116 ALA B N 1
ATOM 2773 C CA . ALA B 1 116 ? -5.398 17.953 22.203 1 97.25 116 ALA B CA 1
ATOM 2774 C C . ALA B 1 116 ? -4.336 18 21.109 1 97.25 116 ALA B C 1
ATOM 2776 O O . ALA B 1 116 ? -3.467 17.125 21.031 1 97.25 116 ALA B O 1
ATOM 2777 N N . LEU B 1 117 ? -4.348 18.953 20.203 1 98.5 117 LEU B N 1
ATOM 2778 C CA . LEU B 1 117 ? -3.418 19.062 19.078 1 98.5 117 LEU B CA 1
ATOM 2779 C C . LEU B 1 117 ? -1.986 19.234 19.578 1 98.5 117 LEU B C 1
ATOM 2781 O O . LEU B 1 117 ? -1.713 20.125 20.391 1 98.5 117 LEU B O 1
ATOM 2785 N N . GLN B 1 118 ? -1.075 18.406 19.094 1 98.88 118 GLN B N 1
ATOM 2786 C CA . GLN B 1 118 ? 0.31 18.406 19.547 1 98.88 118 GLN B CA 1
ATOM 2787 C C . GLN B 1 118 ? 1.262 18.812 18.438 1 98.88 118 GLN B C 1
ATOM 2789 O O . GLN B 1 118 ? 2.271 19.469 18.672 1 98.88 118 GLN B O 1
ATOM 2794 N N . SER B 1 119 ? 0.979 18.375 17.266 1 98.88 119 SER B N 1
ATOM 2795 C CA . SER B 1 119 ? 1.805 18.672 16.109 1 98.88 119 SER B CA 1
ATOM 2796 C C . SER B 1 119 ? 0.989 19.344 15 1 98.88 119 SER B C 1
ATOM 2798 O O . SER B 1 119 ? -0.039 18.812 14.578 1 98.88 119 SER B O 1
ATOM 2800 N N . LEU B 1 120 ? 1.473 20.453 14.562 1 98.88 120 LEU B N 1
ATOM 2801 C CA . LEU B 1 120 ? 0.777 21.234 13.539 1 98.88 120 LEU B CA 1
ATOM 2802 C C . LEU B 1 120 ? 1.735 21.656 12.43 1 98.88 120 LEU B C 1
ATOM 2804 O O . LEU B 1 120 ? 2.641 22.453 12.656 1 98.88 120 LEU B O 1
ATOM 2808 N N . GLN B 1 121 ? 1.54 21.062 11.281 1 98.88 121 GLN B N 1
ATOM 2809 C CA . GLN B 1 121 ? 2.34 21.391 10.102 1 98.88 121 GLN B CA 1
ATOM 2810 C C . GLN B 1 121 ? 1.584 22.328 9.164 1 98.88 121 GLN B C 1
ATOM 2812 O O . GLN B 1 121 ? 0.607 21.922 8.531 1 98.88 121 GLN B O 1
ATOM 2817 N N . MET B 1 122 ? 2.027 23.547 9.07 1 98.75 122 MET B N 1
ATOM 2818 C CA . MET B 1 122 ? 1.355 24.547 8.242 1 98.75 122 MET B CA 1
ATOM 2819 C C . MET B 1 122 ? 2.338 25.203 7.285 1 98.75 122 MET B C 1
ATOM 2821 O O . MET B 1 122 ? 2.141 26.359 6.879 1 98.75 122 MET B O 1
ATOM 2825 N N . GLY B 1 123 ? 3.375 24.516 6.984 1 98.88 123 GLY B N 1
ATOM 2826 C CA . GLY B 1 123 ? 4.379 25.047 6.078 1 98.88 123 GLY B CA 1
ATOM 2827 C C . GLY B 1 123 ? 3.857 25.266 4.672 1 98.88 123 GLY B C 1
ATOM 2828 O O . GLY B 1 123 ? 2.855 24.656 4.277 1 98.88 123 GLY B O 1
ATOM 2829 N N . ASP B 1 124 ? 4.477 26.125 3.926 1 98.88 124 ASP B N 1
ATOM 2830 C CA . ASP B 1 124 ? 4.195 26.391 2.518 1 98.88 124 ASP B CA 1
ATOM 2831 C C . ASP B 1 124 ? 2.75 26.844 2.318 1 98.88 124 ASP B C 1
ATOM 2833 O O . ASP B 1 124 ? 2.033 26.297 1.481 1 98.88 124 ASP B O 1
ATOM 2837 N N . ASN B 1 125 ? 2.357 27.7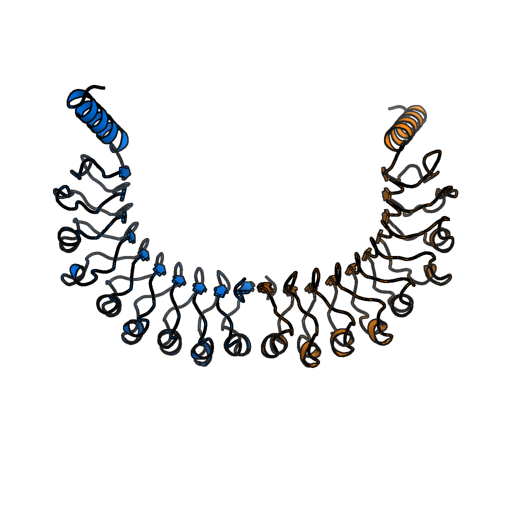19 3.109 1 98.88 125 ASN B N 1
ATOM 2838 C CA . ASN B 1 125 ? 1.117 28.469 2.939 1 98.88 125 ASN B CA 1
ATOM 2839 C C . ASN B 1 125 ? 1.387 29.953 2.729 1 98.88 125 ASN B C 1
ATOM 2841 O O . ASN B 1 125 ? 2.383 30.328 2.105 1 98.88 125 ASN B O 1
ATOM 2845 N N . ARG B 1 126 ? 0.437 30.797 3.098 1 98.75 126 ARG B N 1
ATOM 2846 C CA . ARG B 1 126 ? 0.596 32.219 2.83 1 98.75 126 ARG B CA 1
ATOM 2847 C C . ARG B 1 126 ? 0.336 33.031 4.086 1 98.75 126 ARG B C 1
ATOM 2849 O O . ARG B 1 126 ? -0.21 34.156 4.008 1 98.75 126 ARG B O 1
ATOM 2856 N N . LEU B 1 127 ? 0.657 32.438 5.172 1 98.81 127 LEU B N 1
ATOM 2857 C CA . LEU B 1 127 ? 0.408 33.125 6.441 1 98.81 127 LEU B CA 1
ATOM 2858 C C . LEU B 1 127 ? 1.317 34.344 6.594 1 98.81 127 LEU B C 1
ATOM 2860 O O . LEU B 1 127 ? 2.498 34.281 6.246 1 98.81 127 LEU B O 1
ATOM 2864 N N . ARG B 1 128 ? 0.804 35.438 7.117 1 98.56 128 ARG B N 1
ATOM 2865 C CA . ARG B 1 128 ? 1.576 36.625 7.383 1 98.56 128 ARG B CA 1
ATOM 2866 C C . ARG B 1 128 ? 1.626 36.938 8.875 1 98.56 128 ARG B C 1
ATOM 2868 O O . ARG B 1 128 ? 2.469 37.719 9.328 1 98.56 128 ARG B O 1
ATOM 2875 N N . ALA B 1 129 ? 0.677 36.438 9.578 1 98.38 129 ALA B N 1
ATOM 2876 C CA . ALA B 1 129 ? 0.584 36.656 11.016 1 98.38 129 ALA B CA 1
ATOM 2877 C C . ALA B 1 129 ? -0.085 35.469 11.719 1 98.38 129 ALA B C 1
ATOM 2879 O O . ALA B 1 129 ? -0.693 34.625 11.07 1 98.38 129 ALA B O 1
ATOM 2880 N N . LEU B 1 130 ? 0.127 35.406 13.016 1 98.62 130 LEU B N 1
ATOM 2881 C CA . LEU B 1 130 ? -0.548 34.438 13.867 1 98.62 130 LEU B CA 1
ATOM 2882 C C . LEU B 1 130 ? -1.498 35.125 14.844 1 98.62 130 LEU B C 1
ATOM 2884 O O . LEU B 1 130 ? -1.275 36.281 15.211 1 98.62 130 LEU B O 1
ATOM 2888 N N . PRO B 1 131 ? -2.557 34.438 15.195 1 98.12 131 PRO B N 1
ATOM 2889 C CA . PRO B 1 131 ? -3.498 35.062 16.125 1 98.12 131 PRO B CA 1
ATOM 2890 C C . PRO B 1 131 ? -2.922 35.219 17.531 1 98.12 131 PRO B C 1
ATOM 2892 O O . PRO B 1 131 ? -2.176 34.375 18 1 98.12 131 PRO B O 1
ATOM 2895 N N . GLY B 1 132 ? -3.367 36.344 18.203 1 98.06 132 GLY B N 1
ATOM 2896 C CA . GLY B 1 132 ? -2.906 36.625 19.547 1 98.06 132 GLY B CA 1
ATOM 2897 C C . GLY B 1 132 ? -3.258 35.531 20.531 1 98.06 132 GLY B C 1
ATOM 2898 O O . GLY B 1 132 ? -2.574 35.344 21.547 1 98.06 132 GLY B O 1
ATOM 2899 N N . SER B 1 133 ? -4.234 34.75 20.25 1 97.81 133 SER B N 1
ATOM 2900 C CA . SER B 1 133 ? -4.734 33.719 21.141 1 97.81 133 SER B CA 1
ATOM 2901 C C . SER B 1 133 ? -4.016 32.406 20.906 1 97.81 133 SER B C 1
ATOM 2903 O O . SER B 1 133 ? -4.32 31.391 21.562 1 97.81 133 SER B O 1
ATOM 2905 N N . LEU B 1 134 ? -3.016 32.344 20.031 1 98.19 134 LEU B N 1
ATOM 2906 C CA . LEU B 1 134 ? -2.305 31.109 19.688 1 98.19 134 LEU B CA 1
ATOM 2907 C C . LEU B 1 134 ? -1.777 30.422 20.938 1 98.19 134 LEU B C 1
ATOM 2909 O O . LEU B 1 134 ? -1.854 29.203 21.062 1 98.19 134 LEU B O 1
ATOM 2913 N N . PRO B 1 135 ? -1.35 31.203 21.969 1 97.5 135 PRO B N 1
ATOM 2914 C CA . PRO B 1 135 ? -0.771 30.578 23.156 1 97.5 135 PRO B CA 1
ATOM 2915 C C . PRO B 1 135 ? -1.79 29.766 23.953 1 97.5 135 PRO B C 1
ATOM 2917 O O . PRO B 1 135 ? -1.414 29 24.844 1 97.5 135 PRO B O 1
ATOM 2920 N N . ARG B 1 136 ? -3.029 29.906 23.594 1 95.75 136 ARG B N 1
ATOM 2921 C CA . ARG B 1 136 ? -4.074 29.125 24.234 1 95.75 136 ARG B CA 1
ATOM 2922 C C . ARG B 1 136 ? -3.979 27.656 23.844 1 95.75 136 ARG B C 1
ATOM 2924 O O . ARG B 1 136 ? -4.559 26.797 24.5 1 95.75 136 ARG B O 1
ATOM 2931 N N . MET B 1 137 ? -3.291 27.391 22.766 1 97.62 137 MET B N 1
ATOM 2932 C CA . MET B 1 137 ? -3.088 26.016 22.312 1 97.62 137 MET B CA 1
ATOM 2933 C C . MET B 1 137 ? -1.969 25.344 23.109 1 97.62 137 MET B C 1
ATOM 2935 O O . MET B 1 137 ? -0.909 25.047 22.562 1 97.62 137 MET B O 1
ATOM 2939 N N . THR B 1 138 ? -2.273 24.969 24.359 1 96.56 138 THR B N 1
ATOM 2940 C CA . THR B 1 138 ? -1.261 24.578 25.344 1 96.56 138 THR B CA 1
ATOM 2941 C C . THR B 1 138 ? -0.755 23.172 25.047 1 96.56 138 THR B C 1
ATOM 2943 O O . THR B 1 138 ? 0.284 22.766 25.578 1 96.56 138 THR B O 1
ATOM 2946 N N . GLY B 1 139 ? -1.492 22.469 24.25 1 97.25 139 GLY B N 1
ATOM 2947 C CA . GLY B 1 139 ? -1.085 21.109 23.953 1 97.25 139 GLY B CA 1
ATOM 2948 C C . GLY B 1 139 ? -0.025 21.031 22.875 1 97.25 139 GLY B C 1
ATOM 2949 O O . GLY B 1 139 ? 0.634 20 22.703 1 97.25 139 GLY B O 1
ATOM 2950 N N . LEU B 1 140 ? 0.274 22.062 22.109 1 98.38 140 LEU B N 1
ATOM 2951 C CA . LEU B 1 140 ? 1.172 22.078 20.953 1 98.38 140 LEU B CA 1
ATOM 2952 C C . LEU B 1 140 ? 2.615 21.859 21.391 1 98.38 140 LEU B C 1
ATOM 2954 O O . LEU B 1 140 ? 3.086 22.484 22.344 1 98.38 140 LEU B O 1
ATOM 2958 N N . ARG B 1 141 ? 3.293 20.953 20.734 1 98.81 141 ARG B N 1
ATOM 2959 C CA . ARG B 1 141 ? 4.695 20.656 21 1 98.81 141 ARG B CA 1
ATOM 2960 C C . ARG B 1 141 ? 5.555 20.922 19.766 1 98.81 141 ARG B C 1
ATOM 2962 O O . ARG B 1 141 ? 6.703 21.359 19.891 1 98.81 141 ARG B O 1
ATOM 2969 N N . GLY B 1 142 ? 5.027 20.656 18.641 1 98.88 142 GLY B N 1
ATOM 2970 C CA . GLY B 1 142 ? 5.688 20.953 17.375 1 98.88 142 GLY B CA 1
ATOM 2971 C C . GLY B 1 142 ? 4.867 21.844 16.469 1 98.88 142 GLY B C 1
ATOM 2972 O O . GLY B 1 142 ? 3.688 21.594 16.234 1 98.88 142 GLY B O 1
ATOM 2973 N N . LEU B 1 143 ? 5.477 22.922 15.969 1 98.88 143 LEU B N 1
ATOM 2974 C CA . LEU B 1 143 ? 4.844 23.891 15.07 1 98.88 143 LEU B CA 1
ATOM 2975 C C . LEU B 1 143 ? 5.742 24.203 13.875 1 98.88 143 LEU B C 1
ATOM 2977 O O . LEU B 1 143 ? 6.855 24.703 14.047 1 98.88 143 LEU B O 1
ATOM 2981 N N . TRP B 1 144 ? 5.281 23.812 12.695 1 98.94 144 TRP B N 1
ATOM 2982 C CA . TRP B 1 144 ? 6.035 24.031 11.461 1 98.94 144 TRP B CA 1
ATOM 2983 C C . TRP B 1 144 ? 5.371 25.109 10.602 1 98.94 144 TRP B C 1
ATOM 2985 O O . TRP B 1 144 ? 4.27 24.906 10.086 1 98.94 144 TRP B O 1
ATOM 2995 N N . LEU B 1 145 ? 6.07 26.203 10.453 1 98.88 145 LEU B N 1
ATOM 2996 C CA . LEU B 1 145 ? 5.547 27.375 9.742 1 98.88 145 LEU B CA 1
ATOM 2997 C C . LEU B 1 145 ? 6.465 27.766 8.594 1 98.88 145 LEU B C 1
ATOM 2999 O O . LEU B 1 145 ? 6.445 28.906 8.141 1 98.88 145 LEU B O 1
ATOM 3003 N N . TYR B 1 146 ? 7.273 26.828 8.18 1 98.81 146 TYR B N 1
ATOM 3004 C CA . TYR B 1 146 ? 8.234 27.141 7.125 1 98.81 146 TYR B CA 1
ATOM 3005 C C . TYR B 1 146 ? 7.527 27.547 5.844 1 98.81 146 TYR B C 1
ATOM 3007 O O . TYR B 1 146 ? 6.383 27.156 5.602 1 98.81 146 TYR B O 1
ATOM 3015 N N . GLY B 1 147 ? 8.133 28.312 5.016 1 98.81 147 GLY B N 1
ATOM 3016 C CA . GLY B 1 147 ? 7.652 28.672 3.689 1 98.81 147 GLY B CA 1
ATOM 3017 C C . GLY B 1 147 ? 6.387 29.5 3.717 1 98.81 147 GLY B C 1
ATOM 3018 O O . GLY B 1 147 ? 5.492 29.312 2.891 1 98.81 147 GLY B O 1
ATOM 3019 N N . ASN B 1 148 ? 6.203 30.328 4.703 1 98.88 148 ASN B N 1
ATOM 3020 C CA . ASN B 1 148 ? 5.113 31.297 4.742 1 98.88 148 ASN B CA 1
ATOM 3021 C C . ASN B 1 148 ? 5.605 32.719 4.422 1 98.88 148 ASN B C 1
ATOM 3023 O O . ASN B 1 148 ? 6.602 32.875 3.717 1 98.88 148 ASN B O 1
ATOM 3027 N N . ARG B 1 149 ? 4.836 33.75 4.805 1 98.69 149 ARG B N 1
ATOM 3028 C CA . ARG B 1 149 ? 5.16 35.125 4.391 1 98.69 149 ARG B CA 1
ATOM 3029 C C . ARG B 1 149 ? 5.375 36.031 5.602 1 98.69 149 ARG B C 1
ATOM 3031 O O . ARG B 1 149 ? 4.977 37.188 5.59 1 98.69 149 ARG B O 1
ATOM 3038 N N . PHE B 1 150 ? 5.918 35.5 6.621 1 98.69 150 PHE B N 1
ATOM 3039 C CA . PHE B 1 150 ? 6.191 36.312 7.809 1 98.69 150 PHE B CA 1
ATOM 3040 C C . PHE B 1 150 ? 7.328 37.281 7.555 1 98.69 150 PHE B C 1
ATOM 3042 O O . PHE B 1 150 ? 8.414 36.875 7.133 1 98.69 150 PHE B O 1
ATOM 3049 N N . GLU B 1 151 ? 7.141 38.562 7.812 1 98.31 151 GLU B N 1
ATOM 3050 C CA . GLU B 1 151 ? 8.164 39.594 7.68 1 98.31 151 GLU B CA 1
ATOM 3051 C C . GLU B 1 151 ? 8.828 39.875 9.023 1 98.31 151 GLU B C 1
ATOM 3053 O O . GLU B 1 151 ? 9.969 40.344 9.07 1 98.31 151 GLU B O 1
ATOM 3058 N N . GLU B 1 152 ? 8.07 39.719 10.047 1 97.75 152 GLU B N 1
ATOM 3059 C CA . GLU B 1 152 ? 8.547 39.844 11.422 1 97.75 152 GLU B CA 1
ATOM 3060 C C . GLU B 1 152 ? 8.266 38.594 12.219 1 97.75 152 GLU B C 1
ATOM 3062 O O . GLU B 1 152 ? 7.395 37.781 11.844 1 97.75 152 GLU B O 1
ATOM 3067 N N . PHE B 1 153 ? 9.023 38.375 13.242 1 97.88 153 PHE B N 1
ATOM 3068 C CA . PHE B 1 153 ? 8.773 37.25 14.117 1 97.88 153 PHE B CA 1
ATOM 3069 C C . PHE B 1 153 ? 7.383 37.344 14.734 1 97.88 153 PHE B C 1
ATOM 3071 O O . PHE B 1 153 ? 7.016 38.375 15.297 1 97.88 153 PHE B O 1
ATOM 3078 N N . PRO B 1 154 ? 6.613 36.25 14.617 1 98.06 154 PRO B N 1
ATOM 3079 C CA . PRO B 1 154 ? 5.27 36.312 15.195 1 98.06 154 PRO B CA 1
ATOM 3080 C C . PRO B 1 154 ? 5.289 36.375 16.719 1 98.06 154 PRO B C 1
ATOM 3082 O O . PRO B 1 154 ? 5.66 35.406 17.391 1 98.06 154 PRO B O 1
ATOM 3085 N N . GLN B 1 155 ? 4.812 37.406 17.312 1 97.81 155 GLN B N 1
ATOM 3086 C CA . GLN B 1 155 ? 4.973 37.719 18.734 1 97.81 155 GLN B CA 1
ATOM 3087 C C . GLN B 1 155 ? 4.285 36.688 19.625 1 97.81 155 GLN B C 1
ATOM 3089 O O . GLN B 1 155 ? 4.797 36.344 20.688 1 97.81 155 GLN B O 1
ATOM 3094 N N . PRO B 1 156 ? 3.127 36.188 19.25 1 98.25 156 PRO B N 1
ATOM 3095 C CA . PRO B 1 156 ? 2.463 35.219 20.125 1 98.25 156 PRO B CA 1
ATOM 3096 C C . PRO B 1 156 ? 3.34 34 20.438 1 98.25 156 PRO B C 1
ATOM 3098 O O . PRO B 1 156 ? 3.164 33.375 21.484 1 98.25 156 PRO B O 1
ATOM 3101 N N . LEU B 1 157 ? 4.281 33.688 19.594 1 98.44 157 LEU B N 1
ATOM 3102 C CA . LEU B 1 157 ? 5.164 32.562 19.781 1 98.44 157 LEU B CA 1
ATOM 3103 C C . LEU B 1 157 ? 6.027 32.75 21.031 1 98.44 157 LEU B C 1
ATOM 3105 O O . LEU B 1 157 ? 6.496 31.766 21.609 1 98.44 157 LEU B O 1
ATOM 3109 N N . LEU B 1 158 ? 6.277 33.969 21.406 1 98.06 158 LEU B N 1
ATOM 3110 C CA . LEU B 1 158 ? 7.109 34.281 22.562 1 98.06 158 LEU B CA 1
ATOM 3111 C C . LEU B 1 158 ? 6.477 33.781 23.844 1 98.06 158 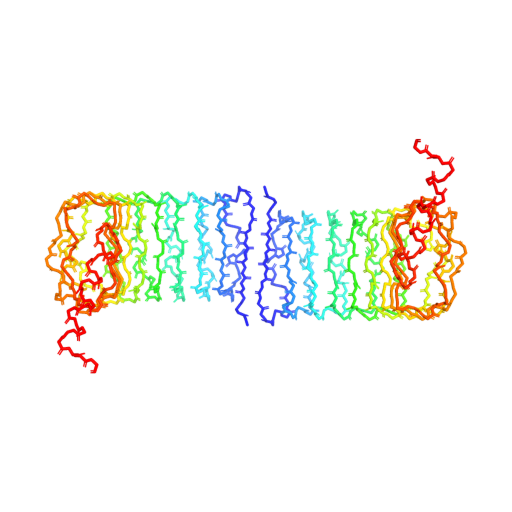LEU B C 1
ATOM 3113 O O . LEU B 1 158 ? 7.16 33.594 24.859 1 98.06 158 LEU B O 1
ATOM 3117 N N . ARG B 1 159 ? 5.242 33.5 23.797 1 97.81 159 ARG B N 1
ATOM 3118 C CA . ARG B 1 159 ? 4.523 33.062 24.984 1 97.81 159 ARG B CA 1
ATOM 3119 C C . ARG B 1 159 ? 4.246 31.562 24.953 1 97.81 159 ARG B C 1
ATOM 3121 O O . ARG B 1 159 ? 3.451 31.047 25.734 1 97.81 159 ARG B O 1
ATOM 3128 N N . MET B 1 160 ? 4.832 30.875 24.047 1 97.69 160 MET B N 1
ATOM 3129 C CA . MET B 1 160 ? 4.578 29.438 23.891 1 97.69 160 MET B CA 1
ATOM 3130 C C . MET B 1 160 ? 5.766 28.625 24.406 1 97.69 160 MET B C 1
ATOM 3132 O O . MET B 1 160 ? 6.445 27.953 23.609 1 97.69 160 MET B O 1
ATOM 3136 N N . SER B 1 161 ? 5.852 28.531 25.703 1 96.62 161 SER B N 1
ATOM 3137 C CA . SER B 1 161 ? 7.016 27.938 26.344 1 96.62 161 SER B CA 1
ATOM 3138 C C . SER B 1 161 ? 6.953 26.406 26.281 1 96.62 161 SER B C 1
ATOM 3140 O O . SER B 1 161 ? 7.945 25.734 26.562 1 96.62 161 SER B O 1
ATOM 3142 N N . GLN B 1 162 ? 5.824 25.922 25.875 1 96.62 162 GLN B N 1
ATOM 3143 C CA . GLN B 1 162 ? 5.633 24.469 25.859 1 96.62 162 GLN B CA 1
ATOM 3144 C C . GLN B 1 162 ? 6.152 23.859 24.547 1 96.62 162 GLN B C 1
ATOM 3146 O O . GLN B 1 162 ? 6.219 22.641 24.422 1 96.62 162 GLN B O 1
ATOM 3151 N N . LEU B 1 163 ? 6.559 24.625 23.516 1 98.25 163 LEU B N 1
ATOM 3152 C CA . LEU B 1 163 ? 6.984 24.125 22.219 1 98.25 163 LEU B CA 1
ATOM 3153 C C . LEU B 1 163 ? 8.336 23.438 22.328 1 98.25 163 LEU B C 1
ATOM 3155 O O . LEU B 1 163 ? 9.25 23.938 22.984 1 98.25 163 LEU B O 1
ATOM 3159 N N . HIS B 1 164 ? 8.484 22.328 21.641 1 98.75 164 HIS B N 1
ATOM 3160 C CA . HIS B 1 164 ? 9.742 21.609 21.516 1 98.75 164 HIS B CA 1
ATOM 3161 C C . HIS B 1 164 ? 10.383 21.859 20.156 1 98.75 164 HIS B C 1
ATOM 3163 O O . HIS B 1 164 ? 11.617 21.906 20.047 1 98.75 164 HIS B O 1
ATOM 3169 N N . ILE B 1 165 ? 9.555 22.016 19.188 1 98.81 165 ILE B N 1
ATOM 3170 C CA . ILE B 1 165 ? 10.031 22.219 17.812 1 98.81 165 ILE B CA 1
ATOM 3171 C C . ILE B 1 165 ? 9.328 23.422 17.203 1 98.81 165 ILE B C 1
ATOM 3173 O O . ILE B 1 165 ? 8.102 23.547 17.266 1 98.81 165 ILE B O 1
ATOM 3177 N N . LEU B 1 166 ? 10.102 24.281 16.641 1 98.81 166 LEU B N 1
ATOM 3178 C CA . LEU B 1 166 ? 9.609 25.438 15.906 1 98.81 166 LEU B CA 1
ATOM 3179 C C . LEU B 1 166 ? 10.375 25.625 14.602 1 98.81 166 LEU B C 1
ATOM 3181 O O . LEU B 1 166 ? 11.609 25.656 14.594 1 98.81 166 LEU B O 1
ATOM 3185 N N . ASP B 1 167 ? 9.664 25.641 13.523 1 98.88 167 ASP B N 1
ATOM 3186 C CA . ASP B 1 167 ? 10.297 25.797 12.219 1 98.88 167 ASP B CA 1
ATOM 3187 C C . ASP B 1 167 ? 9.773 27.031 11.492 1 98.88 167 ASP B C 1
ATOM 3189 O O . ASP B 1 167 ? 8.602 27.078 11.109 1 98.88 167 ASP B O 1
ATOM 3193 N N . LEU B 1 168 ? 10.617 28 11.297 1 98.75 168 LEU B N 1
ATOM 3194 C CA . LEU B 1 168 ? 10.297 29.219 10.57 1 98.75 168 LEU B CA 1
ATOM 3195 C C . LEU B 1 168 ? 11.18 29.375 9.336 1 98.75 168 LEU B C 1
ATOM 3197 O O . LEU B 1 168 ? 11.445 30.484 8.891 1 98.75 168 LEU B O 1
ATOM 3201 N N . ASP B 1 169 ? 11.609 28.234 8.852 1 98.5 169 ASP B N 1
ATOM 3202 C CA . ASP B 1 169 ? 12.445 28.219 7.66 1 98.5 169 ASP B CA 1
ATOM 3203 C C . ASP B 1 169 ? 11.742 28.875 6.48 1 98.5 169 ASP B C 1
ATOM 3205 O O . ASP B 1 169 ? 10.516 28.797 6.355 1 98.5 169 ASP B O 1
ATOM 3209 N N . ARG B 1 170 ? 12.5 29.594 5.551 1 98.56 170 ARG B N 1
ATOM 3210 C CA . ARG B 1 170 ? 12.023 30.141 4.281 1 98.56 170 ARG B CA 1
ATOM 3211 C C . ARG B 1 170 ? 10.891 31.141 4.508 1 98.56 170 ARG B C 1
ATOM 3213 O O . ARG B 1 170 ? 9.82 31.016 3.908 1 98.56 170 ARG B O 1
ATOM 3220 N N . ASN B 1 171 ? 11.086 32.062 5.363 1 98.62 171 ASN B N 1
ATOM 3221 C CA . ASN B 1 171 ? 10.258 33.281 5.52 1 98.62 171 ASN B CA 1
ATOM 3222 C C . ASN B 1 171 ? 11.055 34.531 5.238 1 98.62 171 ASN B C 1
ATOM 3224 O O . ASN B 1 171 ? 12.078 34.5 4.562 1 98.62 171 ASN B O 1
ATOM 3228 N N . LYS B 1 172 ? 10.523 35.75 5.562 1 98.38 172 LYS B N 1
ATOM 3229 C CA . LYS B 1 172 ? 11.188 37 5.305 1 98.38 172 LYS B CA 1
ATOM 3230 C C . LYS B 1 172 ? 11.492 37.75 6.605 1 98.38 172 LYS B C 1
ATOM 3232 O O . LYS B 1 172 ? 11.344 38.969 6.688 1 98.38 172 LYS B O 1
ATOM 3237 N N . ILE B 1 173 ? 11.812 36.969 7.539 1 98.06 173 ILE B N 1
ATOM 3238 C CA . ILE B 1 173 ? 12.039 37.531 8.867 1 98.06 173 ILE B CA 1
ATOM 3239 C C . ILE B 1 173 ? 13.438 38.156 8.938 1 98.06 173 ILE B C 1
ATOM 3241 O O . ILE B 1 173 ? 14.43 37.469 8.648 1 98.06 173 ILE B O 1
ATOM 3245 N N . ILE B 1 174 ? 13.562 39.375 9.328 1 95.75 174 ILE B N 1
ATOM 3246 C CA . ILE B 1 174 ? 14.828 40.094 9.289 1 95.75 174 ILE B CA 1
ATOM 3247 C C . ILE B 1 174 ? 15.508 40.031 10.648 1 95.75 174 ILE B C 1
ATOM 3249 O O . ILE B 1 174 ? 16.734 40.094 10.742 1 95.75 174 ILE B O 1
ATOM 3253 N N . ASP B 1 175 ? 14.719 40 11.672 1 95.19 175 ASP B N 1
ATOM 3254 C CA . ASP B 1 175 ? 15.25 40 13.031 1 95.19 175 ASP B CA 1
ATOM 3255 C C . ASP B 1 175 ? 14.469 39.062 13.945 1 95.19 175 ASP B C 1
ATOM 3257 O O . ASP B 1 175 ? 13.234 39.062 13.922 1 95.19 175 ASP B O 1
ATOM 3261 N N . PHE B 1 176 ? 15.203 38.312 14.742 1 96.75 176 PHE B N 1
ATOM 3262 C CA . PHE B 1 176 ? 14.594 37.438 15.734 1 96.75 176 PHE B CA 1
ATOM 3263 C C . PHE B 1 176 ? 14.805 37.969 17.141 1 96.75 176 PHE B C 1
ATOM 3265 O O . PHE B 1 176 ? 15.891 38.469 17.469 1 96.75 176 PHE B O 1
ATOM 3272 N N . PRO B 1 177 ? 13.781 37.938 17.953 1 96.69 177 PRO B N 1
ATOM 3273 C CA . PRO B 1 177 ? 13.953 38.344 19.344 1 96.69 177 PRO B CA 1
ATOM 3274 C C . PRO B 1 177 ? 14.727 37.312 20.172 1 96.69 177 PRO B C 1
ATOM 3276 O O . PRO B 1 177 ? 15.141 36.281 19.641 1 96.69 177 PRO B O 1
ATOM 3279 N N . ASP B 1 178 ? 14.977 37.719 21.453 1 97.19 178 ASP B N 1
ATOM 3280 C CA . ASP B 1 178 ? 15.57 36.75 22.391 1 97.19 178 ASP B CA 1
ATOM 3281 C C . ASP B 1 178 ? 14.594 35.625 22.703 1 97.19 178 ASP B C 1
ATOM 3283 O O . ASP B 1 178 ? 13.484 35.875 23.188 1 97.19 178 ASP B O 1
ATOM 3287 N N . LEU B 1 179 ? 15.016 34.406 22.391 1 97.5 179 LEU B N 1
ATOM 3288 C CA . LEU B 1 179 ? 14.148 33.25 22.578 1 97.5 179 LEU B CA 1
ATOM 3289 C C . LEU B 1 179 ? 14.672 32.344 23.703 1 97.5 179 LEU B C 1
ATOM 3291 O O . LEU B 1 179 ? 14.234 31.203 23.844 1 97.5 179 LEU B O 1
ATOM 3295 N N . ALA B 1 180 ? 15.555 32.812 24.5 1 96.44 180 ALA B N 1
ATOM 3296 C CA . ALA B 1 180 ? 16.234 32 25.516 1 96.44 180 ALA B CA 1
ATOM 3297 C C . ALA B 1 180 ? 15.266 31.562 26.594 1 96.44 180 ALA B C 1
ATOM 3299 O O . ALA B 1 180 ? 15.477 30.531 27.234 1 96.44 180 ALA B O 1
ATOM 3300 N N . HIS B 1 181 ? 14.242 32.344 26.828 1 96.75 181 HIS B N 1
ATOM 3301 C CA . HIS B 1 181 ? 13.289 32.062 27.891 1 96.75 181 HIS B CA 1
ATOM 3302 C C . HIS B 1 181 ? 12.391 30.891 27.5 1 96.75 181 HIS B C 1
ATOM 3304 O O . HIS B 1 181 ? 11.68 30.344 28.359 1 96.75 181 HIS B O 1
ATOM 3310 N N . LEU B 1 182 ? 12.32 30.516 26.203 1 97.06 182 LEU B N 1
ATOM 3311 C CA . LEU B 1 182 ? 11.586 29.344 25.766 1 97.06 182 LEU B CA 1
ATOM 3312 C C . LEU B 1 182 ? 12.336 28.062 26.109 1 97.06 182 LEU B C 1
ATOM 3314 O O . LEU B 1 182 ? 12.938 27.422 25.234 1 97.06 182 LEU B O 1
ATOM 3318 N N . LYS B 1 183 ? 12.25 27.594 27.266 1 94.62 183 LYS B N 1
ATOM 3319 C CA . LYS B 1 183 ? 13.086 26.531 27.828 1 94.62 183 LYS B CA 1
ATOM 3320 C C . LYS B 1 183 ? 12.672 25.172 27.281 1 94.62 183 LYS B C 1
ATOM 3322 O O . LYS B 1 183 ? 13.445 24.203 27.359 1 94.62 183 LYS B O 1
ATOM 3327 N N . GLY B 1 184 ? 11.484 25.125 26.812 1 96.25 184 GLY B N 1
ATOM 3328 C CA . GLY B 1 184 ? 11 23.859 26.281 1 96.25 184 GLY B CA 1
ATOM 3329 C C . GLY B 1 184 ? 11.531 23.562 24.891 1 96.25 184 GLY B C 1
ATOM 3330 O O . GLY B 1 184 ? 11.516 22.406 24.453 1 96.25 184 GLY B O 1
ATOM 3331 N N . LEU B 1 185 ? 12.078 24.484 24.172 1 97.62 185 LEU B N 1
ATOM 3332 C CA . LEU B 1 185 ? 12.5 24.375 22.781 1 97.62 185 LEU B CA 1
ATOM 3333 C C . LEU B 1 185 ? 13.711 23.453 22.656 1 97.62 185 LEU B C 1
ATOM 3335 O O . LEU B 1 185 ? 14.656 23.547 23.453 1 97.62 185 LEU B O 1
ATOM 3339 N N . ARG B 1 186 ? 13.641 22.562 21.75 1 98.25 186 ARG B N 1
ATOM 3340 C CA . ARG B 1 186 ? 14.734 21.625 21.484 1 98.25 186 ARG B CA 1
ATOM 3341 C C . ARG B 1 186 ? 15.32 21.844 20.094 1 98.25 186 ARG B C 1
ATOM 3343 O O . ARG B 1 186 ? 16.531 21.703 19.891 1 98.25 186 ARG B O 1
ATOM 3350 N N . LEU B 1 187 ? 14.445 22.172 19.203 1 98.56 187 LEU B N 1
ATOM 3351 C CA . LEU B 1 187 ? 14.867 22.406 17.828 1 98.56 187 LEU B CA 1
ATOM 3352 C C . LEU B 1 187 ? 14.219 23.672 17.266 1 98.56 187 LEU B C 1
ATOM 3354 O O . LEU B 1 187 ? 13 23.844 17.391 1 98.56 187 LEU B O 1
ATOM 3358 N N . PHE B 1 188 ? 15.023 24.531 16.75 1 98.25 188 PHE B N 1
ATOM 3359 C CA . PHE B 1 188 ? 14.539 25.766 16.125 1 98.25 188 PHE B CA 1
ATOM 3360 C C . PHE B 1 188 ? 15.195 25.969 14.766 1 98.25 188 PHE B C 1
ATOM 3362 O O . PHE B 1 188 ? 16.422 26.109 14.68 1 98.25 188 PHE B O 1
ATOM 3369 N N . SER B 1 189 ? 14.383 25.953 13.68 1 98.5 189 SER B N 1
ATOM 3370 C CA . SER B 1 189 ? 14.867 26.219 12.328 1 98.5 189 SER B CA 1
ATOM 3371 C C . SER B 1 189 ? 14.5 27.625 11.867 1 98.5 189 SER B C 1
ATOM 3373 O O . SER B 1 189 ? 13.328 28.016 11.922 1 98.5 189 SER B O 1
ATOM 3375 N N . TYR B 1 190 ? 15.492 28.422 11.453 1 97.88 190 TYR B N 1
ATOM 3376 C CA . TYR B 1 190 ? 15.289 29.781 10.961 1 97.88 190 TYR B CA 1
ATOM 3377 C C . TYR B 1 190 ? 15.961 29.984 9.609 1 97.88 190 TYR B C 1
ATOM 3379 O O . TYR B 1 190 ? 16.094 31.109 9.133 1 97.88 190 TYR B O 1
ATOM 3387 N N . ASP B 1 191 ? 16.297 28.906 8.922 1 97.06 191 ASP B N 1
ATOM 3388 C CA . ASP B 1 191 ? 17.094 28.938 7.695 1 97.06 191 ASP B CA 1
ATOM 3389 C C . ASP B 1 191 ? 16.344 29.688 6.586 1 97.06 191 ASP B C 1
ATOM 3391 O O . ASP B 1 191 ? 15.117 29.766 6.586 1 97.06 191 ASP B O 1
ATOM 3395 N N . HIS B 1 192 ? 17.109 30.344 5.641 1 97.75 192 HIS B N 1
ATOM 3396 C CA . HIS B 1 192 ? 16.594 31.031 4.457 1 97.75 192 HIS B CA 1
ATOM 3397 C C . HIS B 1 192 ? 15.719 32.219 4.84 1 97.75 192 HIS B C 1
ATOM 3399 O O . HIS B 1 192 ? 14.648 32.406 4.258 1 97.75 192 HIS B O 1
ATOM 3405 N N . ASN B 1 193 ? 15.883 32.75 5.949 1 97.69 193 ASN B N 1
ATOM 3406 C CA . ASN B 1 193 ? 15.43 34.062 6.332 1 97.69 193 ASN B CA 1
ATOM 3407 C C . ASN B 1 193 ? 16.547 35.094 6.195 1 97.69 193 ASN B C 1
ATOM 3409 O O . ASN B 1 193 ? 17.719 34.75 6.266 1 97.69 193 ASN B O 1
ATOM 3413 N N . PRO B 1 194 ? 16.219 36.375 5.855 1 96.5 194 PRO B N 1
ATOM 3414 C CA . PRO B 1 194 ? 17.25 37.406 5.695 1 96.5 194 PRO B CA 1
ATOM 3415 C C . PRO B 1 194 ? 17.781 37.906 7.031 1 96.5 194 PRO B C 1
ATOM 3417 O O . PRO B 1 194 ? 17.719 39.125 7.301 1 96.5 194 PRO B O 1
ATOM 3420 N N . VAL B 1 195 ? 18.297 37.031 7.797 1 93.75 195 VAL B N 1
ATOM 3421 C CA . VAL B 1 195 ? 18.797 37.406 9.125 1 93.75 195 VAL B CA 1
ATOM 3422 C C . VAL B 1 195 ? 20.297 37.656 9.07 1 93.75 195 VAL B C 1
ATOM 3424 O O . VAL B 1 195 ? 21 37.031 8.25 1 93.75 195 VAL B O 1
ATOM 3427 N N . LYS B 1 196 ? 20.828 38.469 9.977 1 91.06 196 LYS B N 1
ATOM 3428 C CA . LYS B 1 196 ? 22.234 38.844 10 1 91.06 196 LYS B CA 1
ATOM 3429 C C . LYS B 1 196 ? 23.031 37.906 10.914 1 91.06 196 LYS B C 1
ATOM 3431 O O . LYS B 1 196 ? 24.234 37.719 10.719 1 91.06 196 LYS B O 1
ATOM 3436 N N . ALA B 1 197 ? 22.453 37.438 11.883 1 92.38 197 ALA B N 1
ATOM 3437 C CA . ALA B 1 197 ? 23.078 36.531 12.852 1 92.38 197 ALA B CA 1
ATOM 3438 C C . ALA B 1 197 ? 22.078 35.5 13.391 1 92.38 197 ALA B C 1
ATOM 3440 O O . ALA B 1 197 ? 20.875 35.719 13.328 1 92.38 197 ALA B O 1
ATOM 3441 N N . PRO B 1 198 ? 22.562 34.375 13.938 1 94.81 198 PRO B N 1
ATOM 3442 C CA . PRO B 1 198 ? 21.672 33.375 14.523 1 94.81 198 PRO B CA 1
ATOM 3443 C C . PRO B 1 198 ? 20.891 33.906 15.727 1 94.81 198 PRO B C 1
ATOM 3445 O O . PRO B 1 198 ? 21.406 34.75 16.469 1 94.81 198 PRO B O 1
ATOM 3448 N N . PRO B 1 199 ? 19.672 33.438 15.883 1 95.38 199 PRO B N 1
ATOM 3449 C CA . PRO B 1 199 ? 18.859 33.875 17.016 1 95.38 199 PRO B CA 1
ATOM 3450 C C . PRO B 1 199 ? 19.422 33.406 18.359 1 95.38 199 PRO B C 1
ATOM 3452 O O . PRO B 1 199 ? 20.078 32.375 18.422 1 95.38 199 PRO B O 1
ATOM 3455 N N . CYS B 1 200 ? 19.156 34.219 19.406 1 95.31 200 CYS B N 1
ATOM 3456 C CA . CYS B 1 200 ? 19.531 33.844 20.766 1 95.31 200 CYS B CA 1
ATOM 3457 C C . CYS B 1 200 ? 18.531 32.844 21.359 1 95.31 200 CYS B C 1
ATOM 3459 O O . CYS B 1 200 ? 17.344 33.125 21.453 1 95.31 200 CYS B O 1
ATOM 3461 N N . VAL B 1 201 ? 19 31.641 21.734 1 96.19 201 VAL B N 1
ATOM 3462 C CA . VAL B 1 201 ? 18.156 30.594 22.281 1 96.19 201 VAL B CA 1
ATOM 3463 C C . VAL B 1 201 ? 18.844 29.953 23.484 1 96.19 201 VAL B C 1
ATOM 3465 O O . VAL B 1 201 ? 19.984 30.266 23.797 1 96.19 201 VAL B O 1
ATOM 3468 N N . ALA B 1 202 ? 18.109 29.125 24.188 1 94.44 202 ALA B N 1
ATOM 3469 C CA . ALA B 1 202 ? 18.703 28.391 25.297 1 94.44 202 ALA B CA 1
ATOM 3470 C C . ALA B 1 202 ? 19.812 27.469 24.828 1 94.44 202 ALA B C 1
ATOM 3472 O O . ALA B 1 202 ? 19.812 27.031 23.672 1 94.44 202 ALA B O 1
ATOM 3473 N N . ASP B 1 203 ? 20.703 27.047 25.719 1 91.25 203 ASP B N 1
ATOM 3474 C CA . ASP B 1 203 ? 21.891 26.266 25.391 1 91.25 203 ASP B CA 1
ATOM 3475 C C . ASP B 1 203 ? 21.516 24.859 24.922 1 91.25 203 ASP B C 1
ATOM 3477 O O . ASP B 1 203 ? 22.297 24.203 24.219 1 91.25 203 ASP B O 1
ATOM 3481 N N . THR B 1 204 ? 20.375 24.469 25.266 1 92.31 204 THR B N 1
ATOM 3482 C CA . THR B 1 204 ? 19.984 23.109 24.969 1 92.31 204 THR B CA 1
ATOM 3483 C C . THR B 1 204 ? 19.359 23 23.578 1 92.31 204 THR B C 1
ATOM 3485 O O . THR B 1 204 ? 19.094 21.906 23.094 1 92.31 204 THR B O 1
ATOM 3488 N N . VAL B 1 205 ? 19.188 24.094 22.922 1 96.56 205 VAL B N 1
ATOM 3489 C CA . VAL B 1 205 ? 18.438 24.125 21.672 1 96.56 205 VAL B CA 1
ATOM 3490 C C . VAL B 1 205 ? 19.375 23.812 20.5 1 96.56 205 VAL B C 1
ATOM 3492 O O . VAL B 1 205 ? 20.469 24.375 20.406 1 96.56 205 VAL B O 1
ATOM 3495 N N . THR B 1 206 ? 18.906 22.922 19.609 1 97.19 206 THR B N 1
ATOM 3496 C CA . THR B 1 206 ? 19.562 22.734 18.328 1 97.19 206 THR B CA 1
ATOM 3497 C C . THR B 1 206 ? 19.047 23.734 17.297 1 97.19 206 THR B C 1
ATOM 3499 O O . THR B 1 206 ? 17.859 23.781 17.016 1 97.19 206 THR B O 1
ATOM 3502 N N . LEU B 1 207 ? 19.984 24.469 16.75 1 96.5 207 LEU B N 1
ATOM 3503 C CA . LEU B 1 207 ? 19.641 25.484 15.75 1 96.5 207 LEU B CA 1
ATOM 3504 C C . LEU B 1 207 ? 19.922 24.969 14.344 1 96.5 207 LEU B C 1
ATOM 3506 O O . LEU B 1 207 ? 20.938 24.297 14.109 1 96.5 207 LEU B O 1
ATOM 3510 N N . VAL B 1 208 ? 19.016 25.312 13.445 1 97.06 208 VAL B N 1
ATOM 3511 C CA . VAL B 1 208 ? 19.203 24.984 12.031 1 97.06 208 VAL B CA 1
ATOM 3512 C C . VAL B 1 208 ? 19.078 26.266 11.195 1 97.06 208 VAL B C 1
ATOM 3514 O O . VAL B 1 208 ? 18 26.859 11.125 1 97.06 208 VAL B O 1
ATOM 3517 N N . GLY B 1 209 ? 20.062 26.625 10.57 1 94.94 209 GLY B N 1
ATOM 3518 C CA . GLY B 1 209 ? 20.125 27.844 9.758 1 94.94 209 GLY B CA 1
ATOM 3519 C C . GLY B 1 209 ? 21.531 28.359 9.578 1 94.94 209 GLY B C 1
ATOM 3520 O O . GLY B 1 209 ? 22.484 27.781 10.094 1 94.94 209 GLY B O 1
ATOM 3521 N N . ASP B 1 210 ? 21.625 29.438 8.797 1 90.31 210 ASP B N 1
ATOM 3522 C CA . ASP B 1 210 ? 22.922 30.047 8.531 1 90.31 210 ASP B CA 1
ATOM 3523 C C . ASP B 1 210 ? 23.594 30.484 9.82 1 90.31 210 ASP B C 1
ATOM 3525 O O . ASP B 1 210 ? 22.984 31.172 10.648 1 90.31 210 ASP B O 1
ATOM 3529 N N . GLY B 1 211 ? 24.891 30 9.984 1 91.38 211 GLY B N 1
ATOM 3530 C CA . GLY B 1 211 ? 25.672 30.406 11.148 1 91.38 211 GLY B CA 1
ATOM 3531 C C . GLY B 1 211 ? 25.406 29.547 12.367 1 91.38 211 GLY B C 1
ATOM 3532 O O . GLY B 1 211 ? 26.062 29.703 13.398 1 91.38 211 GLY B O 1
ATOM 3533 N N . ALA B 1 212 ? 24.484 28.656 12.273 1 91.81 212 ALA B N 1
ATOM 3534 C CA . ALA B 1 212 ? 24.047 27.844 13.414 1 91.81 212 ALA B CA 1
ATOM 3535 C C . ALA B 1 212 ? 25.172 26.922 13.883 1 91.81 212 ALA B C 1
ATOM 3537 O O . ALA B 1 212 ? 25.406 26.781 15.086 1 91.81 212 ALA B O 1
ATOM 3538 N N . GLN B 1 213 ? 25.734 26.328 12.914 1 89.94 213 GLN B N 1
ATOM 3539 C CA . GLN B 1 213 ? 26.797 25.391 13.25 1 89.94 213 GLN B CA 1
ATOM 3540 C C . GLN B 1 213 ? 27.891 26.062 14.078 1 89.94 213 GLN B C 1
ATOM 3542 O O . GLN B 1 213 ? 28.328 25.531 15.102 1 89.94 213 GLN B O 1
ATOM 3547 N N . GLU B 1 214 ? 28.375 27.203 13.57 1 90 214 GLU B N 1
ATOM 3548 C CA . GLU B 1 214 ? 29.422 27.953 14.258 1 90 214 GLU B CA 1
ATOM 3549 C C . GLU B 1 214 ? 28.984 28.328 15.672 1 90 214 GLU B C 1
ATOM 3551 O O . GLU B 1 214 ? 29.781 28.234 16.625 1 90 214 GLU B O 1
ATOM 3556 N N . LEU B 1 215 ? 27.812 28.766 15.781 1 90 215 LEU B N 1
ATOM 3557 C CA . LEU B 1 215 ? 27.281 29.188 17.062 1 90 215 LEU B CA 1
ATOM 3558 C C . LEU B 1 215 ? 27.203 28.016 18.047 1 90 215 LEU B C 1
ATOM 3560 O O . LEU B 1 215 ? 27.578 28.141 19.203 1 90 215 LEU B O 1
ATOM 3564 N N . MET B 1 216 ? 26.766 26.969 17.703 1 90.19 216 MET B N 1
ATOM 3565 C CA . MET B 1 216 ? 26.594 25.797 18.547 1 90.19 216 MET B CA 1
ATOM 3566 C C . MET B 1 216 ? 27.953 25.25 18.984 1 90.19 216 MET B C 1
ATOM 3568 O O . MET B 1 216 ? 28.109 24.797 20.125 1 90.19 216 MET B O 1
ATOM 3572 N N . GLU B 1 217 ? 28.828 25.312 18.047 1 89.19 217 GLU B N 1
ATOM 3573 C CA . GLU B 1 217 ? 30.188 24.922 18.391 1 89.19 217 GLU B CA 1
ATOM 3574 C C . GLU B 1 217 ? 30.766 25.828 19.469 1 89.19 217 GLU B C 1
ATOM 3576 O O . GLU B 1 217 ? 31.391 25.344 20.406 1 89.19 217 GLU B O 1
ATOM 3581 N N . ALA B 1 218 ? 30.594 27.109 19.297 1 88.62 218 ALA B N 1
ATOM 3582 C CA . ALA B 1 218 ? 31.062 28.078 20.297 1 88.62 218 ALA B CA 1
ATOM 3583 C C . ALA B 1 218 ? 30.422 27.812 21.656 1 88.62 218 ALA B C 1
ATOM 3585 O O . ALA B 1 218 ? 31.078 27.938 22.688 1 88.62 218 ALA B O 1
ATOM 3586 N N . ARG B 1 219 ? 29.203 27.5 21.625 1 88.94 219 ARG B N 1
ATOM 3587 C CA . ARG B 1 219 ? 28.469 27.188 22.844 1 88.94 219 ARG B CA 1
ATOM 3588 C C . ARG B 1 219 ? 29.047 25.969 23.547 1 88.94 219 ARG B C 1
ATOM 3590 O O . ARG B 1 219 ? 29.188 25.969 24.781 1 88.94 219 ARG B O 1
ATOM 3597 N N . GLU B 1 220 ? 29.266 25.016 22.797 1 87.81 220 GLU B N 1
ATOM 3598 C CA . GLU B 1 220 ? 29.828 23.781 23.344 1 87.81 220 GLU B CA 1
ATOM 3599 C C . GLU B 1 220 ? 31.188 24.031 23.984 1 87.81 220 GLU B C 1
ATOM 3601 O O . GLU B 1 220 ? 31.5 23.484 25.047 1 87.81 220 GLU B O 1
ATOM 3606 N N . GLU B 1 221 ? 31.953 24.828 23.312 1 86.69 221 GLU B N 1
ATOM 3607 C CA . GLU B 1 221 ? 33.281 25.172 23.828 1 86.69 221 GLU B CA 1
ATOM 3608 C C . GLU B 1 221 ? 33.156 25.938 25.156 1 86.69 221 GLU B C 1
ATOM 3610 O O . GLU B 1 221 ? 33.938 25.672 26.094 1 86.69 221 GLU B O 1
ATOM 3615 N N . ARG B 1 222 ? 32.25 26.797 25.234 1 85.69 222 ARG B N 1
ATOM 3616 C CA . ARG B 1 222 ? 32.031 27.578 26.453 1 85.69 222 ARG B CA 1
ATOM 3617 C C . ARG B 1 222 ? 31.578 26.688 27.594 1 85.69 222 ARG B C 1
ATOM 3619 O O . ARG B 1 222 ? 32.031 26.859 28.734 1 85.69 222 ARG B O 1
ATOM 3626 N N . LEU B 1 223 ? 30.734 25.797 27.281 1 83.62 223 LEU B N 1
ATOM 3627 C CA . LEU B 1 223 ? 30.188 24.891 28.297 1 83.62 223 LEU B CA 1
ATOM 3628 C C . LEU B 1 223 ? 31.266 23.953 28.812 1 83.62 223 LEU B C 1
ATOM 3630 O O . LEU B 1 223 ? 31.297 23.641 30 1 83.62 223 LEU B O 1
ATOM 3634 N N . GLN B 1 224 ? 32.125 23.594 27.906 1 84.88 224 GLN B N 1
ATOM 3635 C CA . GLN B 1 224 ? 33.219 22.719 28.297 1 84.88 224 GLN B CA 1
ATOM 3636 C C . GLN B 1 224 ? 34.25 23.469 29.172 1 84.88 224 GLN B C 1
ATOM 3638 O O . GLN B 1 224 ? 34.844 22.891 30.078 1 84.88 224 GLN B O 1
ATOM 3643 N N . SER B 1 225 ? 34.406 24.672 28.844 1 84.5 225 SER B N 1
ATOM 3644 C CA . SER B 1 225 ? 35.344 25.469 29.609 1 84.5 225 SER B CA 1
ATOM 3645 C C . SER B 1 225 ? 34.844 25.75 31.016 1 84.5 225 SER B C 1
ATOM 3647 O O . SER B 1 225 ? 35.625 25.906 31.953 1 84.5 225 SER B O 1
ATOM 3649 N N . LEU B 1 226 ? 33.625 25.922 31.156 1 79.19 226 LEU B N 1
ATOM 3650 C CA . LEU B 1 226 ? 33.031 26.172 32.469 1 79.19 226 LEU B CA 1
ATOM 3651 C C . LEU B 1 226 ? 33 24.906 33.312 1 79.19 226 LEU B C 1
ATOM 3653 O O . LEU B 1 226 ? 33 24.984 34.531 1 79.19 226 LEU B O 1
ATOM 3657 N N . HIS B 1 227 ? 32.812 23.812 32.594 1 73.38 227 HIS B N 1
ATOM 3658 C CA . HIS B 1 227 ? 32.875 22.547 33.312 1 73.38 227 HIS B CA 1
ATOM 3659 C C . HIS B 1 227 ? 33.875 21.609 32.688 1 73.38 227 HIS B C 1
ATOM 3661 O O . HIS B 1 227 ? 33.531 20.719 31.891 1 73.38 227 HIS B O 1
ATOM 3667 N N . PRO B 1 228 ? 35.062 22.016 32.906 1 61.41 228 PRO B N 1
ATOM 3668 C CA . PRO B 1 228 ? 36.062 21.125 32.312 1 61.41 228 PRO B CA 1
ATOM 3669 C C . PRO B 1 228 ? 35.875 19.672 32.719 1 61.41 228 PRO B C 1
ATOM 3671 O O . PRO B 1 228 ? 35.344 19.391 33.812 1 61.41 228 PRO B O 1
ATOM 3674 N N . ALA B 1 229 ? 36.25 18.906 31.875 1 51.22 229 ALA B N 1
ATOM 3675 C CA . ALA B 1 229 ? 36.188 17.484 32.219 1 51.22 229 ALA B CA 1
ATOM 3676 C C . ALA B 1 229 ? 37.031 17.172 33.469 1 51.22 229 ALA B C 1
ATOM 3678 O O . ALA B 1 229 ? 38.094 17.75 33.656 1 51.22 229 ALA B O 1
#